Protein AF-A0A0T7JD98-F1 (afdb_monomer_lite)

Sequence (466 aa):
MLKIKDSAEILNNNMKLSSDLNILIRQLSYFIKDKEMLQQKIFGNFLDRFEEAYEQHFFDIFDSLTGGIKISDVDWILGEEKLIKFLGRKNKNGQYLYVLPTNDGYLLRGSETYYHYLSNVPYDYFKLIDKNIFIDGLKSTQNFLTEFIQYINSENSLTLKISLAFLDNLRNQILILLNAKFLVENDFKHGKYYVNFDSKLFKAIELFYSYYEKLFNFKHFILQPEDLVVILDILNSEIEALIPKLKNLDNNKVRKLTRVFRELDSIWEIFISLKYFFESENSLDVDNISEFCGIAYGGIEIPLVAHLFKEKNEISFLFQNSHYSTQEVEVKRFRDSRRNDSKSILLMDDNILTGRAMKNAAQKLSYRKYSVQFFHVRRLGLNRLSQVIQENSMNELQRYLTGIYKGGIFPAPYSKIKFGTNIAKQYLDELQIFTLSGDEILRLLYKNGLFSEESEVKVVRGNLYE

Organism: Streptococcus pneumoniae (NCBI:txid1313)

Radius of gyration: 23.22 Å; chains: 1; bounding box: 58×54×74 Å

Foldseek 3Di:
DPPVVVVVVVVCVVVVVVVVVVVLLVLVVVVVVVLQVVLCVLVVVLQVLLCVLQVDGPCCAAPPAQQFGWHFPVCLVVDDPVVNCLQCDADPVRFGAQWFDDPGGIGRHGCLFQQVLQFEPFPDPPDQGDLVSLLSRLVSLLVSLVVLLVVVVVDPADRPSSLRSSLLSVVSNLLLLVLLVVCLVVVVFFAKDWDDCPDLQLVLLLLSLVQVVCSSVSHDHGDDSVSSVSSSVSSVVSSVVRVVSSVPDDSVVVVSSSPRDALPSNPSLLVSLLVCQCPDPVVPVVVQAQEEEAERDRRPVNRSSNCVVPNHPIYMYGRDDPPDDDLVVSLVRYDDPDQDDAHEYEYEGAEPQQCPSVVSVVVSVVSSNYHYAYEYSAYYDPLRVLLNVVNPDPVVSVCSSVCSYGGNSHHRQAHHADHPPCDPNDQAHPLRGGGPSVLSVLVSNLVSVRHDCSGPSVVNVVSPPD

pLDDT: mean 83.07, std 14.15, range [31.19, 96.56]

Structure (mmCIF, N/CA/C/O backbone):
data_AF-A0A0T7JD98-F1
#
_entry.id   AF-A0A0T7JD98-F1
#
loop_
_atom_site.group_PDB
_atom_site.id
_atom_site.type_symbol
_atom_site.label_atom_id
_atom_site.label_alt_id
_atom_site.label_comp_id
_atom_site.label_asym_id
_atom_site.label_entity_id
_atom_site.label_seq_id
_atom_site.pdbx_PDB_ins_code
_atom_site.Cartn_x
_atom_site.Cartn_y
_atom_site.Cartn_z
_atom_site.occupancy
_atom_site.B_iso_or_equiv
_atom_site.auth_seq_id
_atom_site.auth_comp_id
_atom_site.auth_asym_id
_atom_site.auth_atom_id
_atom_site.pdbx_PDB_model_num
ATOM 1 N N . MET A 1 1 ? 27.114 26.074 -51.154 1.00 38.38 1 MET A N 1
ATOM 2 C CA . MET A 1 1 ? 26.431 24.775 -51.367 1.00 38.38 1 MET A CA 1
ATOM 3 C C . MET A 1 1 ? 26.623 23.755 -50.227 1.00 38.38 1 MET A C 1
ATOM 5 O O . MET A 1 1 ? 25.932 22.750 -50.227 1.00 38.38 1 MET A O 1
ATOM 9 N N . LEU A 1 2 ? 27.474 24.018 -49.220 1.00 31.19 2 LEU A N 1
ATOM 10 C CA . LEU A 1 2 ? 27.780 23.100 -48.102 1.00 31.19 2 LEU A CA 1
ATOM 11 C C . LEU A 1 2 ? 27.071 23.421 -46.762 1.00 31.19 2 LEU A C 1
ATOM 13 O O . LEU A 1 2 ? 27.442 22.874 -45.741 1.00 31.19 2 LEU A O 1
ATOM 17 N N . LYS A 1 3 ? 26.044 24.286 -46.748 1.00 32.19 3 LYS A N 1
ATOM 18 C CA . LYS A 1 3 ? 25.250 24.610 -45.535 1.00 32.19 3 LYS A CA 1
ATOM 19 C C . LYS A 1 3 ? 23.775 24.179 -45.597 1.00 32.19 3 LYS A C 1
ATOM 21 O O . LYS A 1 3 ? 23.024 24.472 -44.682 1.00 32.19 3 LYS A O 1
ATOM 26 N N . ILE A 1 4 ? 23.352 23.504 -46.671 1.00 36.78 4 ILE A N 1
ATOM 27 C CA . ILE A 1 4 ? 21.948 23.084 -46.875 1.00 36.78 4 ILE A CA 1
ATOM 28 C C . ILE A 1 4 ? 21.757 21.580 -46.588 1.00 36.78 4 ILE A C 1
ATOM 30 O O . ILE A 1 4 ? 20.663 21.168 -46.214 1.00 36.78 4 ILE A O 1
ATOM 34 N N . LYS A 1 5 ? 22.819 20.762 -46.686 1.00 33.06 5 LYS A N 1
ATOM 35 C CA . LYS A 1 5 ? 22.750 19.324 -46.369 1.00 33.06 5 LYS A CA 1
ATOM 36 C C . LYS A 1 5 ? 22.562 19.060 -44.869 1.00 33.06 5 LYS A C 1
ATOM 38 O O . LYS A 1 5 ? 21.658 18.309 -44.528 1.00 33.06 5 LYS A O 1
ATOM 43 N N . ASP A 1 6 ? 23.281 19.768 -43.997 1.00 36.66 6 ASP A N 1
ATOM 44 C CA . ASP A 1 6 ? 23.178 19.572 -42.540 1.00 36.66 6 ASP A CA 1
ATOM 45 C C . ASP A 1 6 ? 21.799 19.969 -41.983 1.00 36.66 6 ASP A C 1
ATOM 47 O O . ASP A 1 6 ? 21.262 19.317 -41.093 1.00 36.66 6 ASP A O 1
ATOM 51 N N . SER A 1 7 ? 21.162 21.004 -42.542 1.00 35.47 7 SER A N 1
ATOM 52 C CA . SER A 1 7 ? 19.818 21.424 -42.123 1.00 35.47 7 SER A CA 1
ATOM 53 C C . SER A 1 7 ? 18.733 20.449 -42.580 1.00 35.47 7 SER A C 1
ATOM 55 O O . SER A 1 7 ? 17.790 20.207 -41.833 1.00 35.47 7 SER A O 1
ATOM 57 N N . ALA A 1 8 ? 18.872 19.860 -43.773 1.00 33.94 8 ALA A N 1
ATOM 58 C CA . ALA A 1 8 ? 17.950 18.847 -44.283 1.00 33.94 8 ALA A CA 1
ATOM 59 C C . ALA A 1 8 ? 18.102 17.504 -43.552 1.00 33.94 8 ALA A C 1
ATOM 61 O O . ALA A 1 8 ? 17.112 16.810 -43.357 1.00 33.94 8 ALA A O 1
ATOM 62 N N . GLU A 1 9 ? 19.309 17.155 -43.101 1.00 34.25 9 GLU A N 1
ATOM 63 C CA . GLU A 1 9 ? 19.571 15.948 -42.307 1.00 34.25 9 GLU A CA 1
ATOM 64 C C . GLU A 1 9 ? 19.069 16.093 -40.862 1.00 34.25 9 GLU A C 1
ATOM 66 O O . GLU A 1 9 ? 18.476 15.164 -40.321 1.00 34.25 9 GLU A O 1
ATOM 71 N N . ILE A 1 10 ? 19.187 17.285 -40.263 1.00 36.03 10 ILE A N 1
ATOM 72 C CA . ILE A 1 10 ? 18.591 17.610 -38.955 1.00 36.03 10 ILE A CA 1
ATOM 73 C C . ILE A 1 10 ? 17.057 17.677 -39.044 1.00 36.03 10 ILE A C 1
ATOM 75 O O . ILE A 1 10 ? 16.374 17.148 -38.170 1.00 36.03 10 ILE A O 1
ATOM 79 N N . LEU A 1 11 ? 16.492 18.273 -40.102 1.00 34.25 11 LEU A N 1
ATOM 80 C CA . LEU A 1 11 ? 15.043 18.278 -40.342 1.00 34.25 11 LEU A CA 1
ATOM 81 C C . LEU A 1 11 ? 14.507 16.875 -40.638 1.00 34.25 11 LEU A C 1
ATOM 83 O O . LEU A 1 11 ? 13.479 16.517 -40.078 1.00 34.25 11 LEU A O 1
ATOM 87 N N . ASN A 1 12 ? 15.206 16.058 -41.431 1.00 32.53 12 ASN A N 1
ATOM 88 C CA . ASN A 1 12 ? 14.826 14.664 -41.668 1.00 32.53 12 ASN A CA 1
ATOM 89 C C . ASN A 1 12 ? 14.961 13.815 -40.406 1.00 32.53 12 ASN A C 1
ATOM 91 O O . ASN A 1 12 ? 14.080 13.007 -40.151 1.00 32.53 12 ASN A O 1
ATOM 95 N N . ASN A 1 13 ? 15.994 14.008 -39.582 1.00 38.59 13 ASN A N 1
ATOM 96 C CA . ASN A 1 13 ? 16.111 13.307 -38.303 1.00 38.59 13 ASN A CA 1
ATOM 97 C C . ASN A 1 13 ? 15.019 13.743 -37.319 1.00 38.59 13 ASN A C 1
ATOM 99 O O . ASN A 1 13 ? 14.423 12.884 -36.685 1.00 38.59 13 ASN A O 1
ATOM 103 N N . ASN A 1 14 ? 14.669 15.030 -37.250 1.00 43.09 14 ASN A N 1
ATOM 104 C CA . ASN A 1 14 ? 13.572 15.519 -36.407 1.00 43.09 14 ASN A CA 1
ATOM 105 C C . ASN A 1 14 ? 12.182 15.111 -36.931 1.00 43.09 14 ASN A C 1
ATOM 107 O O . ASN A 1 14 ? 11.301 14.798 -36.133 1.00 43.09 14 ASN A O 1
ATOM 111 N N . MET A 1 15 ? 11.975 15.069 -38.253 1.00 37.81 15 MET A N 1
ATOM 112 C CA . MET A 1 15 ? 10.741 14.562 -38.872 1.00 37.81 15 MET A CA 1
ATOM 113 C C . MET A 1 15 ? 10.621 13.039 -38.759 1.00 37.81 15 MET A C 1
ATOM 115 O O . MET A 1 15 ? 9.519 12.529 -38.595 1.00 37.81 15 MET A O 1
ATOM 119 N N . LYS A 1 16 ? 11.735 12.305 -38.806 1.00 48.69 16 LYS A N 1
ATOM 120 C CA . LYS A 1 16 ? 11.759 10.850 -38.631 1.00 48.69 16 LYS A CA 1
ATOM 121 C C . LYS A 1 16 ? 11.580 10.458 -37.164 1.00 48.69 16 LYS A C 1
ATOM 123 O O . LYS A 1 16 ? 10.780 9.583 -36.864 1.00 48.69 16 LYS A O 1
ATOM 128 N N . LEU A 1 17 ? 12.200 11.189 -36.232 1.00 55.81 17 LEU A N 1
ATOM 129 C CA . LEU A 1 17 ? 11.901 11.075 -34.800 1.00 55.81 17 LEU A CA 1
ATOM 130 C C . LEU A 1 17 ? 10.433 11.397 -34.500 1.00 55.81 17 LEU A C 1
ATOM 132 O O . LEU A 1 17 ? 9.829 10.720 -33.673 1.00 55.81 17 LEU A O 1
ATOM 136 N N . SER A 1 18 ? 9.836 12.392 -35.166 1.00 62.91 18 SER A N 1
ATOM 137 C CA . SER A 1 18 ? 8.419 12.710 -34.970 1.00 62.91 18 SER A CA 1
ATOM 138 C C . SER A 1 18 ? 7.489 11.669 -35.607 1.00 62.91 18 SER A C 1
ATOM 140 O O . SER A 1 18 ? 6.466 11.337 -35.007 1.00 62.91 18 SER A O 1
ATOM 142 N N . SER A 1 19 ? 7.839 11.082 -36.760 1.00 69.38 19 SER A N 1
ATOM 143 C CA . SER A 1 19 ? 7.067 9.985 -37.361 1.00 69.38 19 SER A CA 1
ATOM 144 C C . SER A 1 19 ? 7.149 8.697 -36.544 1.00 69.38 19 SER A C 1
ATOM 146 O O . SER A 1 19 ? 6.117 8.078 -36.284 1.00 69.38 19 SER A O 1
ATOM 148 N N . ASP A 1 20 ? 8.343 8.326 -36.085 1.00 72.94 20 ASP A N 1
ATOM 149 C CA . ASP A 1 20 ? 8.582 7.107 -35.309 1.00 72.94 20 ASP A CA 1
ATOM 150 C C . ASP A 1 20 ? 7.939 7.207 -33.919 1.00 72.94 20 ASP A C 1
ATOM 152 O O . ASP A 1 20 ? 7.318 6.256 -33.438 1.00 72.94 20 ASP A O 1
ATOM 156 N N . LEU A 1 21 ? 7.986 8.394 -33.306 1.00 74.75 21 LEU A N 1
ATOM 157 C CA . LEU A 1 21 ? 7.266 8.674 -32.070 1.00 74.75 21 LEU A CA 1
ATOM 158 C C . LEU A 1 21 ? 5.749 8.567 -32.262 1.00 74.75 21 LEU A C 1
ATOM 160 O O . LEU A 1 21 ? 5.078 7.933 -31.454 1.00 74.75 21 LEU A O 1
ATOM 164 N N . ASN A 1 22 ? 5.193 9.132 -33.336 1.00 80.25 22 ASN A N 1
ATOM 165 C CA . ASN A 1 22 ? 3.758 9.038 -33.616 1.00 80.25 22 ASN A CA 1
ATOM 166 C C . ASN A 1 22 ? 3.293 7.589 -33.832 1.00 80.25 22 ASN A C 1
ATOM 168 O O . ASN A 1 22 ? 2.207 7.219 -33.378 1.00 80.25 22 ASN A O 1
ATOM 172 N N . ILE A 1 23 ? 4.106 6.757 -34.490 1.00 82.50 23 ILE A N 1
ATOM 173 C CA . ILE A 1 23 ? 3.838 5.319 -34.639 1.00 82.50 23 ILE A CA 1
ATOM 174 C C . ILE A 1 23 ? 3.816 4.641 -33.267 1.00 82.50 23 ILE A C 1
ATOM 176 O O . ILE A 1 23 ? 2.868 3.920 -32.958 1.00 82.50 23 ILE A O 1
ATOM 180 N N . LEU A 1 24 ? 4.811 4.916 -32.424 1.00 77.81 24 LEU A N 1
ATOM 181 C CA . LEU A 1 24 ? 4.928 4.329 -31.091 1.00 77.81 24 LEU A CA 1
ATOM 182 C C . LEU A 1 24 ? 3.773 4.741 -30.168 1.00 77.81 24 LEU A C 1
ATOM 184 O O . LEU A 1 24 ? 3.227 3.910 -29.445 1.00 77.81 24 LEU A O 1
ATOM 188 N N . ILE A 1 25 ? 3.350 6.006 -30.234 1.00 80.88 25 ILE A N 1
ATOM 189 C CA . ILE A 1 25 ? 2.180 6.508 -29.503 1.00 80.88 25 ILE A CA 1
ATOM 190 C C . ILE A 1 25 ? 0.922 5.766 -29.952 1.00 80.88 25 ILE A C 1
ATOM 192 O O . ILE A 1 25 ? 0.166 5.299 -29.105 1.00 80.88 25 ILE A O 1
ATOM 196 N N . ARG A 1 26 ? 0.713 5.596 -31.265 1.00 86.88 26 ARG A N 1
ATOM 197 C CA . ARG A 1 26 ? -0.429 4.828 -31.790 1.00 86.88 26 ARG A CA 1
ATOM 198 C C . ARG A 1 26 ? -0.399 3.374 -31.323 1.00 86.88 26 ARG A C 1
ATOM 200 O O . ARG A 1 26 ? -1.430 2.865 -30.897 1.00 86.88 26 ARG A O 1
ATOM 207 N N . GLN A 1 27 ? 0.760 2.720 -31.368 1.00 85.88 27 GLN A N 1
ATOM 208 C CA . GLN A 1 27 ? 0.929 1.351 -30.866 1.00 85.88 27 GLN A CA 1
ATOM 209 C C . GLN A 1 27 ? 0.601 1.253 -29.373 1.00 85.88 27 GLN A C 1
ATOM 211 O O . GLN A 1 27 ? -0.129 0.352 -28.969 1.00 85.88 27 GLN A O 1
ATOM 216 N N . LEU A 1 28 ? 1.068 2.210 -28.567 1.00 83.31 28 LEU A N 1
ATOM 217 C CA . LEU A 1 28 ? 0.734 2.285 -27.146 1.00 83.31 28 LEU A CA 1
ATOM 218 C C . LEU A 1 28 ? -0.758 2.514 -26.911 1.00 83.31 28 LEU A C 1
ATOM 220 O O . LEU A 1 28 ? -1.326 1.893 -26.019 1.00 83.31 28 LEU A O 1
ATOM 224 N N . SER A 1 29 ? -1.410 3.358 -27.711 1.00 87.31 29 SER A N 1
ATOM 225 C CA . SER A 1 29 ? -2.858 3.558 -27.622 1.00 87.31 29 SER A CA 1
ATOM 226 C C . SER A 1 29 ? -3.636 2.273 -27.914 1.00 87.31 29 SER A C 1
ATOM 228 O O . SER A 1 29 ? -4.561 1.961 -27.169 1.00 87.31 29 SER A O 1
ATOM 230 N N . TYR A 1 30 ? -3.252 1.506 -28.940 1.00 89.50 30 TYR A N 1
ATOM 231 C CA . TYR A 1 30 ? -3.871 0.203 -29.213 1.00 89.50 30 TYR A CA 1
ATOM 232 C C . TYR A 1 30 ? -3.632 -0.788 -28.072 1.00 89.50 30 TYR A C 1
ATOM 234 O O . TYR A 1 30 ? -4.587 -1.365 -27.565 1.00 89.50 30 TYR A O 1
ATOM 242 N N . PHE A 1 31 ? -2.392 -0.901 -27.590 1.00 86.31 31 PHE A N 1
ATOM 243 C CA . PHE A 1 31 ? -2.059 -1.764 -26.456 1.00 86.31 31 PHE A CA 1
ATOM 244 C C . PHE A 1 31 ? -2.871 -1.421 -25.196 1.00 86.31 31 PHE A C 1
ATOM 246 O O . PHE A 1 31 ? -3.381 -2.310 -24.516 1.00 86.31 31 PHE A O 1
ATOM 253 N N . ILE A 1 32 ? -3.009 -0.131 -24.874 1.00 87.38 32 ILE A N 1
ATOM 254 C CA . ILE A 1 32 ? -3.785 0.320 -23.712 1.00 87.38 32 ILE A CA 1
ATOM 255 C C . ILE A 1 32 ? -5.269 0.011 -23.896 1.00 87.38 32 ILE A C 1
ATOM 257 O O . ILE A 1 32 ? -5.888 -0.471 -22.951 1.00 87.38 32 ILE A O 1
ATOM 261 N N . LYS A 1 33 ? -5.819 0.213 -25.097 1.00 91.19 33 LYS A N 1
ATOM 262 C CA . LYS A 1 33 ? -7.207 -0.143 -25.407 1.00 91.19 33 LYS A CA 1
ATOM 263 C C . LYS A 1 33 ? -7.462 -1.642 -25.221 1.00 91.19 33 LYS A C 1
ATOM 265 O O . LYS A 1 33 ? -8.457 -2.019 -24.607 1.00 91.19 33 LYS A O 1
ATOM 270 N N . ASP A 1 34 ? -6.548 -2.493 -25.679 1.00 89.44 34 ASP A N 1
ATOM 271 C CA . ASP A 1 34 ? -6.656 -3.944 -25.489 1.00 89.44 34 ASP A CA 1
ATOM 272 C C . ASP A 1 34 ? -6.616 -4.314 -23.997 1.00 89.44 34 ASP A C 1
ATOM 274 O O . ASP A 1 34 ? -7.397 -5.145 -23.527 1.00 89.44 34 ASP A O 1
ATOM 278 N N . LYS A 1 35 ? -5.749 -3.654 -23.217 1.00 88.31 35 LYS A N 1
ATOM 279 C CA . LYS A 1 35 ? -5.687 -3.823 -21.758 1.00 88.31 35 LYS A CA 1
ATOM 280 C C . LYS A 1 35 ? -6.945 -3.331 -21.046 1.00 88.31 35 LYS A C 1
ATOM 282 O O . LYS A 1 35 ? -7.352 -3.965 -20.080 1.00 88.31 35 LYS A O 1
ATOM 287 N N . GLU A 1 36 ? -7.567 -2.251 -21.506 1.00 92.31 36 GLU A N 1
ATOM 288 C CA . GLU A 1 36 ? -8.841 -1.752 -20.973 1.00 92.31 36 GLU A CA 1
ATOM 289 C C . GLU A 1 36 ? -9.976 -2.745 -21.207 1.00 92.31 36 GLU A C 1
ATOM 291 O O . GLU A 1 36 ? -10.708 -3.067 -20.272 1.00 92.31 36 GLU A O 1
ATOM 296 N N . MET A 1 37 ? -10.081 -3.296 -22.417 1.00 93.19 37 MET A N 1
ATOM 297 C CA . MET A 1 37 ? -11.063 -4.341 -22.721 1.00 93.19 37 MET A CA 1
ATOM 298 C C . MET A 1 37 ? -10.829 -5.595 -21.870 1.00 93.19 37 MET A C 1
ATOM 300 O O . MET A 1 37 ? -11.772 -6.179 -21.333 1.00 93.19 37 MET A O 1
ATOM 304 N N . LEU A 1 38 ? -9.566 -5.996 -21.703 1.00 91.19 38 LEU A N 1
ATOM 305 C CA . LEU A 1 38 ? -9.199 -7.121 -20.848 1.00 91.19 38 LEU A CA 1
ATOM 306 C C . LEU A 1 38 ? -9.557 -6.858 -19.378 1.00 91.19 38 LEU A C 1
ATOM 308 O O . LEU A 1 38 ? -10.123 -7.731 -18.724 1.00 91.19 38 LEU A O 1
ATOM 312 N N . GLN A 1 39 ? -9.262 -5.660 -18.870 1.00 93.38 39 GLN A N 1
ATOM 313 C CA . GLN A 1 39 ? -9.613 -5.238 -17.516 1.00 93.38 39 GLN A CA 1
ATOM 314 C C . GLN A 1 39 ? -11.123 -5.307 -17.297 1.00 93.38 39 GLN A C 1
ATOM 316 O O . GLN A 1 39 ? -11.550 -5.892 -16.309 1.00 93.38 39 GLN A O 1
ATOM 321 N N . GLN A 1 40 ? -11.922 -4.749 -18.211 1.00 95.06 40 GLN A N 1
ATOM 322 C CA . GLN A 1 40 ? -13.385 -4.778 -18.122 1.00 95.06 40 GLN A CA 1
ATOM 323 C C . GLN A 1 40 ? -13.909 -6.212 -18.033 1.00 95.06 40 GLN A C 1
ATOM 325 O O . GLN A 1 40 ? -14.740 -6.504 -17.181 1.00 95.06 40 GLN A O 1
ATOM 330 N N . LYS A 1 41 ? -13.372 -7.121 -18.854 1.00 94.44 41 LYS A N 1
ATOM 331 C CA . LYS A 1 41 ? -13.748 -8.539 -18.826 1.00 94.44 41 LYS A CA 1
ATOM 332 C C . LYS A 1 41 ? -13.374 -9.219 -17.505 1.00 94.44 41 LYS A C 1
ATOM 334 O O . LYS A 1 41 ? -14.209 -9.887 -16.907 1.00 94.44 41 LYS A O 1
ATOM 339 N N . ILE A 1 42 ? -12.121 -9.086 -17.063 1.00 93.19 42 ILE A N 1
ATOM 340 C CA . ILE A 1 42 ? -11.635 -9.743 -15.837 1.00 93.19 42 ILE A CA 1
ATOM 341 C C . ILE A 1 42 ? -12.374 -9.200 -14.616 1.00 93.19 42 ILE A C 1
ATOM 343 O O . ILE A 1 42 ? -12.838 -9.972 -13.782 1.00 93.19 42 ILE A O 1
ATOM 347 N N . PHE A 1 43 ? -12.462 -7.876 -14.509 1.00 94.31 43 PHE A N 1
ATOM 348 C CA . PHE A 1 43 ? -13.049 -7.222 -13.353 1.00 94.31 43 PHE A CA 1
ATOM 349 C C . PHE A 1 43 ? -14.568 -7.394 -13.322 1.00 94.31 43 PHE A C 1
ATOM 351 O O . PHE A 1 43 ? -15.089 -7.695 -12.261 1.00 94.31 43 PHE A O 1
ATOM 358 N N . GLY A 1 44 ? -15.259 -7.326 -14.466 1.00 95.12 44 GLY A N 1
ATOM 359 C CA . GLY A 1 44 ? -16.691 -7.636 -14.554 1.00 95.12 44 GLY A CA 1
ATOM 360 C C . GLY A 1 44 ? -17.005 -9.046 -14.052 1.00 95.12 44 GLY A C 1
ATOM 361 O O . GLY A 1 44 ? -17.769 -9.202 -13.109 1.00 95.12 44 GLY A O 1
ATOM 362 N N . ASN A 1 45 ? -16.296 -10.060 -14.562 1.00 94.62 45 ASN A N 1
ATOM 363 C CA . ASN A 1 45 ? -16.456 -11.438 -14.082 1.00 94.62 45 ASN A CA 1
ATOM 364 C C . ASN A 1 45 ? -16.139 -11.595 -12.584 1.00 94.62 45 ASN A C 1
ATOM 366 O O . ASN A 1 45 ? -16.698 -12.461 -11.915 1.00 94.62 45 ASN A O 1
ATOM 370 N N . PHE A 1 46 ? -15.180 -10.826 -12.064 1.00 95.69 46 PHE A N 1
ATOM 371 C CA . PHE A 1 46 ? -14.864 -10.828 -10.640 1.00 95.69 46 PHE A CA 1
ATOM 372 C C . PHE A 1 46 ? -16.002 -10.218 -9.813 1.00 95.69 46 PHE A C 1
ATOM 374 O O . PHE A 1 46 ? -16.355 -10.794 -8.788 1.00 95.69 46 PHE A O 1
ATOM 381 N N . LEU A 1 47 ? -16.572 -9.094 -10.261 1.00 95.75 47 LEU A N 1
ATOM 382 C CA . LEU A 1 47 ? -17.691 -8.424 -9.599 1.00 95.75 47 LEU A CA 1
ATOM 383 C C . LEU A 1 47 ? -18.911 -9.341 -9.526 1.00 95.75 47 LEU A C 1
ATOM 385 O O . LEU A 1 47 ? -19.414 -9.557 -8.429 1.00 95.75 47 LEU A O 1
ATOM 389 N N . ASP A 1 48 ? -19.301 -9.963 -10.641 1.00 95.62 48 ASP A N 1
ATOM 390 C CA . ASP A 1 48 ? -20.456 -10.872 -10.686 1.00 95.62 48 ASP A CA 1
ATOM 391 C C . ASP A 1 48 ? -20.323 -11.999 -9.649 1.00 95.62 48 ASP A C 1
ATOM 393 O O . ASP A 1 48 ? -21.240 -12.283 -8.882 1.00 95.62 48 ASP A O 1
ATOM 397 N N . ARG A 1 49 ? -19.132 -12.607 -9.567 1.00 95.69 49 ARG A N 1
ATOM 398 C CA . ARG A 1 49 ? -18.844 -13.678 -8.601 1.00 95.69 49 ARG A CA 1
ATOM 399 C C . ARG A 1 49 ? -18.768 -13.184 -7.161 1.00 95.69 49 ARG A C 1
ATOM 401 O O . ARG A 1 49 ? -19.085 -13.937 -6.245 1.00 95.69 49 ARG A O 1
ATOM 408 N N . PHE A 1 50 ? -18.294 -11.959 -6.948 1.00 95.25 50 PHE A N 1
ATOM 409 C CA . PHE A 1 50 ? -18.248 -11.356 -5.621 1.00 95.25 50 PHE A CA 1
ATOM 410 C C . PHE A 1 50 ? -19.663 -11.132 -5.092 1.00 95.25 50 PHE A C 1
ATOM 412 O O . PHE A 1 50 ? -19.963 -11.508 -3.961 1.00 95.25 50 PHE A O 1
ATOM 419 N N . GLU A 1 51 ? -20.529 -10.563 -5.926 1.00 94.81 51 GLU A N 1
ATOM 420 C CA . GLU A 1 51 ? -21.923 -10.283 -5.587 1.00 94.81 51 GLU A CA 1
ATOM 421 C C . GLU A 1 51 ? -22.714 -11.571 -5.357 1.00 94.81 51 GLU A C 1
ATOM 423 O O . GLU A 1 51 ? -23.453 -11.659 -4.379 1.00 94.81 51 GLU A O 1
ATOM 428 N N . GLU A 1 52 ? -22.491 -12.602 -6.178 1.00 95.06 52 GLU A N 1
ATOM 429 C CA . GLU A 1 52 ? -23.071 -13.935 -5.973 1.00 95.06 52 GLU A CA 1
ATOM 430 C C . GLU A 1 52 ? -22.638 -14.558 -4.635 1.00 95.06 52 GLU A C 1
ATOM 432 O O . GLU A 1 52 ? -23.450 -15.157 -3.934 1.00 95.06 52 GLU A O 1
ATOM 437 N N . ALA A 1 53 ? -21.363 -14.425 -4.264 1.00 94.31 53 ALA A N 1
ATOM 438 C CA . ALA A 1 53 ? -20.819 -15.081 -3.077 1.00 94.31 53 ALA A CA 1
ATOM 439 C C . ALA A 1 53 ? -21.156 -14.373 -1.757 1.00 94.31 53 ALA A C 1
ATOM 441 O O . ALA A 1 53 ? -21.212 -15.031 -0.715 1.00 94.31 53 ALA A O 1
ATOM 442 N N . TYR A 1 54 ? -21.319 -13.049 -1.780 1.00 92.12 54 TYR A N 1
ATOM 443 C CA . TYR A 1 54 ? -21.443 -12.230 -0.569 1.00 92.12 54 TYR A CA 1
ATOM 444 C C . TYR A 1 54 ? -22.752 -11.447 -0.466 1.00 92.12 54 TYR A C 1
ATOM 446 O O . TYR A 1 54 ? -22.959 -10.789 0.553 1.00 92.12 54 TYR A O 1
ATOM 454 N N . GLU A 1 55 ? -23.615 -11.505 -1.485 1.00 91.94 55 GLU A N 1
ATOM 455 C CA . GLU A 1 55 ? -24.900 -10.790 -1.539 1.00 91.94 55 GLU A CA 1
ATOM 456 C C . GLU A 1 55 ? -24.752 -9.274 -1.284 1.00 91.94 55 GLU A C 1
ATOM 458 O O . GLU A 1 55 ? -25.627 -8.623 -0.715 1.00 91.94 55 GLU A O 1
ATOM 463 N N . GLN A 1 56 ? -23.610 -8.699 -1.675 1.00 89.62 56 GLN A N 1
ATOM 464 C CA . GLN A 1 56 ? -23.275 -7.284 -1.501 1.00 89.62 56 GLN A CA 1
ATOM 465 C C . GLN A 1 56 ? -22.560 -6.757 -2.740 1.00 89.62 56 GLN A C 1
ATOM 467 O O . GLN A 1 56 ? -21.633 -7.401 -3.238 1.00 89.62 56 GLN A O 1
ATOM 472 N N . HIS A 1 57 ? -22.926 -5.553 -3.187 1.00 92.69 57 HIS A N 1
ATOM 473 C CA . HIS A 1 57 ? -22.196 -4.884 -4.257 1.00 92.69 57 HIS A CA 1
ATOM 474 C C . HIS A 1 57 ? -20.785 -4.524 -3.795 1.00 92.69 57 HIS A C 1
ATOM 476 O O . HIS A 1 57 ? -20.571 -3.952 -2.723 1.00 92.69 57 HIS A O 1
ATOM 482 N N . PHE A 1 58 ? -19.792 -4.817 -4.634 1.00 94.06 58 PHE A N 1
ATOM 483 C CA . PHE A 1 58 ? -18.381 -4.606 -4.301 1.00 94.06 58 PHE A CA 1
ATOM 484 C C . PHE A 1 58 ? -18.079 -3.154 -3.887 1.00 94.06 58 PHE A C 1
ATOM 486 O O . PHE A 1 58 ? -17.357 -2.903 -2.920 1.00 94.06 58 PHE A O 1
ATOM 493 N N . PHE A 1 59 ? -18.678 -2.192 -4.593 1.00 92.94 59 PHE A N 1
ATOM 494 C CA . PHE A 1 59 ? -18.496 -0.760 -4.347 1.00 92.94 59 PHE A CA 1
ATOM 495 C C . PHE A 1 59 ? -19.364 -0.192 -3.216 1.00 92.94 59 PHE A C 1
ATOM 497 O O . PHE A 1 59 ? -19.269 1.004 -2.946 1.00 92.94 59 PHE A O 1
ATOM 504 N N . ASP A 1 60 ? -20.141 -1.018 -2.512 1.00 92.19 60 ASP A N 1
ATOM 505 C CA . ASP A 1 60 ? -20.742 -0.654 -1.218 1.00 92.19 60 ASP A CA 1
ATOM 506 C C . ASP A 1 60 ? -19.773 -0.905 -0.052 1.00 92.19 60 ASP A C 1
ATOM 508 O O . ASP A 1 60 ? -19.964 -0.395 1.058 1.00 92.19 60 ASP A O 1
ATOM 512 N N . ILE A 1 61 ? -18.715 -1.682 -0.306 1.00 93.44 61 ILE A N 1
ATOM 513 C CA . ILE A 1 61 ? -17.670 -2.038 0.656 1.00 93.44 61 ILE A CA 1
ATOM 514 C C . ILE A 1 61 ? -16.387 -1.266 0.357 1.00 93.44 61 ILE A C 1
ATOM 516 O O . ILE A 1 61 ? -15.833 -0.635 1.255 1.00 93.44 61 ILE A O 1
ATOM 520 N N . PHE A 1 62 ? -15.904 -1.321 -0.886 1.00 94.19 62 PHE A N 1
ATOM 521 C CA . PHE A 1 62 ? -14.631 -0.726 -1.284 1.00 94.19 62 PHE A CA 1
ATOM 522 C C . PHE A 1 62 ? -14.836 0.633 -1.952 1.00 94.19 62 PHE A C 1
ATOM 524 O O . PHE A 1 62 ? -15.647 0.787 -2.866 1.00 94.19 62 PHE A O 1
ATOM 531 N N . ASP A 1 63 ? -14.049 1.618 -1.536 1.00 92.44 63 ASP A N 1
ATOM 532 C CA . ASP A 1 63 ? -13.926 2.884 -2.240 1.00 92.44 63 ASP A CA 1
ATOM 533 C C . ASP A 1 63 ? -13.165 2.695 -3.562 1.00 92.44 63 ASP A C 1
ATOM 535 O O . ASP A 1 63 ? -12.076 2.115 -3.604 1.00 92.44 63 ASP A O 1
ATOM 539 N N . SER A 1 64 ? -13.730 3.199 -4.658 1.00 86.88 64 SER A N 1
ATOM 540 C CA . SER A 1 64 ? -13.207 2.956 -6.006 1.00 86.88 64 SER A CA 1
ATOM 541 C C . SER A 1 64 ? -11.887 3.672 -6.303 1.00 86.88 64 SER A C 1
ATOM 543 O O . SER A 1 64 ? -11.171 3.256 -7.212 1.00 86.88 64 SER A O 1
ATOM 545 N N . LEU A 1 65 ? -11.574 4.760 -5.587 1.00 85.25 65 LEU A N 1
ATOM 546 C CA . LEU A 1 65 ? -10.376 5.573 -5.835 1.00 85.25 65 LEU A CA 1
ATOM 547 C C . LEU A 1 65 ? -9.210 5.177 -4.928 1.00 85.25 65 LEU A C 1
ATOM 549 O O . LEU A 1 65 ? -8.071 5.072 -5.384 1.00 85.25 65 LEU A O 1
ATOM 553 N N . THR A 1 66 ? -9.485 4.976 -3.644 1.00 87.00 66 THR A N 1
ATOM 554 C CA . THR A 1 66 ? -8.484 4.715 -2.600 1.00 87.00 66 THR A CA 1
ATOM 555 C C . THR A 1 66 ? -8.318 3.229 -2.290 1.00 87.00 66 THR A C 1
ATOM 557 O O . THR A 1 66 ? -7.329 2.843 -1.660 1.00 87.00 66 THR A O 1
ATOM 560 N N . GLY A 1 67 ? -9.284 2.395 -2.689 1.00 89.38 67 GLY A N 1
ATOM 561 C CA . GLY A 1 67 ? -9.321 0.967 -2.377 1.00 89.38 67 GLY A CA 1
ATOM 562 C C . GLY A 1 67 ? -9.590 0.646 -0.906 1.00 89.38 67 GLY A C 1
ATOM 563 O O . GLY A 1 67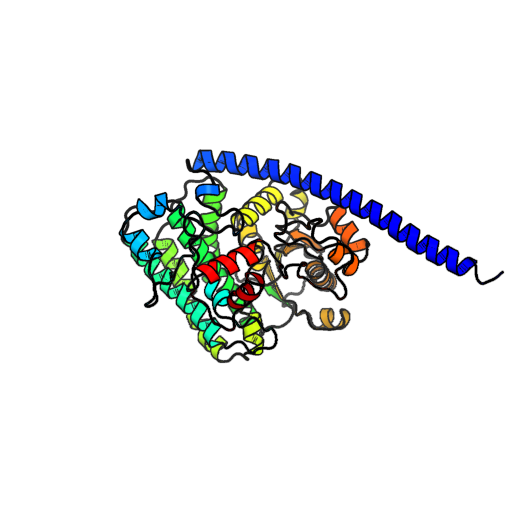 ? -9.524 -0.527 -0.540 1.00 89.38 67 GLY A O 1
ATOM 564 N N . GLY A 1 68 ? -9.853 1.657 -0.070 1.00 92.44 68 GLY A N 1
ATOM 565 C CA . GLY A 1 68 ? -10.160 1.481 1.347 1.00 92.44 68 GLY A CA 1
ATOM 566 C C . GLY A 1 68 ? -11.596 1.041 1.589 1.00 92.44 68 GLY A C 1
ATOM 567 O O . GLY A 1 68 ? -12.441 1.099 0.698 1.00 92.44 68 GLY A O 1
ATOM 568 N N . ILE A 1 69 ? -11.874 0.597 2.811 1.00 95.06 69 ILE A N 1
ATOM 569 C CA . ILE A 1 69 ? -13.222 0.178 3.201 1.00 95.06 69 ILE A CA 1
ATOM 570 C C . ILE A 1 69 ? -14.049 1.405 3.567 1.00 95.06 69 ILE A C 1
ATOM 572 O O . ILE A 1 69 ? -13.583 2.244 4.339 1.00 95.06 69 ILE A O 1
ATOM 576 N N . LYS A 1 70 ? -15.273 1.503 3.049 1.00 94.44 70 LYS A N 1
ATOM 577 C CA . LYS A 1 70 ? -16.202 2.592 3.358 1.00 94.44 70 LYS A CA 1
ATOM 578 C C . LYS A 1 70 ? -17.484 2.099 4.019 1.00 94.44 70 LYS A C 1
ATOM 580 O O . LYS A 1 70 ? -17.910 0.956 3.851 1.00 94.44 70 LYS A O 1
ATOM 585 N N . ILE A 1 71 ? -18.116 3.000 4.753 1.00 93.62 71 ILE A N 1
ATOM 586 C CA . ILE A 1 71 ? -19.451 2.846 5.322 1.00 93.62 71 ILE A CA 1
ATOM 587 C C . ILE A 1 71 ? -20.281 4.061 4.911 1.00 93.62 71 ILE A C 1
ATOM 589 O O . ILE A 1 71 ? -19.778 5.180 4.966 1.00 93.62 71 ILE A O 1
ATOM 593 N N . SER A 1 72 ? -21.510 3.843 4.443 1.00 93.44 72 SER A N 1
ATOM 594 C CA . SER A 1 72 ? -22.398 4.938 4.039 1.00 93.44 72 SER A CA 1
ATOM 595 C C . SER A 1 72 ? -22.930 5.686 5.262 1.00 93.44 72 SER A C 1
ATOM 597 O O . SER A 1 72 ? -22.923 5.148 6.369 1.00 93.44 72 SER A O 1
ATOM 599 N N . ASP A 1 73 ? -23.452 6.898 5.079 1.00 94.12 73 ASP A N 1
ATOM 600 C CA . ASP A 1 73 ? -24.148 7.610 6.162 1.00 94.12 73 ASP A CA 1
ATOM 601 C C . ASP A 1 73 ? -25.349 6.819 6.703 1.00 94.12 73 ASP A C 1
ATOM 603 O O . ASP A 1 73 ? -25.609 6.821 7.906 1.00 94.12 73 ASP A O 1
ATOM 607 N N . VAL A 1 74 ? -26.064 6.103 5.829 1.00 92.44 74 VAL A N 1
ATOM 608 C CA . VAL A 1 74 ? -27.198 5.254 6.223 1.00 92.44 74 VAL A CA 1
ATOM 609 C C . VAL A 1 74 ? -26.720 4.123 7.129 1.00 92.44 74 VAL A C 1
ATOM 611 O O . VAL A 1 74 ? -27.239 3.967 8.234 1.00 92.44 74 VAL A O 1
ATOM 614 N N . ASP A 1 75 ? -25.692 3.385 6.707 1.00 89.62 75 ASP A N 1
ATOM 615 C CA . ASP A 1 75 ? -25.098 2.304 7.501 1.00 89.62 75 ASP A CA 1
ATOM 616 C C . ASP A 1 75 ? -24.470 2.832 8.796 1.00 89.62 75 ASP A C 1
ATOM 618 O O . ASP A 1 75 ? -24.454 2.137 9.806 1.00 89.62 75 ASP A O 1
ATOM 622 N N . TRP A 1 76 ? -23.942 4.056 8.784 1.00 92.00 76 TRP A N 1
ATOM 623 C CA . TRP A 1 76 ? -23.363 4.690 9.963 1.00 92.00 76 TRP A CA 1
ATOM 624 C C . TRP A 1 76 ? -24.427 5.043 11.007 1.00 92.00 76 TRP A C 1
ATOM 626 O O . TRP A 1 76 ? -24.213 4.846 12.200 1.00 92.00 76 TRP A O 1
ATOM 636 N N . ILE A 1 77 ? -25.580 5.554 10.571 1.00 89.81 77 ILE A N 1
ATOM 637 C CA . ILE A 1 77 ? -26.694 5.929 11.454 1.00 89.81 77 ILE A CA 1
ATOM 638 C C . ILE A 1 77 ? -27.428 4.691 11.977 1.00 89.81 77 ILE A C 1
ATOM 640 O O . ILE A 1 77 ? -27.819 4.659 13.143 1.00 89.81 77 ILE A O 1
ATOM 644 N N . LEU A 1 78 ? -27.634 3.691 11.118 1.00 87.88 78 LEU A N 1
ATOM 645 C CA . LEU A 1 78 ? -28.337 2.449 11.456 1.00 87.88 78 LEU A CA 1
ATOM 646 C C . LEU A 1 78 ? -27.418 1.383 12.067 1.00 87.88 78 LEU A C 1
ATOM 648 O O . LEU A 1 78 ? -27.900 0.341 12.512 1.00 87.88 78 LEU A O 1
ATOM 652 N N . GLY A 1 79 ? -26.109 1.621 12.044 1.00 82.56 79 GLY A N 1
ATOM 653 C CA . GLY A 1 79 ? -25.092 0.682 12.482 1.00 82.56 79 GLY A CA 1
ATOM 654 C C . GLY A 1 79 ? -25.155 0.381 13.974 1.00 82.56 79 GLY A C 1
ATOM 655 O O . GLY A 1 79 ? -25.776 1.083 14.771 1.00 82.56 79 GLY A O 1
ATOM 656 N N . GLU A 1 80 ? -24.469 -0.690 14.360 1.00 81.56 80 GLU A N 1
ATOM 657 C CA . GLU A 1 80 ? -24.419 -1.128 15.748 1.00 81.56 80 GLU A CA 1
ATOM 658 C C . GLU A 1 80 ? -23.823 -0.039 16.659 1.00 81.56 80 GLU A C 1
ATOM 660 O O . GLU A 1 80 ? -22.718 0.455 16.421 1.00 81.56 80 GLU A O 1
ATOM 665 N N . GLU A 1 81 ? -24.533 0.316 17.736 1.00 82.31 81 GLU A N 1
ATOM 666 C CA . GLU A 1 81 ? -24.180 1.455 18.594 1.00 82.31 81 GLU A CA 1
ATOM 667 C C . GLU A 1 81 ? -22.734 1.382 19.108 1.00 82.31 81 GLU A C 1
ATOM 669 O O . GLU A 1 81 ? -22.007 2.377 19.075 1.00 82.31 81 GLU A O 1
ATOM 674 N N . LYS A 1 82 ? -22.280 0.203 19.555 1.00 82.25 82 LYS A N 1
ATOM 675 C CA . LYS A 1 82 ? -20.916 0.029 20.076 1.00 82.25 82 LYS A CA 1
ATOM 676 C C . LYS A 1 82 ? -19.855 0.237 19.001 1.00 82.25 82 LYS A C 1
ATOM 678 O O . LYS A 1 82 ? -18.855 0.908 19.261 1.00 82.25 82 LYS A O 1
ATOM 683 N N . LEU A 1 83 ? -20.074 -0.321 17.814 1.00 82.50 83 LEU A N 1
ATOM 684 C CA . LEU A 1 83 ? -19.168 -0.207 16.679 1.00 82.50 83 LEU A CA 1
ATOM 685 C C . LEU A 1 83 ? -19.026 1.243 16.235 1.00 82.50 83 LEU A C 1
ATOM 687 O O . LEU A 1 83 ? -17.914 1.753 16.111 1.00 82.50 83 LEU A O 1
ATOM 691 N N . ILE A 1 84 ? -20.157 1.918 16.035 1.00 87.56 84 ILE A N 1
ATOM 692 C CA . ILE A 1 84 ? -20.199 3.320 15.622 1.00 87.56 84 ILE A CA 1
ATOM 693 C C . ILE A 1 84 ? -19.580 4.204 16.702 1.00 87.56 84 ILE A C 1
ATOM 695 O O . ILE A 1 84 ? -18.827 5.125 16.394 1.00 87.56 84 ILE A O 1
ATOM 699 N N . LYS A 1 85 ? -19.786 3.883 17.983 1.00 87.19 85 LYS A N 1
ATOM 700 C CA . LYS A 1 85 ? -19.105 4.558 19.093 1.00 87.19 85 LYS A CA 1
ATOM 701 C C . LYS A 1 85 ? -17.592 4.329 19.085 1.00 87.19 85 LYS A C 1
ATOM 703 O O . LYS A 1 85 ? -16.856 5.238 19.465 1.00 87.19 85 LYS A O 1
ATOM 708 N N . PHE A 1 86 ? -17.118 3.148 18.689 1.00 88.56 86 PHE A N 1
ATOM 709 C CA . PHE A 1 86 ? -15.690 2.842 18.580 1.00 88.56 86 PHE A CA 1
ATOM 710 C C . PHE A 1 86 ? -15.040 3.540 17.378 1.00 88.56 86 PHE A C 1
ATOM 712 O O . PHE A 1 86 ? -14.099 4.314 17.553 1.00 88.56 86 PHE A O 1
ATOM 719 N N . LEU A 1 87 ? -15.562 3.320 16.171 1.00 88.94 87 LEU A N 1
ATOM 720 C CA . LEU A 1 87 ? -15.048 3.922 14.938 1.00 88.94 87 LEU A CA 1
ATOM 721 C C . LEU A 1 87 ? -15.217 5.448 14.941 1.00 88.94 87 LEU A C 1
ATOM 723 O O . LEU A 1 87 ? -14.348 6.182 14.475 1.00 88.94 87 LEU A O 1
ATOM 727 N N . GLY A 1 88 ? -16.315 5.932 15.520 1.00 91.06 88 GLY A N 1
ATOM 728 C CA . GLY A 1 88 ? -16.679 7.342 15.609 1.00 91.06 88 GLY A CA 1
ATOM 729 C C . GLY A 1 88 ? -16.018 8.099 16.754 1.00 91.06 88 GLY A C 1
ATOM 730 O O . GLY A 1 88 ? -16.450 9.213 17.065 1.00 91.06 88 GLY A O 1
ATOM 731 N N . ARG A 1 89 ? -14.994 7.530 17.405 1.00 93.19 89 ARG A N 1
ATOM 732 C CA . ARG A 1 89 ? -14.247 8.238 18.448 1.00 93.19 89 ARG A CA 1
ATOM 733 C C . ARG A 1 89 ? -13.622 9.512 17.898 1.00 93.19 89 ARG A C 1
ATOM 735 O O . ARG A 1 89 ? -13.035 9.540 16.813 1.00 93.19 89 ARG A O 1
ATOM 742 N N . LYS A 1 90 ? -13.730 10.562 18.707 1.00 95.50 90 LYS A N 1
ATOM 743 C CA . LYS A 1 90 ? -13.240 11.902 18.401 1.00 95.50 90 LYS A CA 1
ATOM 744 C C . LYS A 1 90 ? -12.232 12.357 19.440 1.00 95.50 90 LYS A C 1
ATOM 746 O O . LYS A 1 90 ? -12.317 11.976 20.609 1.00 95.50 90 LYS A O 1
ATOM 751 N N . ASN A 1 91 ? -11.303 13.209 19.025 1.00 94.25 91 ASN A N 1
ATOM 752 C CA . ASN A 1 91 ? -10.480 13.954 19.970 1.00 94.25 91 ASN A CA 1
ATOM 753 C C . ASN A 1 91 ? -11.292 15.082 20.645 1.00 94.25 91 ASN A C 1
ATOM 755 O O . ASN A 1 91 ? -12.465 15.316 20.345 1.00 94.25 91 ASN A O 1
ATOM 759 N N . LYS A 1 92 ? -10.641 15.828 21.546 1.00 93.69 92 LYS A N 1
ATOM 760 C CA . LYS A 1 92 ? -11.256 16.940 22.296 1.00 93.69 92 LYS A CA 1
ATOM 761 C C . LYS A 1 92 ? -11.786 18.080 21.417 1.00 93.69 92 LYS A C 1
ATOM 763 O O . LYS A 1 92 ? -12.648 18.826 21.863 1.00 93.69 92 LYS A O 1
ATOM 768 N N . ASN A 1 93 ? -11.282 18.208 20.195 1.00 92.44 93 ASN A N 1
ATOM 769 C CA . ASN A 1 93 ? -11.671 19.245 19.244 1.00 92.44 93 ASN A CA 1
ATOM 770 C C . ASN A 1 93 ? -12.727 18.740 18.240 1.00 92.44 93 ASN A C 1
ATOM 772 O O . ASN A 1 93 ? -13.070 19.452 17.301 1.00 92.44 93 ASN A O 1
ATOM 776 N N . GLY A 1 94 ? -13.243 17.519 18.422 1.00 93.81 94 GLY A N 1
ATOM 777 C CA . GLY A 1 94 ? -14.312 16.954 17.602 1.00 93.81 94 GLY A CA 1
ATOM 778 C C . GLY A 1 94 ? -13.862 16.302 16.292 1.00 93.81 94 GLY A C 1
ATOM 779 O O . GLY A 1 94 ? -14.732 15.886 15.526 1.00 93.81 94 GLY A O 1
ATOM 780 N N . GLN A 1 95 ? -12.556 16.172 16.031 1.00 95.88 95 GLN A N 1
ATOM 781 C CA . GLN A 1 95 ? -12.052 15.469 14.843 1.00 95.88 95 GLN A CA 1
ATOM 782 C C . GLN A 1 95 ? -12.057 13.954 15.045 1.00 95.88 95 GLN A C 1
ATOM 784 O O . GLN A 1 95 ? -11.759 13.485 16.148 1.00 95.88 95 GLN A O 1
ATOM 789 N N . TYR A 1 96 ? -12.360 13.191 13.992 1.00 96.56 96 TYR A N 1
ATOM 790 C CA . TYR A 1 96 ? -12.348 11.730 14.048 1.00 96.56 96 TYR A CA 1
ATOM 791 C C . TYR A 1 96 ? -10.918 11.192 14.115 1.00 96.56 96 TYR A C 1
ATOM 793 O O . TYR A 1 96 ? -10.015 11.698 13.447 1.00 96.56 96 TYR A O 1
ATOM 801 N N . LEU A 1 97 ? -10.724 10.150 14.925 1.00 94.56 97 LEU A N 1
ATOM 802 C CA . LEU A 1 97 ? -9.418 9.508 15.101 1.00 94.56 97 LEU A CA 1
ATOM 803 C C . LEU A 1 97 ? -9.163 8.439 14.026 1.00 94.56 97 LEU A C 1
ATOM 805 O O . LEU A 1 97 ? -8.094 8.401 13.415 1.00 94.56 97 LEU A O 1
ATOM 809 N N . TYR A 1 98 ? -10.152 7.567 13.800 1.00 93.75 98 TYR A N 1
ATOM 810 C CA . TYR A 1 98 ? -9.976 6.293 13.082 1.00 93.75 98 TYR A CA 1
ATOM 811 C C . TYR A 1 98 ? -10.673 6.228 11.723 1.00 93.75 98 TYR A C 1
ATOM 813 O O . TYR A 1 98 ? -10.464 5.277 10.973 1.00 93.75 98 TYR A O 1
ATOM 821 N N . VAL A 1 99 ? -11.475 7.239 11.399 1.00 95.38 99 VAL A N 1
ATOM 822 C CA . VAL A 1 99 ? -12.218 7.335 10.142 1.00 95.38 99 VAL A CA 1
ATOM 823 C C . VAL A 1 99 ? -12.009 8.702 9.503 1.00 95.38 99 VAL A C 1
ATOM 825 O O . VAL A 1 99 ? -11.686 9.671 10.196 1.00 95.38 99 VAL A O 1
ATOM 828 N N . LEU A 1 100 ? -12.228 8.791 8.193 1.00 96.06 100 LEU A N 1
ATOM 829 C CA . LEU A 1 100 ? -12.270 10.052 7.458 1.00 96.06 100 LEU A CA 1
ATOM 830 C C . LEU A 1 100 ? -13.663 10.273 6.862 1.00 96.06 100 LEU A C 1
ATOM 832 O O . LEU A 1 100 ? -14.138 9.405 6.131 1.00 96.06 100 LEU A O 1
ATOM 836 N N . PRO A 1 101 ? -14.315 11.419 7.127 1.00 95.19 101 PRO A N 1
ATOM 837 C CA . PRO A 1 101 ? -15.589 11.750 6.494 1.00 95.19 101 PRO A CA 1
ATOM 838 C C . PRO A 1 101 ? -15.441 11.906 4.974 1.00 95.19 101 PRO A C 1
ATOM 840 O O . PRO A 1 101 ? -14.601 12.690 4.522 1.00 95.19 101 PRO A O 1
ATOM 843 N N . THR A 1 102 ? -16.268 11.201 4.200 1.00 94.12 102 THR A N 1
ATOM 844 C CA . THR A 1 102 ? -16.434 11.376 2.746 1.00 94.12 102 THR A CA 1
ATOM 845 C C . THR A 1 102 ? -17.640 12.282 2.463 1.00 94.12 102 THR A C 1
ATOM 847 O O . THR A 1 102 ? -18.107 12.999 3.347 1.00 94.12 102 THR A O 1
ATOM 850 N N . ASN A 1 103 ? -18.117 12.337 1.215 1.00 90.94 103 ASN A N 1
ATOM 851 C CA . ASN A 1 103 ? -19.328 13.099 0.878 1.00 90.94 103 ASN A CA 1
ATOM 852 C C . ASN A 1 103 ? -20.628 12.346 1.216 1.00 90.94 103 ASN A C 1
ATOM 854 O O . ASN A 1 103 ? -21.683 12.970 1.260 1.00 90.94 103 ASN A O 1
ATOM 858 N N . ASP A 1 104 ? -20.551 11.029 1.382 1.00 91.69 104 ASP A N 1
ATOM 859 C CA . ASP A 1 104 ? -21.677 10.091 1.469 1.00 91.69 104 ASP A CA 1
ATOM 860 C C . ASP A 1 104 ? -21.508 9.053 2.598 1.00 91.69 104 ASP A C 1
ATOM 862 O O . ASP A 1 104 ? -22.199 8.029 2.633 1.00 91.69 104 ASP A O 1
ATOM 866 N N . GLY A 1 105 ? -20.562 9.293 3.507 1.00 94.88 105 GLY A N 1
ATOM 867 C CA . GLY A 1 105 ? -20.248 8.393 4.603 1.00 94.88 105 GLY A CA 1
ATOM 868 C C . GLY A 1 105 ? -18.842 8.587 5.157 1.00 94.88 105 GLY A C 1
ATOM 869 O O . GLY A 1 105 ? -18.370 9.709 5.362 1.00 94.88 105 GLY A O 1
ATOM 870 N N . TYR A 1 106 ? -18.170 7.471 5.433 1.00 95.56 106 TYR A N 1
ATOM 871 C CA . TYR A 1 106 ? -16.867 7.444 6.084 1.00 95.56 106 TYR A CA 1
ATOM 872 C C . TYR A 1 106 ? -15.952 6.397 5.458 1.00 95.56 106 TYR A C 1
ATOM 874 O O . TYR A 1 106 ? -16.337 5.245 5.255 1.00 95.56 106 TYR A O 1
ATOM 882 N N . LEU A 1 107 ? -14.699 6.779 5.232 1.00 95.69 107 LEU A N 1
ATOM 883 C CA . LEU A 1 107 ? -13.610 5.853 4.962 1.00 95.69 107 LEU A CA 1
ATOM 884 C C . LEU A 1 107 ? -13.093 5.312 6.299 1.00 95.69 107 LEU A C 1
ATOM 886 O O . LEU A 1 107 ? -12.758 6.084 7.198 1.00 95.69 107 LEU A O 1
ATOM 890 N N . LEU A 1 108 ? -12.978 3.992 6.433 1.00 94.38 108 LEU A N 1
ATOM 891 C CA . LEU A 1 108 ? -12.533 3.297 7.650 1.00 94.38 108 LEU A CA 1
ATOM 892 C C . LEU A 1 108 ? -11.000 3.268 7.791 1.00 94.38 108 LEU A C 1
ATOM 894 O O . LEU A 1 108 ? -10.386 2.280 8.201 1.00 94.38 108 LEU A O 1
ATOM 898 N N . ARG A 1 109 ? -10.391 4.393 7.425 1.00 93.06 109 ARG A N 1
ATOM 899 C CA . ARG A 1 109 ? -8.975 4.729 7.528 1.00 93.06 109 ARG A CA 1
ATOM 900 C C . ARG A 1 109 ? -8.913 6.097 8.194 1.00 93.06 109 ARG A C 1
ATOM 902 O O . ARG A 1 109 ? -9.624 6.989 7.752 1.00 93.06 109 ARG A O 1
ATOM 909 N N . GLY A 1 110 ? -8.090 6.275 9.224 1.00 93.19 110 GLY A N 1
ATOM 910 C CA . GLY A 1 110 ? -8.019 7.521 9.993 1.00 93.19 110 GLY A CA 1
ATOM 911 C C . GLY A 1 110 ? -6.630 8.145 10.016 1.00 93.19 110 GLY A C 1
ATOM 912 O O . GLY A 1 110 ? -5.636 7.511 9.653 1.00 93.19 110 GLY A O 1
ATOM 913 N N . SER A 1 111 ? -6.558 9.389 10.489 1.00 93.12 111 SER A N 1
ATOM 914 C CA . SER A 1 111 ? -5.295 10.107 10.698 1.00 93.12 111 SER A CA 1
ATOM 915 C C . SER A 1 111 ? -4.478 9.556 11.866 1.00 93.12 111 SER A C 1
ATOM 917 O O . SER A 1 111 ? -3.276 9.754 11.882 1.00 93.12 111 SER A O 1
ATOM 919 N N . GLU A 1 112 ? -5.089 8.858 12.826 1.00 92.25 112 GLU A N 1
ATOM 920 C CA . GLU A 1 112 ? -4.363 8.192 13.923 1.00 92.25 112 GLU A CA 1
ATOM 921 C C . GLU A 1 112 ? -4.042 6.722 13.616 1.00 92.25 112 GLU A C 1
ATOM 923 O O . GLU A 1 112 ? -3.414 6.034 14.412 1.00 92.25 112 GLU A O 1
ATOM 928 N N . THR A 1 113 ? -4.474 6.206 12.464 1.00 91.12 113 THR A N 1
ATOM 929 C CA . THR A 1 113 ? -4.228 4.816 12.063 1.00 91.12 113 THR A CA 1
ATOM 930 C C . THR A 1 113 ? -3.528 4.777 10.714 1.00 91.12 113 THR A C 1
ATOM 932 O O . THR A 1 113 ? -2.310 4.929 10.619 1.00 91.12 113 THR A O 1
ATOM 935 N N . TYR A 1 114 ? -4.297 4.606 9.645 1.00 92.06 114 TYR A N 1
ATOM 936 C CA . TYR A 1 114 ? -3.800 4.340 8.307 1.00 92.06 114 TYR A CA 1
ATOM 937 C C . TYR A 1 114 ? -2.955 5.495 7.751 1.00 92.06 114 TYR A C 1
ATOM 939 O O . TYR A 1 114 ? -1.889 5.272 7.175 1.00 92.06 114 TYR A O 1
ATOM 947 N N . TYR A 1 115 ? -3.408 6.733 7.959 1.00 92.94 115 TYR A N 1
ATOM 948 C CA . TYR A 1 115 ? -2.829 7.939 7.366 1.00 92.94 115 TYR A CA 1
ATOM 949 C C . TYR A 1 115 ? -1.980 8.762 8.341 1.00 92.94 115 TYR A C 1
ATOM 951 O O . TYR A 1 115 ? -1.680 9.921 8.061 1.00 92.94 115 TYR A O 1
ATOM 959 N N . HIS A 1 116 ? -1.514 8.162 9.444 1.00 92.62 116 HIS A N 1
ATOM 960 C CA . HIS A 1 116 ? -0.689 8.848 10.449 1.00 92.62 116 HIS A CA 1
ATOM 961 C C . HIS A 1 116 ? 0.507 9.582 9.860 1.00 92.62 116 HIS A C 1
ATOM 963 O O . HIS A 1 116 ? 0.742 10.749 10.176 1.00 92.62 116 HIS A O 1
ATOM 969 N N . TYR A 1 117 ? 1.269 8.928 8.985 1.00 90.06 117 TYR A N 1
ATOM 970 C CA . TYR A 1 117 ? 2.442 9.567 8.395 1.00 90.06 117 TYR A CA 1
ATOM 971 C C . TYR A 1 117 ? 2.054 10.704 7.446 1.00 90.06 117 TYR A C 1
ATOM 973 O O . TYR A 1 117 ? 2.713 11.737 7.475 1.00 90.06 117 TYR A O 1
ATOM 981 N N . LEU A 1 118 ? 0.958 10.571 6.692 1.00 89.69 118 LEU A N 1
ATOM 982 C CA . LEU A 1 118 ? 0.428 11.629 5.819 1.00 89.69 118 LEU A CA 1
ATOM 983 C C . LEU A 1 118 ? -0.064 12.849 6.576 1.00 89.69 118 LEU A C 1
ATOM 985 O O . LEU A 1 118 ? 0.200 13.972 6.153 1.00 89.69 118 LEU A O 1
ATOM 989 N N . SER A 1 119 ? -0.660 12.639 7.742 1.00 91.94 119 SER A N 1
ATOM 990 C CA . SER A 1 119 ? -1.070 13.723 8.627 1.00 91.94 119 SER A CA 1
ATOM 991 C C . SER A 1 119 ? 0.089 14.427 9.327 1.00 91.94 119 SER A C 1
ATOM 993 O O . SER A 1 119 ? -0.058 15.591 9.681 1.00 91.94 119 SER A O 1
ATOM 995 N N . ASN A 1 120 ? 1.218 13.761 9.584 1.00 90.56 120 ASN A N 1
ATOM 996 C CA . ASN A 1 120 ? 2.195 14.261 10.563 1.00 90.56 120 ASN A CA 1
ATOM 997 C C . ASN A 1 120 ? 3.604 14.515 10.015 1.00 90.56 120 ASN A C 1
ATOM 999 O O . ASN A 1 120 ? 4.352 15.291 10.611 1.00 90.56 120 ASN A O 1
ATOM 1003 N N . VAL A 1 121 ? 3.993 13.885 8.906 1.00 87.88 121 VAL A N 1
ATOM 1004 C CA . VAL A 1 121 ? 5.323 14.074 8.316 1.00 87.88 121 VAL A CA 1
ATOM 1005 C C . VAL A 1 121 ? 5.382 15.421 7.586 1.00 87.88 121 VAL A C 1
ATOM 1007 O O . VAL A 1 121 ? 4.486 15.710 6.791 1.00 87.88 121 VAL A O 1
ATOM 1010 N N . PRO A 1 122 ? 6.430 16.241 7.805 1.00 85.25 122 PRO A N 1
ATOM 1011 C CA . PRO A 1 122 ? 6.601 17.488 7.071 1.00 85.25 122 PRO A CA 1
ATOM 1012 C C . PRO A 1 122 ? 6.676 17.267 5.554 1.00 85.25 122 PRO A C 1
ATOM 1014 O O . PRO A 1 122 ? 7.414 16.394 5.096 1.00 85.25 122 PRO A O 1
ATOM 1017 N N . TYR A 1 123 ? 5.959 18.084 4.778 1.00 77.75 123 TYR A N 1
ATOM 1018 C CA . TYR A 1 123 ? 5.956 17.999 3.308 1.00 77.75 123 TYR A CA 1
ATOM 1019 C C . TYR A 1 123 ? 7.324 18.319 2.691 1.00 77.75 123 TYR A C 1
ATOM 1021 O O . TYR A 1 123 ? 7.729 17.720 1.695 1.00 77.75 123 TYR A O 1
ATOM 1029 N N . ASP A 1 124 ? 8.051 19.271 3.284 1.00 74.06 124 ASP A N 1
ATOM 1030 C CA . ASP A 1 124 ? 9.337 19.712 2.755 1.00 74.06 124 ASP A CA 1
ATOM 1031 C C . ASP A 1 124 ? 10.377 18.587 2.831 1.00 74.06 124 ASP A C 1
ATOM 1033 O O . ASP A 1 124 ? 10.872 18.213 3.897 1.00 74.06 124 ASP A O 1
ATOM 1037 N N . TYR A 1 125 ? 10.755 18.092 1.653 1.00 57.19 125 TYR A N 1
ATOM 1038 C CA . TYR A 1 125 ? 11.756 17.056 1.456 1.00 57.19 125 TYR A CA 1
ATOM 1039 C C . TYR A 1 125 ? 13.136 17.379 2.045 1.00 57.19 125 TYR A C 1
ATOM 1041 O O . TYR A 1 125 ? 13.952 16.464 2.168 1.00 57.19 125 TYR A O 1
ATOM 1049 N N . PHE A 1 126 ? 13.446 18.626 2.389 1.00 58.97 126 PHE A N 1
ATOM 1050 C CA . PHE A 1 126 ? 14.702 18.983 3.049 1.00 58.97 126 PHE A CA 1
ATOM 1051 C C . PHE A 1 126 ? 14.607 18.985 4.578 1.00 58.97 126 PHE A C 1
ATOM 1053 O O . PHE A 1 126 ? 15.646 19.011 5.242 1.00 58.97 126 PHE A O 1
ATOM 1060 N N . LYS A 1 127 ? 13.403 18.899 5.155 1.00 69.31 127 LYS A N 1
ATOM 1061 C CA . LYS A 1 127 ? 13.231 18.832 6.608 1.00 69.31 127 LYS A CA 1
ATOM 1062 C C . LYS A 1 127 ? 13.604 17.451 7.151 1.00 69.31 127 LYS A C 1
ATOM 1064 O O . LYS A 1 127 ? 13.280 16.405 6.585 1.00 69.31 127 LYS A O 1
ATOM 1069 N N . LEU A 1 128 ? 14.302 17.458 8.287 1.00 74.56 128 LEU A N 1
ATOM 1070 C CA . LEU A 1 128 ? 14.567 16.252 9.066 1.00 74.56 128 LEU A CA 1
ATOM 1071 C C . LEU A 1 128 ? 13.254 15.747 9.663 1.00 74.56 128 LEU A C 1
ATOM 1073 O O . LEU A 1 128 ? 12.517 16.511 10.280 1.00 74.56 128 LEU A O 1
ATOM 1077 N N . ILE A 1 129 ? 12.994 14.451 9.514 1.00 82.62 129 ILE A N 1
ATOM 1078 C CA . ILE A 1 129 ? 11.831 13.810 10.123 1.00 82.62 129 ILE A CA 1
ATOM 1079 C C . ILE A 1 129 ? 12.241 13.301 11.498 1.00 82.62 129 ILE A C 1
ATOM 1081 O O . ILE A 1 129 ? 13.197 12.529 11.618 1.00 82.62 129 ILE A O 1
ATOM 1085 N N . ASP A 1 130 ? 11.523 13.735 12.533 1.00 84.69 130 ASP A N 1
ATOM 1086 C CA . ASP A 1 130 ? 11.720 13.206 13.876 1.00 84.69 130 ASP A CA 1
ATOM 1087 C C . ASP A 1 130 ? 11.338 11.718 13.900 1.00 84.69 130 ASP A C 1
ATOM 1089 O O . ASP A 1 130 ? 10.228 11.325 13.536 1.00 84.69 130 ASP A O 1
ATOM 1093 N N . LYS A 1 131 ? 12.265 10.872 14.358 1.00 88.38 131 LYS A N 1
ATOM 1094 C CA . LYS A 1 131 ? 12.022 9.448 14.630 1.00 88.38 131 LYS A CA 1
ATOM 1095 C C . LYS A 1 131 ? 10.835 9.203 15.554 1.00 88.38 131 LYS A C 1
ATOM 1097 O O . LYS A 1 131 ? 10.212 8.149 15.429 1.00 88.38 131 LYS A O 1
ATOM 1102 N N . ASN A 1 132 ? 10.506 10.145 16.437 1.00 89.75 132 ASN A N 1
ATOM 1103 C CA . ASN A 1 132 ? 9.326 10.038 17.287 1.00 89.75 132 ASN A CA 1
ATOM 1104 C C . ASN A 1 132 ? 8.044 9.970 16.453 1.00 89.75 132 ASN A C 1
ATOM 1106 O O . ASN A 1 132 ? 7.236 9.097 16.721 1.00 89.75 132 ASN A O 1
ATOM 1110 N N . ILE A 1 133 ? 7.920 10.731 15.357 1.00 89.69 133 ILE A N 1
ATOM 1111 C CA . ILE A 1 133 ? 6.751 10.656 14.457 1.00 89.69 133 ILE A CA 1
ATOM 1112 C C . ILE A 1 133 ? 6.573 9.232 13.916 1.00 89.69 133 ILE A C 1
ATOM 1114 O O . ILE A 1 133 ? 5.456 8.716 13.859 1.00 89.69 133 ILE A O 1
ATOM 1118 N N . PHE A 1 134 ? 7.679 8.580 13.535 1.00 90.19 134 PHE A N 1
ATOM 1119 C CA . PHE A 1 134 ? 7.639 7.206 13.037 1.00 90.19 134 PHE A CA 1
ATOM 1120 C C . PHE A 1 134 ? 7.199 6.213 14.122 1.00 90.19 134 PHE A C 1
ATOM 1122 O O . PHE A 1 134 ? 6.315 5.386 13.882 1.00 90.19 134 PHE A O 1
ATOM 1129 N N . ILE A 1 135 ? 7.800 6.319 15.313 1.00 91.88 135 ILE A N 1
ATOM 1130 C CA . ILE A 1 135 ? 7.499 5.474 16.477 1.00 91.88 135 ILE A CA 1
ATOM 1131 C C . ILE A 1 135 ? 6.052 5.676 16.945 1.00 91.88 135 ILE A C 1
ATOM 1133 O O . ILE A 1 135 ? 5.375 4.701 17.263 1.00 91.88 135 ILE A O 1
ATOM 1137 N N . ASP A 1 136 ? 5.573 6.914 16.966 1.00 92.00 136 ASP A N 1
ATOM 1138 C CA . ASP A 1 136 ? 4.219 7.259 17.386 1.00 92.00 136 ASP A CA 1
ATOM 1139 C C . ASP A 1 136 ? 3.189 6.685 16.413 1.00 92.00 136 ASP A C 1
ATOM 1141 O O . ASP A 1 136 ? 2.204 6.109 16.861 1.00 92.00 136 ASP A O 1
ATOM 1145 N N . GLY A 1 137 ? 3.460 6.702 15.102 1.00 90.81 137 GLY A N 1
ATOM 1146 C CA . GLY A 1 137 ? 2.579 6.060 14.118 1.00 90.81 137 GLY A CA 1
ATOM 1147 C C . GLY A 1 137 ? 2.465 4.543 14.290 1.00 90.81 137 GLY A C 1
ATOM 1148 O O . GLY A 1 137 ? 1.367 3.988 14.192 1.00 90.81 137 GLY A O 1
ATOM 1149 N N . LEU A 1 138 ? 3.576 3.870 14.623 1.00 90.31 138 LEU A N 1
ATOM 1150 C CA . LEU A 1 138 ? 3.562 2.436 14.944 1.00 90.31 138 LEU A CA 1
ATOM 1151 C C . LEU A 1 138 ? 2.697 2.152 16.177 1.00 90.31 138 LEU A C 1
ATOM 1153 O O . LEU A 1 138 ? 1.872 1.238 16.154 1.00 90.31 138 LEU A O 1
ATOM 1157 N N . LYS A 1 139 ? 2.867 2.953 17.235 1.00 91.50 139 LYS A N 1
ATOM 1158 C CA . LYS A 1 139 ? 2.117 2.810 18.489 1.00 91.50 139 LYS A CA 1
ATOM 1159 C C . LYS A 1 139 ? 0.639 3.145 18.334 1.00 91.50 139 LYS A C 1
ATOM 1161 O O . LYS A 1 139 ? -0.189 2.456 18.916 1.00 91.50 139 LYS A O 1
ATOM 1166 N N . SER A 1 140 ? 0.301 4.178 17.564 1.00 90.81 140 SER A N 1
ATOM 1167 C CA . SER A 1 140 ? -1.091 4.594 17.373 1.00 90.81 140 SER A CA 1
ATOM 1168 C C . SER A 1 140 ? -1.889 3.497 16.662 1.00 90.81 140 SER A C 1
ATOM 1170 O O . SER A 1 140 ? -2.931 3.059 17.154 1.00 90.81 140 SER A O 1
ATOM 1172 N N . THR A 1 141 ? -1.313 2.915 15.602 1.00 86.31 141 THR A N 1
ATOM 1173 C CA . THR A 1 141 ? -1.915 1.766 14.903 1.00 86.31 141 THR A CA 1
ATOM 1174 C C . THR A 1 141 ? -2.011 0.526 15.802 1.00 86.31 141 THR A C 1
ATOM 1176 O O . THR A 1 141 ? -3.037 -0.152 15.802 1.00 86.31 141 THR A O 1
ATOM 1179 N N . GLN A 1 142 ? -0.981 0.242 16.610 1.00 89.81 142 GLN A N 1
ATOM 1180 C CA . GLN A 1 142 ? -0.997 -0.860 17.581 1.00 89.81 142 GLN A CA 1
ATOM 1181 C C . GLN A 1 142 ? -2.118 -0.704 18.620 1.00 89.81 142 GLN A C 1
ATOM 1183 O O . GLN A 1 142 ? -2.835 -1.667 18.901 1.00 89.81 142 GLN A O 1
ATOM 1188 N N . ASN A 1 143 ? -2.285 0.497 19.176 1.00 90.88 143 ASN A N 1
ATOM 1189 C CA . ASN A 1 143 ? -3.332 0.785 20.155 1.00 90.88 143 ASN A CA 1
ATOM 1190 C C . ASN A 1 143 ? -4.720 0.592 19.540 1.00 90.88 143 ASN A C 1
ATOM 1192 O O . ASN A 1 143 ? -5.541 -0.119 20.113 1.00 90.88 143 ASN A O 1
ATOM 1196 N N . PHE A 1 144 ? -4.952 1.140 18.342 1.00 91.88 144 PHE A N 1
ATOM 1197 C CA . PHE A 1 144 ? -6.205 0.946 17.614 1.00 91.88 144 PHE A CA 1
ATOM 1198 C C . PHE A 1 144 ? -6.530 -0.538 17.403 1.00 91.88 144 PHE A C 1
ATOM 1200 O O . PHE A 1 144 ? -7.630 -0.970 17.734 1.00 91.88 144 PHE A O 1
ATOM 1207 N N . LEU A 1 145 ? -5.580 -1.335 16.903 1.00 90.75 145 LEU A N 1
ATOM 1208 C CA . LEU A 1 145 ? -5.808 -2.761 16.644 1.00 90.75 145 LEU A CA 1
ATOM 1209 C C . LEU A 1 145 ? -6.050 -3.551 17.934 1.00 90.75 145 LEU A C 1
ATOM 1211 O O . LEU A 1 145 ? -6.917 -4.420 17.957 1.00 90.75 145 LEU A O 1
ATOM 1215 N N . THR A 1 146 ? -5.340 -3.220 19.015 1.00 90.31 146 THR A N 1
ATOM 1216 C CA . THR A 1 146 ? -5.538 -3.850 20.332 1.00 90.31 146 THR A CA 1
ATOM 1217 C C . THR A 1 146 ? -6.951 -3.592 20.853 1.00 90.31 146 THR A C 1
ATOM 1219 O O . THR A 1 146 ? -7.639 -4.519 21.280 1.00 90.31 146 THR A O 1
ATOM 1222 N N . GLU A 1 147 ? -7.416 -2.346 20.786 1.00 88.81 147 GLU A N 1
ATOM 1223 C CA . GLU A 1 147 ? -8.773 -1.988 21.201 1.00 88.81 147 GLU A CA 1
ATOM 1224 C C . GLU A 1 147 ? -9.838 -2.600 20.283 1.00 88.81 147 GLU A C 1
ATOM 1226 O O . GLU A 1 147 ? -10.890 -3.034 20.753 1.00 88.81 147 GLU A O 1
ATOM 1231 N N . PHE A 1 148 ? -9.566 -2.684 18.979 1.00 87.31 148 PHE A N 1
ATOM 1232 C CA . PHE A 1 148 ? -10.496 -3.278 18.026 1.00 87.31 148 PHE A CA 1
ATOM 1233 C C . PHE A 1 148 ? -10.628 -4.795 18.251 1.00 87.31 148 PHE A C 1
ATOM 1235 O O . PHE A 1 148 ? -11.740 -5.313 18.242 1.00 87.31 148 PHE A O 1
ATOM 1242 N N . ILE A 1 149 ? -9.544 -5.512 18.567 1.00 86.50 149 ILE A N 1
ATOM 1243 C CA . ILE A 1 149 ? -9.624 -6.930 18.964 1.00 86.50 149 ILE A CA 1
ATOM 1244 C C . ILE A 1 149 ? -10.489 -7.111 20.216 1.00 86.50 149 ILE A C 1
ATOM 1246 O O . ILE A 1 149 ? -11.300 -8.033 20.269 1.00 86.50 149 ILE A O 1
ATOM 1250 N N . GLN A 1 150 ? -10.361 -6.232 21.216 1.00 85.62 150 GLN A N 1
ATOM 1251 C CA . GLN A 1 150 ? -11.212 -6.291 22.412 1.00 85.62 150 GLN A CA 1
ATOM 1252 C C . GLN A 1 150 ? -12.695 -6.126 22.066 1.00 85.62 150 GLN A C 1
ATOM 1254 O O . GLN A 1 150 ? -13.529 -6.837 22.623 1.00 85.62 150 GLN A O 1
ATOM 1259 N N . TYR A 1 151 ? -13.015 -5.221 21.136 1.00 84.25 151 TYR A N 1
ATOM 1260 C CA . TYR A 1 151 ? -14.371 -5.077 20.614 1.00 84.25 151 TYR A CA 1
ATOM 1261 C C . TYR A 1 151 ? -14.829 -6.357 19.897 1.00 84.25 151 TYR A C 1
ATOM 1263 O O . TYR A 1 151 ? -15.861 -6.909 20.266 1.00 84.25 151 TYR A O 1
ATOM 1271 N N . ILE A 1 152 ? -14.035 -6.880 18.956 1.00 82.38 152 ILE A N 1
ATOM 1272 C CA . ILE A 1 152 ? -14.357 -8.093 18.187 1.00 82.38 152 ILE A CA 1
ATOM 1273 C C . ILE A 1 152 ? -14.621 -9.293 19.110 1.00 82.38 152 ILE A C 1
ATOM 1275 O O . ILE A 1 152 ? -15.605 -9.997 18.922 1.00 82.38 152 ILE A O 1
ATOM 1279 N N . ASN A 1 153 ? -13.790 -9.496 20.136 1.00 81.50 153 ASN A N 1
ATOM 1280 C CA . ASN A 1 153 ? -13.950 -10.587 21.107 1.00 81.50 153 ASN A CA 1
ATOM 1281 C C . ASN A 1 153 ? -15.243 -10.495 21.929 1.00 81.50 153 ASN A C 1
ATOM 1283 O O . ASN A 1 153 ? -15.653 -11.479 22.542 1.00 81.50 153 ASN A O 1
ATOM 1287 N N . SER A 1 154 ? -15.853 -9.312 22.002 1.00 79.81 154 SER A N 1
ATOM 1288 C CA . SER A 1 154 ? -17.108 -9.100 22.724 1.00 79.81 154 SER A CA 1
ATOM 1289 C C . SER A 1 154 ? -18.355 -9.305 21.861 1.00 79.81 154 SER A C 1
ATOM 1291 O O . SER A 1 154 ? -19.464 -9.267 22.397 1.00 79.81 154 SER A O 1
ATOM 1293 N N . GLU A 1 155 ? -18.182 -9.534 20.557 1.00 75.50 155 GLU A N 1
ATOM 1294 C CA . GLU A 1 155 ? -19.265 -9.665 19.586 1.00 75.50 155 GLU A CA 1
ATOM 1295 C C . GLU A 1 155 ? -19.416 -11.107 19.084 1.00 75.50 155 GLU A C 1
ATOM 1297 O O . GLU A 1 155 ? -18.443 -11.819 18.848 1.00 75.50 155 GLU A O 1
ATOM 1302 N N . ASN A 1 156 ? -20.663 -11.546 18.891 1.00 64.00 156 ASN A N 1
ATOM 1303 C CA . ASN A 1 156 ? -20.967 -12.925 18.479 1.00 64.00 156 ASN A CA 1
ATOM 1304 C C . ASN A 1 156 ? -20.782 -13.168 16.969 1.00 64.00 156 ASN A C 1
ATOM 1306 O O . ASN A 1 156 ? -20.712 -14.317 16.535 1.00 64.00 156 ASN A O 1
ATOM 1310 N N . SER A 1 157 ? -20.743 -12.109 16.155 1.00 68.56 157 SER A N 1
ATOM 1311 C CA . SER A 1 157 ? -20.544 -12.194 14.704 1.00 68.56 157 SER A CA 1
ATOM 1312 C C . SER A 1 157 ? -20.113 -10.847 14.130 1.00 68.56 157 SER A C 1
ATOM 1314 O O . SER A 1 157 ? -20.742 -9.832 14.423 1.00 68.56 157 SER A O 1
ATOM 1316 N N . LEU A 1 158 ? -19.100 -10.838 13.260 1.00 76.75 158 LEU A N 1
ATOM 1317 C CA . LEU A 1 158 ? -18.696 -9.645 12.513 1.00 76.75 158 LEU A CA 1
ATOM 1318 C C . LEU A 1 158 ? -19.333 -9.624 11.126 1.00 76.75 158 LEU A C 1
ATOM 1320 O O . LEU A 1 158 ? -19.403 -10.648 10.447 1.00 76.75 158 LEU A O 1
ATOM 1324 N N . THR A 1 159 ? -19.726 -8.437 10.666 1.00 84.69 159 THR A N 1
ATOM 1325 C CA . THR A 1 159 ? -20.074 -8.253 9.255 1.00 84.69 159 THR A CA 1
ATOM 1326 C C . THR A 1 159 ? -18.810 -8.263 8.396 1.00 84.69 159 THR A C 1
ATOM 1328 O O . THR A 1 159 ? -17.732 -7.856 8.842 1.00 84.69 159 THR A O 1
ATOM 1331 N N . LEU A 1 160 ? -18.953 -8.663 7.129 1.00 88.19 160 LEU A N 1
ATOM 1332 C CA . LEU A 1 160 ? -17.865 -8.663 6.148 1.00 88.19 160 LEU A CA 1
ATOM 1333 C C . LEU A 1 160 ? -17.120 -7.318 6.119 1.00 88.19 160 LEU A C 1
ATOM 1335 O O . LEU A 1 160 ? -15.897 -7.278 6.220 1.00 88.19 160 LEU A O 1
ATOM 1339 N N . LYS A 1 161 ? -17.864 -6.208 6.058 1.00 89.75 161 LYS A N 1
ATOM 1340 C CA . LYS A 1 161 ? -17.326 -4.841 6.024 1.00 89.75 161 LYS A CA 1
ATOM 1341 C C . LYS A 1 161 ? -16.408 -4.543 7.219 1.00 89.75 161 LYS A C 1
ATOM 1343 O O . LYS A 1 161 ? -15.337 -3.970 7.040 1.00 89.75 161 LYS A O 1
ATOM 1348 N N . ILE A 1 162 ? -16.772 -4.982 8.423 1.00 87.00 162 ILE A N 1
ATOM 1349 C CA . ILE A 1 162 ? -15.992 -4.734 9.648 1.00 87.00 162 ILE A CA 1
ATOM 1350 C C . ILE A 1 162 ? -14.765 -5.630 9.740 1.00 87.00 162 ILE A C 1
ATOM 1352 O O . ILE A 1 162 ? -13.682 -5.147 10.080 1.00 87.00 162 ILE A O 1
ATOM 1356 N N . SER A 1 163 ? -14.889 -6.895 9.343 1.00 89.62 163 SER A N 1
ATOM 1357 C CA . SER A 1 163 ? -13.732 -7.776 9.188 1.00 89.62 163 SER A CA 1
ATOM 1358 C C . SER A 1 163 ? -12.706 -7.199 8.208 1.00 89.62 163 SER A C 1
ATOM 1360 O O . SER A 1 163 ? -11.509 -7.185 8.498 1.00 89.62 163 SER A O 1
ATOM 1362 N N . LEU A 1 164 ? -13.160 -6.664 7.072 1.00 92.81 164 LEU A N 1
ATOM 1363 C CA . LEU A 1 164 ? -12.277 -6.049 6.082 1.00 92.81 164 LEU A CA 1
ATOM 1364 C C . LEU A 1 164 ? -11.650 -4.747 6.585 1.00 92.81 164 LEU A C 1
ATOM 1366 O O . LEU A 1 164 ? -10.473 -4.513 6.326 1.00 92.81 164 LEU A O 1
ATOM 1370 N N . ALA A 1 165 ? -12.382 -3.929 7.345 1.00 90.81 165 ALA A N 1
ATOM 1371 C CA . ALA A 1 165 ? -11.840 -2.706 7.938 1.00 90.81 165 ALA A CA 1
ATOM 1372 C C . ALA A 1 165 ? -10.671 -2.998 8.894 1.00 90.81 165 ALA A C 1
ATOM 1374 O O . ALA A 1 165 ? -9.658 -2.290 8.886 1.00 90.81 165 ALA A O 1
ATOM 1375 N N . PHE A 1 166 ? -10.787 -4.066 9.689 1.00 91.12 166 PHE A N 1
ATOM 1376 C CA . PHE A 1 166 ? -9.696 -4.536 10.539 1.00 91.12 166 PHE A CA 1
ATOM 1377 C C . PHE A 1 166 ? -8.502 -5.004 9.699 1.00 91.12 166 PHE A C 1
ATOM 1379 O O . PHE A 1 166 ? -7.380 -4.536 9.903 1.00 91.12 166 PHE A O 1
ATOM 1386 N N . LEU A 1 167 ? -8.742 -5.893 8.727 1.00 9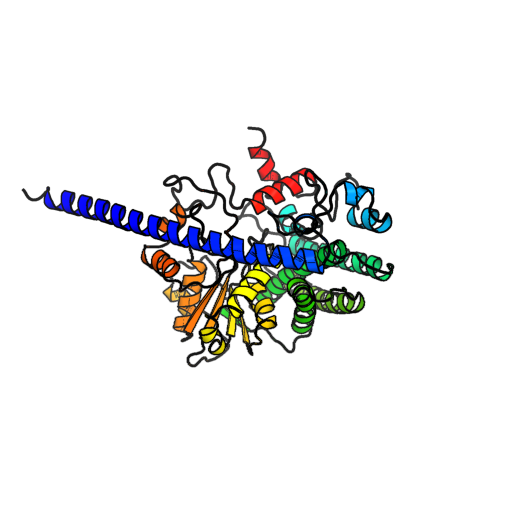3.88 167 LEU A N 1
ATOM 1387 C CA . LEU A 1 167 ? -7.689 -6.435 7.867 1.00 93.88 167 LEU A CA 1
ATOM 1388 C C . LEU A 1 167 ? -6.963 -5.344 7.068 1.00 93.88 167 LEU A C 1
ATOM 1390 O O . LEU A 1 167 ? -5.765 -5.472 6.831 1.00 93.88 167 LEU A O 1
ATOM 1394 N N . ASP A 1 168 ? -7.646 -4.278 6.656 1.00 93.56 168 ASP A N 1
ATOM 1395 C CA . ASP A 1 168 ? -7.048 -3.160 5.919 1.00 93.56 168 ASP A CA 1
ATOM 1396 C C . ASP A 1 168 ? -6.119 -2.321 6.818 1.00 93.56 168 ASP A C 1
ATOM 1398 O O . ASP A 1 168 ? -4.976 -2.041 6.455 1.00 93.56 168 ASP A O 1
ATOM 1402 N N . ASN A 1 169 ? -6.533 -2.009 8.051 1.00 92.12 169 ASN A N 1
ATOM 1403 C CA . ASN A 1 169 ? -5.657 -1.327 9.014 1.00 92.12 169 ASN A CA 1
ATOM 1404 C C . ASN A 1 169 ? -4.467 -2.209 9.443 1.00 92.12 169 ASN A C 1
ATOM 1406 O O . ASN A 1 169 ? -3.339 -1.721 9.555 1.00 92.12 169 ASN A O 1
ATOM 1410 N N . LEU A 1 170 ? -4.688 -3.516 9.614 1.00 93.38 170 LEU A N 1
ATOM 1411 C CA . LEU A 1 170 ? -3.628 -4.481 9.909 1.00 93.38 170 LEU A CA 1
ATOM 1412 C C . LEU A 1 170 ? -2.630 -4.606 8.745 1.00 93.38 170 LEU A C 1
ATOM 1414 O O . LEU A 1 170 ? -1.418 -4.606 8.976 1.00 93.38 170 LEU A O 1
ATOM 1418 N N . ARG A 1 171 ? -3.115 -4.622 7.492 1.00 93.12 171 ARG A N 1
ATOM 1419 C CA . ARG A 1 171 ? -2.285 -4.580 6.273 1.00 93.12 171 ARG A CA 1
ATOM 1420 C C . ARG A 1 171 ? -1.297 -3.426 6.334 1.00 93.12 171 ARG A C 1
ATOM 1422 O O . ARG A 1 171 ? -0.103 -3.611 6.097 1.00 93.12 171 ARG A O 1
ATOM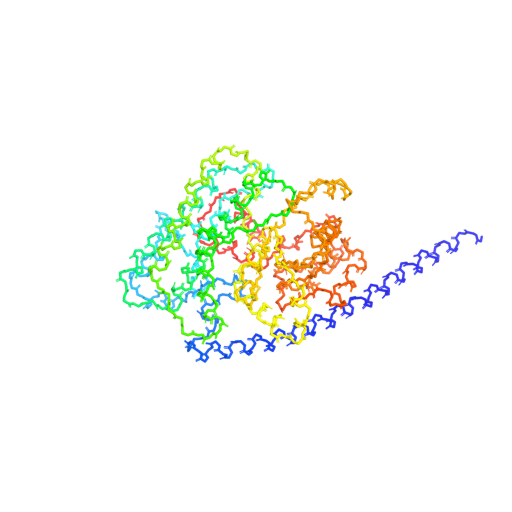 1429 N N . ASN A 1 172 ? -1.787 -2.234 6.679 1.00 90.69 172 ASN A N 1
ATOM 1430 C CA . ASN A 1 172 ? -0.946 -1.052 6.767 1.00 90.69 172 ASN A CA 1
ATOM 1431 C C . ASN A 1 172 ? 0.199 -1.247 7.765 1.00 90.69 172 ASN A C 1
ATOM 1433 O O . ASN A 1 172 ? 1.359 -1.015 7.412 1.00 90.69 172 ASN A O 1
ATOM 1437 N N . GLN A 1 173 ? -0.116 -1.729 8.970 1.00 90.44 173 GLN A N 1
ATOM 1438 C CA . GLN A 1 173 ? 0.873 -1.976 10.018 1.00 90.44 173 GLN A CA 1
ATOM 1439 C C . GLN A 1 173 ? 1.913 -3.020 9.594 1.00 90.44 173 GLN A C 1
ATOM 1441 O O . GLN A 1 173 ? 3.111 -2.781 9.756 1.00 90.44 173 GLN A O 1
ATOM 1446 N N . ILE A 1 174 ? 1.471 -4.138 9.002 1.00 92.25 174 ILE A N 1
ATOM 1447 C CA . ILE A 1 174 ? 2.346 -5.199 8.482 1.00 92.25 174 ILE A CA 1
ATOM 1448 C C . ILE A 1 174 ? 3.346 -4.619 7.483 1.00 92.25 174 ILE A C 1
ATOM 1450 O O . ILE A 1 174 ? 4.549 -4.845 7.607 1.00 92.25 174 ILE A O 1
ATOM 1454 N N . LEU A 1 175 ? 2.876 -3.840 6.511 1.00 90.62 175 LEU A N 1
ATOM 1455 C CA . LEU A 1 175 ? 3.727 -3.290 5.456 1.00 90.62 175 LEU A CA 1
ATOM 1456 C C . LEU A 1 175 ? 4.713 -2.238 5.982 1.00 90.62 175 LEU A C 1
ATOM 1458 O O . LEU A 1 175 ? 5.877 -2.234 5.571 1.00 90.62 175 LEU A O 1
ATOM 1462 N N . ILE A 1 176 ? 4.286 -1.376 6.912 1.00 89.44 176 ILE A N 1
ATOM 1463 C CA . ILE A 1 176 ? 5.173 -0.408 7.577 1.00 89.44 176 ILE A CA 1
ATOM 1464 C C . ILE A 1 176 ? 6.258 -1.148 8.365 1.00 89.44 176 ILE A C 1
ATOM 1466 O O . ILE A 1 176 ? 7.446 -0.836 8.223 1.00 89.44 176 ILE A O 1
ATOM 1470 N N . LEU A 1 177 ? 5.867 -2.144 9.166 1.00 90.25 177 LEU A N 1
ATOM 1471 C CA . LEU A 1 177 ? 6.782 -2.943 9.976 1.00 90.25 177 LEU A CA 1
ATOM 1472 C C . LEU A 1 177 ? 7.778 -3.705 9.103 1.00 90.25 177 LEU A C 1
ATOM 1474 O O . LEU A 1 177 ? 8.979 -3.645 9.363 1.00 90.25 177 LEU A O 1
ATOM 1478 N N . LEU A 1 178 ? 7.304 -4.379 8.053 1.00 89.94 178 LEU A N 1
ATOM 1479 C CA . LEU A 1 178 ? 8.146 -5.114 7.111 1.00 89.94 178 LEU A CA 1
ATOM 1480 C C . LEU A 1 178 ? 9.186 -4.205 6.471 1.00 89.94 178 LEU A C 1
ATOM 1482 O O . LEU A 1 178 ? 10.375 -4.522 6.501 1.00 89.94 178 LEU A O 1
ATOM 1486 N N . ASN A 1 179 ? 8.758 -3.057 5.939 1.00 89.00 179 ASN A N 1
ATOM 1487 C CA . ASN A 1 179 ? 9.667 -2.095 5.331 1.00 89.00 179 ASN A CA 1
ATOM 1488 C C . ASN A 1 179 ? 10.703 -1.588 6.349 1.00 89.00 179 ASN A C 1
ATOM 1490 O O . ASN A 1 179 ? 11.897 -1.537 6.052 1.00 89.00 179 ASN A O 1
ATOM 1494 N N . ALA A 1 180 ? 10.275 -1.259 7.568 1.00 89.75 180 ALA A N 1
ATOM 1495 C CA . ALA A 1 180 ? 11.170 -0.750 8.598 1.00 89.75 180 ALA A CA 1
ATOM 1496 C C . ALA A 1 180 ? 12.170 -1.796 9.094 1.00 89.75 180 ALA A C 1
ATOM 1498 O O . ALA A 1 180 ? 13.372 -1.521 9.125 1.00 89.75 180 ALA A O 1
ATOM 1499 N N . LYS A 1 181 ? 11.705 -3.005 9.413 1.00 89.00 181 LYS A N 1
ATOM 1500 C CA . LYS A 1 181 ? 12.549 -4.137 9.809 1.00 89.00 181 LYS A CA 1
ATOM 1501 C C . LYS A 1 181 ? 13.580 -4.437 8.725 1.00 89.00 181 LYS A C 1
ATOM 1503 O O . LYS A 1 181 ? 14.777 -4.449 9.008 1.00 89.00 181 LYS A O 1
ATOM 1508 N N . PHE A 1 182 ? 13.128 -4.562 7.478 1.00 86.94 182 PHE A N 1
ATOM 1509 C CA . PHE A 1 182 ? 13.988 -4.818 6.329 1.00 86.94 182 PHE A CA 1
ATOM 1510 C C . PHE A 1 182 ? 15.073 -3.748 6.154 1.00 86.94 182 PHE A C 1
ATOM 1512 O O . PHE A 1 182 ? 16.249 -4.081 5.999 1.00 86.94 182 PHE A O 1
ATOM 1519 N N . LEU A 1 183 ? 14.721 -2.461 6.195 1.00 88.00 183 LEU A N 1
ATOM 1520 C CA . LEU A 1 183 ? 15.695 -1.383 6.007 1.00 88.00 183 LEU A CA 1
ATOM 1521 C C . LEU A 1 183 ? 16.698 -1.293 7.162 1.00 88.00 183 LEU A C 1
ATOM 1523 O O . LEU A 1 183 ? 17.888 -1.065 6.924 1.00 88.00 183 LEU A O 1
ATOM 1527 N N . VAL A 1 184 ? 16.235 -1.498 8.397 1.00 89.94 184 VAL A N 1
ATOM 1528 C CA . VAL A 1 184 ? 17.069 -1.434 9.604 1.00 89.94 184 VAL A CA 1
ATOM 1529 C C . VAL A 1 184 ? 18.044 -2.605 9.678 1.00 89.94 184 VAL A C 1
ATOM 1531 O O . VAL A 1 184 ? 19.234 -2.380 9.891 1.00 89.94 184 VAL A O 1
ATOM 1534 N N . GLU A 1 185 ? 17.580 -3.838 9.467 1.00 86.94 185 GLU A N 1
ATOM 1535 C CA . GLU A 1 185 ? 18.427 -5.043 9.512 1.00 86.94 185 GLU A CA 1
ATOM 1536 C C . GLU A 1 185 ? 19.519 -5.025 8.437 1.00 86.94 185 GLU A C 1
ATOM 1538 O O . GLU A 1 185 ? 20.610 -5.555 8.638 1.00 86.94 185 GLU A O 1
ATOM 1543 N N . ASN A 1 186 ? 19.259 -4.331 7.330 1.00 85.19 186 ASN A N 1
ATOM 1544 C CA . ASN A 1 186 ? 20.187 -4.211 6.214 1.00 85.19 186 ASN A CA 1
ATOM 1545 C C . ASN A 1 186 ? 20.967 -2.890 6.195 1.00 85.19 186 ASN A C 1
ATOM 1547 O O . ASN A 1 186 ? 21.641 -2.588 5.206 1.00 85.19 186 ASN A O 1
ATOM 1551 N N . ASP A 1 187 ? 20.903 -2.100 7.274 1.00 86.50 187 ASP A N 1
ATOM 1552 C CA . ASP A 1 187 ? 21.612 -0.822 7.429 1.00 86.50 187 ASP A CA 1
ATOM 1553 C C . ASP A 1 187 ? 21.414 0.120 6.223 1.00 86.50 187 ASP A C 1
ATOM 1555 O O . ASP A 1 187 ? 22.312 0.861 5.815 1.00 86.50 187 ASP A O 1
ATOM 1559 N N . PHE A 1 188 ? 20.222 0.078 5.617 1.00 85.31 188 PHE A N 1
ATOM 1560 C CA . PHE A 1 188 ? 19.855 0.873 4.442 1.00 85.31 188 PHE A CA 1
ATOM 1561 C C . PHE A 1 188 ? 20.827 0.697 3.257 1.00 85.31 188 PHE A C 1
ATOM 1563 O O . PHE A 1 188 ? 21.048 1.630 2.474 1.00 85.31 188 PHE A O 1
ATOM 1570 N N . LYS A 1 189 ? 21.448 -0.482 3.128 1.00 83.69 189 LYS A N 1
ATOM 1571 C CA . LYS A 1 189 ? 22.431 -0.782 2.078 1.00 83.69 189 LYS A CA 1
ATOM 1572 C C . LYS A 1 189 ? 21.773 -1.338 0.826 1.00 83.69 189 LYS A C 1
ATOM 1574 O O . LYS A 1 189 ? 20.870 -2.167 0.904 1.00 83.69 189 LYS A O 1
ATOM 1579 N N . HIS A 1 190 ? 22.286 -0.934 -0.337 1.00 84.44 190 HIS A N 1
ATOM 1580 C CA . HIS A 1 190 ? 21.862 -1.473 -1.633 1.00 84.44 190 HIS A CA 1
ATOM 1581 C C . HIS A 1 190 ? 22.091 -2.960 -1.731 1.00 84.44 190 HIS A C 1
ATOM 1583 O O . HIS A 1 190 ? 23.224 -3.426 -1.603 1.00 84.44 190 HIS A O 1
ATOM 1589 N N . GLY A 1 191 ? 21.024 -3.683 -2.032 1.00 87.31 191 GLY A N 1
ATOM 1590 C CA . GLY A 1 191 ? 21.108 -5.117 -2.167 1.00 87.31 191 GLY A CA 1
ATOM 1591 C C . GLY A 1 191 ? 19.760 -5.783 -2.317 1.00 87.31 191 GLY A C 1
ATOM 1592 O O . GLY A 1 191 ? 18.712 -5.135 -2.270 1.00 87.31 191 GLY A O 1
ATOM 1593 N N . LYS A 1 192 ? 19.836 -7.092 -2.506 1.00 89.50 192 LYS A N 1
ATOM 1594 C CA . LYS A 1 192 ? 18.710 -8.012 -2.449 1.00 89.50 192 LYS A CA 1
ATOM 1595 C C . LYS A 1 192 ? 18.809 -8.808 -1.159 1.00 89.50 192 LYS A C 1
ATOM 1597 O O . LYS A 1 192 ? 19.885 -9.322 -0.847 1.00 89.50 192 LYS A O 1
ATOM 1602 N N . TYR A 1 193 ? 17.704 -8.924 -0.437 1.00 88.81 193 TYR A N 1
ATOM 1603 C CA . TYR A 1 193 ? 17.666 -9.681 0.810 1.00 88.81 193 TYR A CA 1
ATOM 1604 C C . TYR A 1 193 ? 16.461 -10.606 0.837 1.00 88.81 193 TYR A C 1
ATOM 1606 O O . TYR A 1 193 ? 15.382 -10.242 0.378 1.00 88.81 193 TYR A O 1
ATOM 1614 N N . TYR A 1 194 ? 16.678 -11.811 1.349 1.00 89.75 194 TYR A N 1
ATOM 1615 C CA . TYR A 1 194 ? 15.708 -12.897 1.324 1.00 89.75 194 TYR A CA 1
ATOM 1616 C C . TYR A 1 194 ? 14.850 -12.880 2.585 1.00 89.75 194 TYR A C 1
ATOM 1618 O O . TYR A 1 194 ? 15.347 -12.598 3.678 1.00 89.75 194 TYR A O 1
ATOM 1626 N N . VAL A 1 195 ? 13.577 -13.215 2.424 1.00 88.62 195 VAL A N 1
ATOM 1627 C CA . VAL A 1 195 ? 12.646 -13.424 3.531 1.00 88.62 195 VAL A CA 1
ATOM 1628 C C . VAL A 1 195 ? 12.979 -14.746 4.222 1.00 88.62 195 VAL A C 1
ATOM 1630 O O . VAL A 1 195 ? 13.324 -15.731 3.572 1.00 88.62 195 VAL A O 1
ATOM 1633 N N . ASN A 1 196 ? 12.891 -14.762 5.552 1.00 88.25 196 ASN A N 1
ATOM 1634 C CA . ASN A 1 196 ? 13.044 -15.976 6.344 1.00 88.25 196 ASN A CA 1
ATOM 1635 C C . ASN A 1 196 ? 11.672 -16.619 6.596 1.00 88.25 196 ASN A C 1
ATOM 1637 O O . ASN A 1 196 ? 10.918 -16.134 7.445 1.00 88.25 196 ASN A O 1
ATOM 1641 N N . PHE A 1 197 ? 11.374 -17.712 5.893 1.00 87.81 197 PHE A N 1
ATOM 1642 C CA . PHE A 1 197 ? 10.100 -18.431 6.022 1.00 87.81 197 PHE A CA 1
ATOM 1643 C C . PHE A 1 197 ? 9.907 -19.092 7.388 1.00 87.81 197 PHE A C 1
ATOM 1645 O O . PHE A 1 197 ? 8.781 -19.227 7.859 1.00 87.81 197 PHE A O 1
ATOM 1652 N N . ASP A 1 198 ? 10.996 -19.421 8.084 1.00 87.69 198 ASP A N 1
ATOM 1653 C CA . ASP A 1 198 ? 10.918 -20.019 9.418 1.00 87.69 198 ASP A CA 1
ATOM 1654 C C . ASP A 1 198 ? 10.570 -18.993 10.506 1.00 87.69 198 ASP A C 1
ATOM 1656 O O . ASP A 1 198 ? 10.273 -19.358 11.648 1.00 87.69 198 ASP A O 1
ATOM 1660 N N . SER A 1 199 ? 10.600 -17.697 10.178 1.00 92.31 199 SER A N 1
ATOM 1661 C CA . SER A 1 199 ? 10.289 -16.646 11.142 1.00 92.31 199 SER A CA 1
ATOM 1662 C C . SER A 1 199 ? 8.808 -16.651 11.530 1.00 92.31 199 SER A C 1
ATOM 1664 O O . SER A 1 199 ? 7.919 -16.819 10.695 1.00 92.31 199 SER A O 1
ATOM 1666 N N . LYS A 1 200 ? 8.529 -16.396 12.816 1.00 94.25 200 LYS A N 1
ATOM 1667 C CA . LYS A 1 200 ? 7.154 -16.226 13.317 1.00 94.25 200 LYS A CA 1
ATOM 1668 C C . LYS A 1 200 ? 6.414 -15.113 12.572 1.00 94.25 200 LYS A C 1
ATOM 1670 O O . LYS A 1 200 ? 5.241 -15.267 12.261 1.00 94.25 200 LYS A O 1
ATOM 1675 N N . LEU A 1 201 ? 7.125 -14.031 12.247 1.00 93.19 201 LEU A N 1
ATOM 1676 C CA . LEU A 1 201 ? 6.590 -12.911 11.480 1.00 93.19 201 LEU A CA 1
ATOM 1677 C C . LEU A 1 201 ? 6.077 -13.351 10.104 1.00 93.19 201 LEU A C 1
ATOM 1679 O O . LEU A 1 201 ? 4.971 -12.978 9.732 1.00 93.19 201 LEU A O 1
ATOM 1683 N N . PHE A 1 202 ? 6.839 -14.163 9.364 1.00 93.06 202 PHE A N 1
ATOM 1684 C CA . PHE A 1 202 ? 6.395 -14.640 8.052 1.00 93.06 202 PHE A CA 1
ATOM 1685 C C . PHE A 1 202 ? 5.128 -15.496 8.153 1.00 93.06 202 PHE A C 1
ATOM 1687 O O . PHE A 1 202 ? 4.181 -15.253 7.416 1.00 93.06 202 PHE A O 1
ATOM 1694 N N . LYS A 1 203 ? 5.063 -16.415 9.122 1.00 93.69 203 LYS A N 1
ATOM 1695 C CA . LYS A 1 203 ? 3.870 -17.248 9.357 1.00 93.69 203 LYS A CA 1
ATOM 1696 C C . LYS A 1 203 ? 2.632 -16.419 9.715 1.00 93.69 203 LYS A C 1
ATOM 1698 O O . LYS A 1 203 ? 1.539 -16.718 9.252 1.00 93.69 203 LYS A O 1
ATOM 1703 N N . ALA A 1 204 ? 2.800 -15.354 10.502 1.00 95.44 204 ALA A N 1
ATOM 1704 C CA . ALA A 1 204 ? 1.713 -14.422 10.807 1.00 95.44 204 ALA A CA 1
ATOM 1705 C C . ALA A 1 204 ? 1.221 -13.680 9.552 1.00 95.44 204 ALA A C 1
ATOM 1707 O O . ALA A 1 204 ? 0.021 -13.507 9.360 1.00 95.44 204 ALA A O 1
ATOM 1708 N N . ILE A 1 205 ? 2.144 -13.270 8.681 1.00 95.06 205 ILE A N 1
ATOM 1709 C CA . ILE A 1 205 ? 1.829 -12.604 7.410 1.00 95.06 205 ILE A CA 1
ATOM 1710 C C . ILE A 1 205 ? 1.124 -13.557 6.438 1.00 95.06 205 ILE A C 1
ATOM 1712 O O . ILE A 1 205 ? 0.183 -13.157 5.756 1.00 95.06 205 ILE A O 1
ATOM 1716 N N . GLU A 1 206 ? 1.560 -14.810 6.374 1.00 93.81 206 GLU A N 1
ATOM 1717 C CA . GLU A 1 206 ? 0.929 -15.849 5.563 1.00 93.81 206 GLU A CA 1
ATOM 1718 C C . GLU A 1 206 ? -0.505 -16.123 6.035 1.00 93.81 206 GLU A C 1
ATOM 1720 O O . GLU A 1 206 ? -1.440 -16.057 5.235 1.00 93.81 206 GLU A O 1
ATOM 1725 N N . LEU A 1 207 ? -0.702 -16.309 7.347 1.00 94.94 207 LEU A N 1
ATOM 1726 C CA . LEU A 1 207 ? -2.032 -16.441 7.946 1.00 94.94 207 LEU A CA 1
ATOM 1727 C C . LEU A 1 207 ? -2.911 -15.224 7.631 1.00 94.94 207 LEU A C 1
ATOM 1729 O O . LEU A 1 207 ? -4.056 -15.384 7.210 1.00 94.94 207 LEU A O 1
ATOM 1733 N N . PHE A 1 208 ? -2.365 -14.014 7.763 1.00 96.12 208 PHE A N 1
ATOM 1734 C CA . PHE A 1 208 ? -3.051 -12.773 7.419 1.00 96.12 208 PHE A CA 1
ATOM 1735 C C . PHE A 1 208 ? -3.525 -12.745 5.957 1.00 96.12 208 PHE A C 1
ATOM 1737 O O . PHE A 1 208 ? -4.708 -12.512 5.701 1.00 96.12 208 PHE A O 1
ATOM 1744 N N . TYR A 1 209 ? -2.648 -13.013 4.985 1.00 95.69 209 TYR A N 1
ATOM 1745 C CA . TYR A 1 209 ? -3.048 -12.980 3.576 1.00 95.69 209 TYR A CA 1
ATOM 1746 C C . TYR A 1 209 ? -3.963 -14.149 3.185 1.00 95.69 209 TYR A C 1
ATOM 1748 O O . TYR A 1 209 ? -4.747 -13.993 2.247 1.00 95.69 209 TYR A O 1
ATOM 1756 N N . SER A 1 210 ? -3.960 -15.266 3.924 1.00 93.44 210 SER A N 1
ATOM 1757 C CA . SER A 1 210 ? -4.910 -16.370 3.704 1.00 93.44 210 SER A CA 1
ATOM 1758 C C . SER A 1 210 ? -6.377 -15.937 3.868 1.00 93.44 210 SER A C 1
ATOM 1760 O O . SER A 1 210 ? -7.270 -16.483 3.219 1.00 93.44 210 SER A O 1
ATOM 1762 N N . TYR A 1 211 ? -6.652 -14.912 4.686 1.00 94.69 211 TYR A N 1
ATOM 1763 C CA . TYR A 1 211 ? -7.992 -14.335 4.818 1.00 94.69 211 TYR A CA 1
ATOM 1764 C C . TYR A 1 211 ? -8.438 -13.620 3.542 1.00 94.69 211 TYR A C 1
ATOM 1766 O O . TYR A 1 211 ? -9.548 -13.855 3.059 1.00 94.69 211 TYR A O 1
ATOM 1774 N N . TYR A 1 212 ? -7.562 -12.801 2.957 1.00 95.00 212 TYR A N 1
ATOM 1775 C CA . TYR A 1 212 ? -7.825 -12.181 1.657 1.00 95.00 212 TYR A CA 1
ATOM 1776 C C . TYR A 1 212 ? -7.908 -13.216 0.537 1.00 95.00 212 TYR A C 1
ATOM 1778 O O . TYR A 1 212 ? -8.735 -13.086 -0.361 1.00 95.00 212 TYR A O 1
ATOM 1786 N N . GLU A 1 213 ? -7.103 -14.273 0.600 1.00 94.06 213 GLU A N 1
ATOM 1787 C CA . GLU A 1 213 ? -7.170 -15.366 -0.363 1.00 94.06 213 GLU A CA 1
ATOM 1788 C C . GLU A 1 213 ? -8.530 -16.074 -0.326 1.00 94.06 213 GLU A C 1
ATOM 1790 O O . GLU A 1 213 ? -9.132 -16.292 -1.378 1.00 94.06 213 GLU A O 1
ATOM 1795 N N . LYS A 1 214 ? -9.058 -16.385 0.867 1.00 92.94 214 LYS A N 1
ATOM 1796 C CA . LYS A 1 214 ? -10.416 -16.934 1.025 1.00 92.94 214 LYS A CA 1
ATOM 1797 C C . LYS A 1 214 ? -11.463 -15.993 0.425 1.00 92.94 214 LYS A C 1
ATOM 1799 O O . LYS A 1 214 ? -12.291 -16.456 -0.357 1.00 92.94 214 LYS A O 1
ATOM 1804 N N . LEU A 1 215 ? -11.377 -14.696 0.734 1.00 93.88 215 LEU A N 1
ATOM 1805 C CA . LEU A 1 215 ? -12.282 -13.665 0.219 1.00 93.88 215 LEU A CA 1
ATOM 1806 C C . LEU A 1 215 ? -12.281 -13.603 -1.319 1.00 93.88 215 LEU A C 1
ATOM 1808 O O . LEU A 1 215 ? -13.310 -13.753 -1.969 1.00 93.88 215 LEU A O 1
ATOM 1812 N N . PHE A 1 216 ? -11.112 -13.413 -1.929 1.00 93.38 216 PHE A N 1
ATOM 1813 C CA . PHE A 1 216 ? -10.991 -13.200 -3.377 1.00 93.38 216 PHE A CA 1
ATOM 1814 C C . PHE A 1 216 ? -11.055 -14.494 -4.206 1.00 93.38 216 PHE A C 1
ATOM 1816 O O . PHE A 1 216 ? -11.109 -14.457 -5.440 1.00 93.38 216 PHE A O 1
ATOM 1823 N N . ASN A 1 217 ? -11.092 -15.649 -3.538 1.00 91.62 217 ASN A N 1
ATOM 1824 C CA . ASN A 1 217 ? -11.482 -16.924 -4.131 1.00 91.62 217 ASN A CA 1
ATOM 1825 C C . ASN A 1 217 ? -12.946 -17.291 -3.878 1.00 91.62 217 ASN A C 1
ATOM 1827 O O . ASN A 1 217 ? -13.336 -18.402 -4.237 1.00 91.62 217 ASN A O 1
ATOM 1831 N N . PHE A 1 218 ? -13.747 -16.372 -3.326 1.00 91.81 218 PHE A N 1
ATOM 1832 C CA . PHE A 1 218 ? -15.181 -16.563 -3.089 1.00 91.81 218 PHE A CA 1
ATOM 1833 C C . PHE A 1 218 ? -15.465 -17.786 -2.207 1.00 91.81 218 PHE A C 1
ATOM 1835 O O . PHE A 1 218 ? -16.440 -18.511 -2.393 1.00 91.81 218 PHE A O 1
ATOM 1842 N N . LYS A 1 219 ? -14.553 -18.066 -1.272 1.00 88.62 219 LYS A N 1
ATOM 1843 C CA . LYS A 1 219 ? -14.718 -19.114 -0.265 1.00 88.62 219 LYS A CA 1
ATOM 1844 C C . LYS A 1 219 ? -15.427 -18.522 0.949 1.00 88.62 219 LYS A C 1
ATOM 1846 O O . LYS A 1 219 ? -15.460 -17.305 1.144 1.00 88.62 219 LYS A O 1
ATOM 1851 N N . HIS A 1 220 ? -15.947 -19.405 1.798 1.00 84.62 220 HIS A N 1
ATOM 1852 C CA . HIS A 1 220 ? -16.529 -19.005 3.071 1.00 84.62 220 HIS A CA 1
ATOM 1853 C C . HIS A 1 220 ? -15.504 -18.213 3.899 1.00 84.62 220 HIS A C 1
ATOM 1855 O O . HIS A 1 220 ? -14.452 -18.733 4.283 1.00 84.62 220 HIS A O 1
ATOM 1861 N N . PHE A 1 221 ? -15.805 -16.934 4.115 1.00 88.94 221 PHE A N 1
ATOM 1862 C CA . PHE A 1 221 ? -14.946 -15.985 4.806 1.00 88.94 221 PHE A CA 1
ATOM 1863 C C . PHE A 1 221 ? -15.521 -15.720 6.197 1.00 88.94 221 PHE A C 1
ATOM 1865 O O . PHE A 1 221 ? -16.580 -15.115 6.332 1.00 88.94 221 PHE A O 1
ATOM 1872 N N . ILE A 1 222 ? -14.803 -16.168 7.226 1.00 87.12 222 ILE A N 1
ATOM 1873 C CA . ILE A 1 222 ? -15.047 -15.795 8.620 1.00 87.12 222 ILE A CA 1
ATOM 1874 C C . ILE A 1 222 ? -13.703 -15.440 9.226 1.00 87.12 222 ILE A C 1
ATOM 1876 O O . ILE A 1 222 ? -12.806 -16.282 9.242 1.00 87.12 222 ILE A O 1
ATOM 1880 N N . LEU A 1 223 ? -13.590 -14.217 9.736 1.00 87.31 223 LEU A N 1
ATOM 1881 C CA . LEU A 1 223 ? -12.418 -13.748 10.461 1.00 87.31 223 LEU A CA 1
ATOM 1882 C C . LEU A 1 223 ? -12.432 -14.301 11.892 1.00 87.31 223 LEU A C 1
ATOM 1884 O O . LEU A 1 223 ? -13.347 -13.979 12.646 1.00 87.31 223 LEU A O 1
ATOM 1888 N N . GLN A 1 224 ? -11.446 -15.127 12.254 1.00 88.38 224 GLN A N 1
ATOM 1889 C CA . GLN A 1 224 ? -11.345 -15.696 13.602 1.00 88.38 224 GLN A CA 1
ATOM 1890 C C . GLN A 1 224 ? -10.600 -14.723 14.529 1.00 88.38 224 GLN A C 1
ATOM 1892 O O . GLN A 1 224 ? -9.458 -14.362 14.221 1.00 88.38 224 GLN A O 1
ATOM 1897 N N . PRO A 1 225 ? -11.194 -14.284 15.652 1.00 86.94 225 PRO A N 1
ATOM 1898 C CA . PRO A 1 225 ? -10.532 -13.364 16.575 1.00 86.94 225 PRO A CA 1
ATOM 1899 C C . PRO A 1 225 ? -9.225 -13.917 17.159 1.00 86.94 225 PRO A C 1
ATOM 1901 O O . PRO A 1 225 ? -8.269 -13.166 17.354 1.00 86.94 225 PRO A O 1
ATOM 1904 N N . GLU A 1 226 ? -9.138 -15.227 17.386 1.00 89.38 226 GLU A N 1
ATOM 1905 C CA . GLU A 1 226 ? -7.954 -15.890 17.940 1.00 89.38 226 GLU A CA 1
ATOM 1906 C C . GLU A 1 226 ? -6.755 -15.787 16.991 1.00 89.38 226 GLU A C 1
ATOM 1908 O O . GLU A 1 226 ? -5.641 -15.487 17.425 1.00 89.38 226 GLU A O 1
ATOM 1913 N N . ASP A 1 227 ? -6.988 -15.961 15.688 1.00 92.38 227 ASP A N 1
ATOM 1914 C CA . ASP A 1 227 ? -5.953 -15.782 14.669 1.00 92.38 227 ASP A CA 1
ATOM 1915 C C . ASP A 1 227 ? -5.451 -14.333 14.651 1.00 92.38 227 ASP A C 1
ATOM 1917 O O . ASP A 1 227 ? -4.249 -14.089 14.524 1.00 92.38 227 ASP A O 1
ATOM 1921 N N . LEU A 1 228 ? -6.353 -13.358 14.820 1.00 89.81 228 LEU A N 1
ATOM 1922 C CA . LEU A 1 228 ? -5.988 -11.942 14.877 1.00 89.81 228 LEU A CA 1
ATOM 1923 C C . LEU A 1 228 ? -5.135 -11.607 16.098 1.00 89.81 228 LEU A C 1
ATOM 1925 O O . LEU A 1 228 ? -4.175 -10.847 15.967 1.00 89.81 228 LEU A O 1
ATOM 1929 N N . VAL A 1 229 ? -5.465 -12.174 17.262 1.00 90.94 229 VAL A N 1
ATOM 1930 C CA . VAL A 1 229 ? -4.662 -12.032 18.485 1.00 90.94 229 VAL A CA 1
ATOM 1931 C C . VAL A 1 229 ? -3.251 -12.554 18.235 1.00 90.94 229 VAL A C 1
ATOM 1933 O O . VAL A 1 229 ? -2.283 -11.840 18.489 1.00 90.94 229 VAL A O 1
ATOM 1936 N N . VAL A 1 230 ? -3.121 -13.748 17.647 1.00 93.56 230 VAL A N 1
ATOM 1937 C CA . VAL A 1 230 ? -1.814 -14.343 17.326 1.00 93.56 230 VAL A CA 1
ATOM 1938 C C . VAL A 1 230 ? -1.012 -13.457 16.373 1.00 93.56 230 VAL A C 1
ATOM 1940 O O . VAL A 1 230 ? 0.181 -13.230 16.600 1.00 93.56 230 VAL A O 1
ATOM 1943 N N . ILE A 1 231 ? -1.643 -12.944 15.312 1.00 95.06 231 ILE A N 1
ATOM 1944 C CA . ILE A 1 231 ? -0.977 -12.045 14.363 1.00 95.06 231 ILE A CA 1
ATOM 1945 C C . ILE A 1 231 ? -0.515 -10.774 15.083 1.00 95.06 231 ILE A C 1
ATOM 1947 O O . ILE A 1 231 ? 0.655 -10.402 14.966 1.00 95.06 231 ILE A O 1
ATOM 1951 N N . LEU A 1 232 ? -1.396 -10.126 15.850 1.00 93.25 232 LEU A N 1
ATOM 1952 C CA . LEU A 1 232 ? -1.088 -8.868 16.524 1.00 93.25 232 LEU A CA 1
ATOM 1953 C C . LEU A 1 232 ? 0.013 -9.032 17.579 1.00 93.25 232 LEU A C 1
ATOM 1955 O O . LEU A 1 232 ? 0.909 -8.194 17.639 1.00 93.25 232 LEU A O 1
ATOM 1959 N N . ASP A 1 233 ? 0.011 -10.115 18.355 1.00 93.75 233 ASP A N 1
ATOM 1960 C CA . ASP A 1 233 ? 1.048 -10.394 19.355 1.00 93.75 233 ASP A CA 1
ATOM 1961 C C . ASP A 1 233 ? 2.438 -10.521 18.716 1.00 93.75 233 ASP A C 1
ATOM 1963 O O . ASP A 1 233 ? 3.425 -9.970 19.218 1.00 93.75 233 ASP A O 1
ATOM 1967 N N . ILE A 1 234 ? 2.525 -11.202 17.569 1.00 95.69 234 ILE A N 1
ATOM 1968 C CA . ILE A 1 234 ? 3.777 -11.333 16.815 1.00 95.69 234 ILE A CA 1
ATOM 1969 C C . ILE A 1 234 ? 4.230 -9.967 16.289 1.00 95.69 234 ILE A C 1
ATOM 1971 O O . ILE A 1 234 ? 5.404 -9.618 16.436 1.00 95.69 234 ILE A O 1
ATOM 1975 N N . LEU A 1 235 ? 3.322 -9.177 15.710 1.00 94.31 235 LEU A N 1
ATOM 1976 C CA . LEU A 1 235 ? 3.648 -7.837 15.212 1.00 94.31 235 LEU A CA 1
ATOM 1977 C C . LEU A 1 235 ? 4.095 -6.906 16.342 1.00 94.31 235 LEU A C 1
ATOM 1979 O O . LEU A 1 235 ? 5.087 -6.195 16.186 1.00 94.31 235 LEU A O 1
ATOM 1983 N N . ASN A 1 236 ? 3.420 -6.946 17.489 1.00 92.88 236 ASN A N 1
ATOM 1984 C CA . ASN A 1 236 ? 3.755 -6.145 18.663 1.00 92.88 236 ASN A CA 1
ATOM 1985 C C . ASN A 1 236 ? 5.149 -6.485 19.187 1.00 92.88 236 ASN A C 1
ATOM 1987 O O . ASN A 1 236 ? 5.954 -5.582 19.413 1.00 92.88 236 ASN A O 1
ATOM 1991 N N . SER A 1 237 ? 5.478 -7.774 19.293 1.00 94.12 237 SER A N 1
ATOM 1992 C CA . SER A 1 237 ? 6.816 -8.212 19.703 1.00 94.12 237 SER A CA 1
ATOM 1993 C C . SER A 1 237 ? 7.908 -7.713 18.744 1.00 94.12 237 SER A C 1
ATOM 1995 O O . SER A 1 237 ? 8.960 -7.233 19.176 1.00 94.12 237 SER A O 1
ATOM 1997 N N . GLU A 1 238 ? 7.654 -7.760 17.435 1.00 94.25 238 GLU A N 1
ATOM 1998 C CA . GLU A 1 238 ? 8.581 -7.246 16.420 1.00 94.25 238 GLU A CA 1
ATOM 1999 C C . GLU A 1 238 ? 8.721 -5.715 16.481 1.00 94.25 238 GLU A C 1
ATOM 2001 O O . GLU A 1 238 ? 9.833 -5.192 16.351 1.00 94.25 238 GLU A O 1
ATOM 2006 N N . ILE A 1 239 ? 7.629 -4.983 16.729 1.00 92.81 239 ILE A N 1
ATOM 2007 C CA . ILE A 1 239 ? 7.643 -3.526 16.938 1.00 92.81 239 ILE A CA 1
ATOM 2008 C C . ILE A 1 239 ? 8.468 -3.173 18.179 1.00 92.81 239 ILE A C 1
ATOM 2010 O O . ILE A 1 239 ? 9.353 -2.316 18.103 1.00 92.81 239 ILE A O 1
ATOM 2014 N N . GLU A 1 240 ? 8.238 -3.847 19.305 1.00 93.19 240 GLU A N 1
ATOM 2015 C CA . GLU A 1 240 ? 8.987 -3.641 20.548 1.00 93.19 240 GLU A CA 1
ATOM 2016 C C . GLU A 1 240 ? 10.487 -3.883 20.355 1.00 93.19 240 GLU A C 1
ATOM 2018 O O . GLU A 1 240 ? 11.308 -3.071 20.792 1.00 93.19 240 GLU A O 1
ATOM 2023 N N . ALA A 1 241 ? 10.862 -4.941 19.630 1.00 93.44 241 ALA A N 1
ATOM 2024 C CA . ALA A 1 241 ? 12.254 -5.232 19.292 1.00 93.44 241 ALA A CA 1
ATOM 2025 C C . ALA A 1 241 ? 12.871 -4.201 18.325 1.00 93.44 241 ALA A C 1
ATOM 2027 O O . ALA A 1 241 ? 14.089 -3.972 18.330 1.00 93.44 241 ALA A O 1
ATOM 2028 N N . LEU A 1 242 ? 12.051 -3.571 17.480 1.00 92.31 242 LEU A N 1
ATOM 2029 C CA . LEU A 1 242 ? 12.480 -2.578 16.499 1.00 92.31 242 LEU A CA 1
ATOM 2030 C C . LEU A 1 242 ? 12.657 -1.179 17.115 1.00 92.31 242 LEU A C 1
ATOM 2032 O O . LEU A 1 242 ? 13.593 -0.470 16.736 1.00 92.31 242 LEU A O 1
ATOM 2036 N N . ILE A 1 243 ? 11.826 -0.784 18.086 1.00 91.81 243 ILE A N 1
ATOM 2037 C CA . ILE A 1 243 ? 11.838 0.557 18.707 1.00 91.81 243 ILE A CA 1
ATOM 2038 C C . ILE A 1 243 ? 13.234 0.993 19.195 1.00 91.81 243 ILE A C 1
ATOM 2040 O O . ILE A 1 243 ? 13.646 2.107 18.853 1.00 91.81 243 ILE A O 1
ATOM 2044 N N . PRO A 1 244 ? 14.011 0.184 19.944 1.00 92.62 244 PRO A N 1
ATOM 2045 C CA . PRO A 1 244 ? 15.356 0.574 20.372 1.00 92.62 244 PRO A CA 1
ATOM 2046 C C . PRO A 1 244 ? 16.294 0.866 19.196 1.00 92.62 244 PRO A C 1
ATOM 2048 O O . PRO A 1 244 ? 17.081 1.811 19.251 1.00 92.62 244 PRO A O 1
ATOM 2051 N N . LYS A 1 245 ? 16.182 0.098 18.103 1.00 92.62 245 LYS A N 1
ATOM 2052 C CA . LYS A 1 245 ? 16.973 0.320 16.886 1.00 92.62 245 LYS A CA 1
ATOM 2053 C C . LYS A 1 245 ? 16.576 1.639 16.227 1.00 92.62 245 LYS A C 1
ATOM 2055 O O . LYS A 1 245 ? 17.457 2.418 15.883 1.00 92.62 245 LYS A O 1
ATOM 2060 N N . LEU A 1 246 ? 15.273 1.922 16.126 1.00 90.75 246 LEU A N 1
ATOM 2061 C CA . LEU A 1 246 ? 14.739 3.174 15.571 1.00 90.75 246 LEU A CA 1
ATOM 2062 C C . LEU A 1 246 ? 15.193 4.401 16.367 1.00 90.75 246 LEU A C 1
ATOM 2064 O O . LEU A 1 246 ? 15.597 5.401 15.778 1.00 90.75 246 LEU A O 1
ATOM 2068 N N . LYS A 1 247 ? 15.198 4.314 17.704 1.00 90.06 247 LYS A N 1
ATOM 2069 C CA . LYS A 1 247 ? 15.675 5.395 18.583 1.00 90.06 247 LYS A CA 1
ATOM 2070 C C . LYS A 1 247 ? 17.140 5.760 18.335 1.00 90.06 247 LYS A C 1
ATOM 2072 O O . LYS A 1 247 ? 17.507 6.920 18.517 1.00 90.06 247 LYS A O 1
ATOM 2077 N N . ASN A 1 248 ? 17.948 4.808 17.876 1.00 89.19 248 ASN A N 1
ATOM 2078 C CA . ASN A 1 248 ? 19.366 5.002 17.577 1.00 89.19 248 ASN A CA 1
ATOM 2079 C C . ASN A 1 248 ? 19.643 5.363 16.106 1.00 89.19 248 ASN A C 1
ATOM 2081 O O . ASN A 1 248 ? 20.802 5.561 15.740 1.00 89.19 248 ASN A O 1
ATOM 2085 N N . LEU A 1 249 ? 18.617 5.452 15.250 1.00 89.25 249 LEU A N 1
ATOM 2086 C CA . LEU A 1 249 ? 18.792 5.858 13.856 1.00 89.25 249 LEU A CA 1
ATOM 2087 C C . LEU A 1 249 ? 19.048 7.363 13.719 1.00 89.25 249 LEU A C 1
ATOM 2089 O O . LEU A 1 249 ? 18.522 8.187 14.468 1.00 89.25 249 LEU A O 1
ATOM 2093 N N . ASP A 1 250 ? 19.810 7.698 12.679 1.00 85.81 250 ASP A N 1
ATOM 2094 C CA . ASP A 1 250 ? 19.892 9.045 12.118 1.00 85.81 250 ASP A CA 1
ATOM 2095 C C . ASP A 1 250 ? 18.530 9.442 11.514 1.00 85.81 250 ASP A C 1
ATOM 2097 O O . ASP A 1 250 ? 17.936 8.672 10.751 1.00 85.81 250 ASP A O 1
ATOM 2101 N N . ASN A 1 251 ? 18.056 10.655 11.808 1.00 83.56 251 ASN A N 1
ATOM 2102 C CA . ASN A 1 251 ? 16.815 11.217 11.266 1.00 83.56 251 ASN A CA 1
ATOM 2103 C C . ASN A 1 251 ? 16.782 11.214 9.719 1.00 83.56 251 ASN A C 1
ATOM 2105 O O . ASN A 1 251 ? 15.722 11.036 9.119 1.00 83.56 251 ASN A O 1
ATOM 2109 N N . ASN A 1 252 ? 17.931 11.290 9.037 1.00 80.75 252 ASN A N 1
ATOM 2110 C CA . ASN A 1 252 ? 18.004 11.135 7.577 1.00 80.75 252 ASN A CA 1
ATOM 2111 C C . ASN A 1 252 ? 17.584 9.737 7.096 1.00 80.75 252 ASN A C 1
ATOM 2113 O O . ASN A 1 252 ? 17.024 9.584 6.007 1.00 80.75 252 ASN A O 1
ATOM 2117 N N . LYS A 1 253 ? 17.854 8.695 7.891 1.00 84.31 253 LYS A N 1
ATOM 2118 C CA . LYS A 1 253 ? 17.419 7.321 7.599 1.00 84.31 253 LYS A CA 1
ATOM 2119 C C . LYS A 1 253 ? 15.927 7.141 7.886 1.00 84.31 253 LYS A C 1
ATOM 2121 O O . LYS A 1 253 ? 15.264 6.426 7.141 1.00 84.31 253 LYS A O 1
ATOM 2126 N N . VAL A 1 254 ? 15.379 7.837 8.885 1.00 83.00 254 VAL A N 1
ATOM 2127 C CA . VAL A 1 254 ? 13.940 7.815 9.226 1.00 83.00 254 VAL A CA 1
ATOM 2128 C C . VAL A 1 254 ? 13.077 8.281 8.058 1.00 83.00 254 VAL A C 1
ATOM 2130 O O . VAL A 1 254 ? 12.023 7.700 7.799 1.00 83.00 254 VAL A O 1
ATOM 2133 N N . ARG A 1 255 ? 13.545 9.257 7.275 1.00 79.06 255 ARG A N 1
ATOM 2134 C CA . ARG A 1 255 ? 12.855 9.679 6.047 1.00 79.06 255 ARG A CA 1
ATOM 2135 C C . ARG A 1 255 ? 12.640 8.546 5.046 1.00 79.06 255 ARG A C 1
ATOM 2137 O O . ARG A 1 255 ? 11.645 8.510 4.332 1.00 79.06 255 ARG A O 1
ATOM 2144 N N . LYS A 1 256 ? 13.560 7.586 5.003 1.00 80.38 256 LYS A N 1
ATOM 2145 C CA . LYS A 1 256 ? 13.429 6.399 4.154 1.00 80.38 256 LYS A CA 1
ATOM 2146 C C . LYS A 1 256 ? 12.444 5.377 4.719 1.00 80.38 256 LYS A C 1
ATOM 2148 O O . LYS A 1 256 ? 12.143 4.432 4.008 1.00 80.38 256 LYS A O 1
ATOM 2153 N N . LEU A 1 257 ? 11.975 5.525 5.956 1.00 81.44 257 LEU A N 1
ATOM 2154 C CA . LEU A 1 257 ? 10.958 4.669 6.579 1.00 81.44 257 LEU A CA 1
ATOM 2155 C C . LEU A 1 257 ? 9.544 5.239 6.406 1.00 81.44 257 LEU A C 1
ATOM 2157 O O . LEU A 1 257 ? 8.583 4.488 6.295 1.00 81.44 257 LEU A O 1
ATOM 2161 N N . THR A 1 258 ? 9.437 6.564 6.348 1.00 72.00 258 THR A N 1
ATOM 2162 C CA . THR A 1 258 ? 8.199 7.355 6.414 1.00 72.00 258 THR A CA 1
ATOM 2163 C C . THR A 1 258 ? 7.652 7.706 5.033 1.00 72.00 258 THR A C 1
ATOM 2165 O O . THR A 1 258 ? 7.240 8.836 4.793 1.00 72.00 258 THR A O 1
ATOM 2168 N N . ARG A 1 259 ? 7.643 6.758 4.083 1.00 67.12 259 ARG A N 1
ATOM 2169 C CA . ARG A 1 259 ? 6.930 7.013 2.821 1.00 67.12 259 ARG A CA 1
ATOM 2170 C C . ARG A 1 259 ? 5.448 7.206 3.126 1.00 67.12 259 ARG A C 1
ATOM 2172 O O . ARG A 1 259 ? 4.796 6.327 3.673 1.00 67.12 259 ARG A O 1
ATOM 2179 N N . VAL A 1 260 ? 4.991 8.402 2.791 1.00 68.62 260 VAL A N 1
ATOM 2180 C CA . VAL A 1 260 ? 3.808 9.043 3.353 1.00 68.62 260 VAL A CA 1
ATOM 2181 C C . VAL A 1 260 ? 2.510 8.517 2.718 1.00 68.62 260 VAL A C 1
ATOM 2183 O O . VAL A 1 260 ? 1.465 8.480 3.358 1.00 68.62 260 VAL A O 1
ATOM 2186 N N . PHE A 1 261 ? 2.601 8.036 1.477 1.00 69.50 261 PHE A N 1
ATOM 2187 C CA . PHE A 1 261 ? 1.496 7.494 0.696 1.00 69.50 261 PHE A CA 1
ATOM 2188 C C . PHE A 1 261 ? 1.974 6.292 -0.134 1.00 69.50 261 PHE A C 1
ATOM 2190 O O . PHE A 1 261 ? 3.092 6.305 -0.664 1.00 69.50 261 PHE A O 1
ATOM 2197 N N . ARG A 1 262 ? 1.144 5.248 -0.239 1.00 74.56 262 ARG A N 1
ATOM 2198 C CA . ARG A 1 262 ? 1.359 4.116 -1.152 1.00 74.56 262 ARG A CA 1
ATOM 2199 C C . ARG A 1 262 ? 0.492 4.312 -2.379 1.00 74.56 262 ARG A C 1
ATOM 2201 O O . ARG A 1 262 ? -0.714 4.472 -2.255 1.00 74.56 262 ARG A O 1
ATOM 2208 N N . GLU A 1 263 ? 1.099 4.254 -3.558 1.00 72.25 263 GLU A N 1
ATOM 2209 C CA . GLU A 1 263 ? 0.353 4.437 -4.799 1.00 72.25 263 GLU A CA 1
ATOM 2210 C C . GLU A 1 263 ? -0.657 3.301 -4.981 1.00 72.25 263 GLU A C 1
ATOM 2212 O O . GLU A 1 263 ? -1.828 3.572 -5.237 1.00 72.25 263 GLU A O 1
ATOM 2217 N N . LEU A 1 264 ? -0.245 2.046 -4.778 1.00 78.00 264 LEU A N 1
ATOM 2218 C CA . LEU A 1 264 ? -1.134 0.883 -4.765 1.00 78.00 264 LEU A CA 1
ATOM 2219 C C . LEU A 1 264 ? -1.640 0.564 -3.353 1.00 78.00 264 LEU A C 1
ATOM 2221 O O . LEU A 1 264 ? -1.078 -0.259 -2.633 1.00 78.00 264 LEU A O 1
ATOM 2225 N N . ASP A 1 265 ? -2.740 1.206 -2.978 1.00 80.25 265 ASP A N 1
ATOM 2226 C CA . ASP A 1 265 ? -3.382 1.013 -1.673 1.00 80.25 265 ASP A CA 1
ATOM 2227 C C . ASP A 1 265 ? -4.589 0.049 -1.724 1.00 80.25 265 ASP A C 1
ATOM 2229 O O . ASP A 1 265 ? -5.203 -0.238 -0.697 1.00 80.25 265 ASP A O 1
ATOM 2233 N N . SER A 1 266 ? -4.875 -0.526 -2.899 1.00 87.81 266 SER A N 1
ATOM 2234 C CA . SER A 1 266 ? -5.957 -1.487 -3.164 1.00 87.81 266 SER A CA 1
ATOM 2235 C C . SER A 1 266 ? -5.455 -2.938 -3.142 1.00 87.81 266 SER A C 1
ATOM 2237 O O . SER A 1 266 ? -4.805 -3.387 -4.087 1.00 87.81 266 SER A O 1
ATOM 2239 N N . ILE A 1 267 ? -5.786 -3.713 -2.105 1.00 92.25 267 ILE A N 1
ATOM 2240 C CA . ILE A 1 267 ? -5.378 -5.132 -2.018 1.00 92.25 267 ILE A CA 1
ATOM 2241 C C . ILE A 1 267 ? -6.039 -6.005 -3.097 1.00 92.25 267 ILE A C 1
ATOM 2243 O O . ILE A 1 267 ? -5.414 -6.908 -3.650 1.00 92.25 267 ILE A O 1
ATOM 2247 N N . TRP A 1 268 ? -7.287 -5.702 -3.456 1.00 93.31 268 TRP A N 1
ATOM 2248 C CA . TRP A 1 268 ? -8.043 -6.444 -4.465 1.00 93.31 268 TRP A CA 1
ATOM 2249 C C . TRP A 1 268 ? -7.397 -6.359 -5.857 1.00 93.31 268 TRP A C 1
ATOM 2251 O O . TRP A 1 268 ? -7.391 -7.347 -6.587 1.00 93.31 268 TRP A O 1
ATOM 2261 N N . GLU A 1 269 ? -6.764 -5.234 -6.210 1.00 94.38 269 GLU A N 1
ATOM 2262 C CA . GLU A 1 269 ? -6.040 -5.101 -7.482 1.00 94.38 269 GLU A CA 1
ATOM 2263 C C . GLU A 1 269 ? -4.861 -6.076 -7.573 1.00 94.38 269 GLU A C 1
ATOM 2265 O O . GLU A 1 269 ? -4.621 -6.658 -8.636 1.00 94.38 269 GLU A O 1
ATOM 2270 N N . ILE A 1 270 ? -4.146 -6.278 -6.458 1.00 94.56 270 ILE A N 1
ATOM 2271 C CA . ILE A 1 270 ? -3.024 -7.221 -6.358 1.00 94.56 270 ILE A CA 1
ATOM 2272 C C . ILE A 1 270 ? -3.539 -8.644 -6.580 1.00 94.56 270 ILE A C 1
ATOM 2274 O O . ILE A 1 270 ? -3.033 -9.345 -7.458 1.00 94.56 270 ILE A O 1
ATOM 2278 N N . PHE A 1 271 ? -4.575 -9.048 -5.838 1.00 94.31 271 PHE A N 1
ATOM 2279 C CA . PHE A 1 271 ? -5.147 -10.394 -5.927 1.00 94.31 271 PHE A CA 1
ATOM 2280 C C . PHE A 1 271 ? -5.699 -10.699 -7.319 1.00 94.31 271 PHE A C 1
ATOM 2282 O O . PHE A 1 271 ? -5.353 -11.730 -7.893 1.00 94.31 271 PHE A O 1
ATOM 2289 N N . ILE A 1 272 ? -6.496 -9.799 -7.899 1.00 93.44 272 ILE A N 1
ATOM 2290 C CA . ILE A 1 272 ? -7.070 -9.993 -9.239 1.00 93.44 272 ILE A CA 1
ATOM 2291 C C . ILE A 1 272 ? -5.961 -10.077 -10.295 1.00 93.44 272 ILE A C 1
ATOM 2293 O O . ILE A 1 272 ? -6.003 -10.946 -11.169 1.00 93.44 272 ILE A O 1
ATOM 2297 N N . SER A 1 273 ? -4.942 -9.216 -10.204 1.00 93.06 273 SER A N 1
ATOM 2298 C CA . SER A 1 273 ? -3.832 -9.206 -11.165 1.00 93.06 273 SER A CA 1
ATOM 2299 C C . SER A 1 273 ? -2.980 -10.472 -11.086 1.00 93.06 273 SER A C 1
ATOM 2301 O O . SER A 1 273 ? -2.608 -11.015 -12.127 1.00 93.06 273 SER A O 1
ATOM 2303 N N . LEU A 1 274 ? -2.672 -10.947 -9.876 1.00 92.62 274 LEU A N 1
ATOM 2304 C CA . LEU A 1 274 ? -1.891 -12.169 -9.664 1.00 92.62 274 LEU A CA 1
ATOM 2305 C C . LEU A 1 274 ? -2.673 -13.413 -10.068 1.00 92.62 274 LEU A C 1
ATOM 2307 O O . LEU A 1 274 ? -2.137 -14.245 -10.796 1.00 92.62 274 LEU A O 1
ATOM 2311 N N . LYS A 1 275 ? -3.944 -13.505 -9.666 1.00 90.69 275 LYS A N 1
ATOM 2312 C CA . LYS A 1 275 ? -4.836 -14.598 -10.054 1.00 90.69 275 LYS A CA 1
ATOM 2313 C C . LYS A 1 275 ? -4.898 -14.736 -11.569 1.00 90.69 275 LYS A C 1
ATOM 2315 O O . LYS A 1 275 ? -4.563 -15.786 -12.103 1.00 90.69 275 LYS A O 1
ATOM 2320 N N . TYR A 1 276 ? -5.196 -13.641 -12.271 1.00 89.62 276 TYR A N 1
ATOM 2321 C CA . TYR A 1 276 ? -5.201 -13.640 -13.731 1.00 89.62 276 TYR A CA 1
ATOM 2322 C C . TYR A 1 276 ? -3.838 -14.029 -14.325 1.00 89.62 276 TYR A C 1
ATOM 2324 O O . TYR A 1 276 ? -3.774 -14.816 -15.268 1.00 89.62 276 TYR A O 1
ATOM 2332 N N . PHE A 1 277 ? -2.739 -13.492 -13.788 1.00 89.12 277 PHE A N 1
ATOM 2333 C CA . PHE A 1 277 ? -1.397 -13.798 -14.280 1.00 89.12 277 PHE A CA 1
ATOM 2334 C C . PHE A 1 277 ? -1.068 -15.292 -14.178 1.00 89.12 277 PHE A C 1
ATOM 2336 O O . PHE A 1 277 ? -0.595 -15.866 -15.160 1.00 89.12 277 PHE A O 1
ATOM 2343 N N . PHE A 1 278 ? -1.355 -15.921 -13.036 1.00 87.75 278 PHE A N 1
ATOM 2344 C CA . PHE A 1 278 ? -1.060 -17.335 -12.804 1.00 87.75 278 PHE A CA 1
ATOM 2345 C C . PHE A 1 278 ? -2.056 -18.295 -13.471 1.00 87.75 278 PHE A C 1
ATOM 2347 O O . PHE A 1 278 ? -1.651 -19.394 -13.842 1.00 87.75 278 PHE A O 1
ATOM 2354 N N . GLU A 1 279 ? -3.316 -17.893 -13.665 1.00 84.88 279 GLU A N 1
ATOM 2355 C CA . GLU A 1 279 ? -4.348 -18.712 -14.325 1.00 84.88 279 GLU A CA 1
ATOM 2356 C C . GLU A 1 279 ? -4.319 -18.611 -15.864 1.00 84.88 279 GLU A C 1
ATOM 2358 O O . GLU A 1 279 ? -4.834 -19.493 -16.547 1.00 84.88 279 GLU A O 1
ATOM 2363 N N . SER A 1 280 ? -3.727 -17.558 -16.441 1.00 78.56 280 SER A N 1
ATOM 2364 C CA . SER A 1 280 ? -3.649 -17.399 -17.902 1.00 78.56 280 SER A CA 1
ATOM 2365 C C . SER A 1 280 ? -2.696 -18.411 -18.565 1.00 78.56 280 SER A C 1
ATOM 2367 O O . SER A 1 280 ? -1.676 -18.775 -17.986 1.00 78.56 280 SER A O 1
ATOM 2369 N N . GLU A 1 281 ? -2.952 -18.795 -19.826 1.00 52.69 281 GLU A N 1
ATOM 2370 C CA . GLU A 1 281 ? -2.108 -19.716 -20.629 1.00 52.69 281 GLU A CA 1
ATOM 2371 C C . GLU A 1 281 ? -0.637 -19.254 -20.810 1.00 52.69 281 GLU A C 1
ATOM 2373 O O . GLU A 1 281 ? 0.206 -20.016 -21.277 1.00 52.69 281 GLU A O 1
ATOM 2378 N N . ASN A 1 282 ? -0.282 -18.034 -20.377 1.00 54.53 282 ASN A N 1
ATOM 2379 C CA . ASN A 1 282 ? 1.106 -17.557 -20.258 1.00 54.53 282 ASN A CA 1
ATOM 2380 C C . ASN A 1 282 ? 1.852 -18.123 -19.024 1.00 54.53 282 ASN A C 1
ATOM 2382 O O . ASN A 1 282 ? 2.985 -17.719 -18.754 1.00 54.53 282 ASN A O 1
ATOM 2386 N N . SER A 1 283 ? 1.234 -19.026 -18.257 1.00 54.72 283 SER A N 1
ATOM 2387 C CA . SER A 1 283 ? 1.762 -19.601 -17.012 1.00 54.72 283 SER A CA 1
ATOM 2388 C C . SER A 1 283 ? 2.947 -20.561 -17.196 1.00 54.72 283 SER A C 1
ATOM 2390 O O . SER A 1 283 ? 3.677 -20.796 -16.229 1.00 54.72 283 SER A O 1
ATOM 2392 N N . LEU A 1 284 ? 3.192 -21.049 -18.421 1.00 49.94 284 LEU A N 1
ATOM 2393 C CA . LEU A 1 284 ? 4.276 -21.992 -18.750 1.00 49.94 284 LEU A CA 1
ATOM 2394 C C . LEU A 1 284 ? 5.685 -21.451 -18.428 1.00 49.94 284 LEU A C 1
ATOM 2396 O O . LEU A 1 284 ? 6.598 -22.230 -18.167 1.00 49.94 284 LEU A O 1
ATOM 2400 N N . ASP A 1 285 ? 5.865 -20.127 -18.363 1.00 66.06 285 ASP A N 1
ATOM 2401 C CA . ASP A 1 285 ? 7.139 -19.505 -17.966 1.00 66.06 285 ASP A CA 1
ATOM 2402 C C . ASP A 1 285 ? 7.320 -19.381 -16.444 1.00 66.06 285 ASP A C 1
ATOM 2404 O O . ASP A 1 285 ? 8.434 -19.151 -15.971 1.00 66.06 285 ASP A O 1
ATOM 2408 N N . VAL A 1 286 ? 6.251 -19.544 -15.658 1.00 68.12 286 VAL A N 1
ATOM 2409 C CA . VAL A 1 286 ? 6.257 -19.302 -14.206 1.00 68.12 286 VAL A CA 1
ATOM 2410 C C . VAL A 1 286 ? 6.768 -20.511 -13.417 1.00 68.12 286 VAL A C 1
ATOM 2412 O O . VAL A 1 286 ? 7.309 -20.356 -12.318 1.00 68.12 286 VAL A O 1
ATOM 2415 N N . ASP A 1 287 ? 6.627 -21.728 -13.943 1.00 74.31 287 ASP A N 1
ATOM 2416 C CA . ASP A 1 287 ? 7.223 -22.920 -13.315 1.00 74.31 287 ASP A CA 1
ATOM 2417 C C . ASP A 1 287 ? 8.752 -22.834 -13.271 1.00 74.31 287 ASP A C 1
ATOM 2419 O O . ASP A 1 287 ? 9.363 -23.222 -12.278 1.00 74.31 287 ASP A O 1
ATOM 2423 N N . ASN A 1 288 ? 9.356 -22.194 -14.274 1.00 79.56 288 ASN A N 1
ATOM 2424 C CA . ASN A 1 288 ? 10.800 -21.970 -14.350 1.00 79.56 288 ASN A CA 1
ATOM 2425 C C . ASN A 1 288 ? 11.296 -20.820 -13.455 1.00 79.56 288 ASN A C 1
ATOM 2427 O O . ASN A 1 288 ? 12.505 -20.639 -13.295 1.00 79.56 288 ASN A O 1
ATOM 2431 N N . ILE A 1 289 ? 10.390 -20.038 -12.859 1.00 87.25 289 ILE A N 1
ATOM 2432 C CA . ILE A 1 289 ? 10.742 -18.958 -11.933 1.00 87.25 289 ILE A CA 1
ATOM 2433 C C . ILE A 1 289 ? 11.100 -19.568 -10.580 1.00 87.25 289 ILE A C 1
ATOM 2435 O O . ILE A 1 289 ? 10.268 -20.197 -9.930 1.00 87.25 289 ILE A O 1
ATOM 2439 N N . SER A 1 290 ? 12.330 -19.346 -10.125 1.00 88.88 290 SER A N 1
ATOM 2440 C CA . SER A 1 290 ? 12.814 -1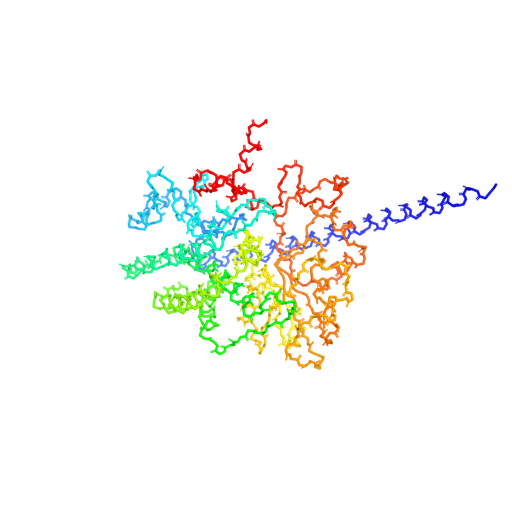9.854 -8.834 1.00 88.88 290 SER A CA 1
ATOM 2441 C C . SER A 1 290 ? 12.485 -18.946 -7.647 1.00 88.88 290 SER A C 1
ATOM 2443 O O . SER A 1 290 ? 12.450 -19.416 -6.513 1.00 88.88 290 SER A O 1
ATOM 2445 N N . GLU A 1 291 ? 12.243 -17.659 -7.900 1.00 92.00 291 GLU A N 1
ATOM 2446 C CA . GLU A 1 291 ? 12.155 -16.636 -6.857 1.00 92.00 291 GLU A CA 1
ATOM 2447 C C . GLU A 1 291 ? 11.191 -15.512 -7.248 1.00 92.00 291 GLU A C 1
ATOM 2449 O O . GLU A 1 291 ? 11.192 -15.040 -8.393 1.00 92.00 291 GLU A O 1
ATOM 2454 N N . PHE A 1 292 ? 10.419 -15.041 -6.269 1.00 94.19 292 PHE A N 1
ATOM 2455 C CA . PHE A 1 292 ? 9.652 -13.801 -6.372 1.00 94.19 292 PHE A CA 1
ATOM 2456 C C . PHE A 1 292 ? 10.394 -12.663 -5.670 1.00 94.19 292 PHE A C 1
ATOM 2458 O O . PHE A 1 292 ? 10.749 -12.766 -4.495 1.00 94.19 292 PHE A O 1
ATOM 2465 N N . CYS A 1 293 ? 10.642 -11.572 -6.395 1.00 94.12 293 CYS A N 1
ATOM 2466 C CA . CYS A 1 293 ? 11.421 -10.440 -5.903 1.00 94.12 293 CYS A CA 1
ATOM 2467 C C . CYS A 1 293 ? 10.617 -9.144 -6.004 1.00 94.12 293 CYS A C 1
ATOM 2469 O O . CYS A 1 293 ? 10.343 -8.670 -7.105 1.00 94.12 293 CYS A O 1
ATOM 2471 N N . GLY A 1 294 ? 10.273 -8.549 -4.864 1.00 93.88 294 GLY A N 1
ATOM 2472 C CA . GLY A 1 294 ? 9.614 -7.243 -4.808 1.00 93.88 294 GLY A CA 1
ATOM 2473 C C . GLY A 1 294 ? 10.623 -6.097 -4.778 1.00 93.88 294 GLY A C 1
ATOM 2474 O O . GLY A 1 294 ? 11.615 -6.155 -4.045 1.00 93.88 294 GLY A O 1
ATOM 2475 N N . ILE A 1 295 ? 10.386 -5.020 -5.527 1.00 89.12 295 ILE A N 1
ATOM 2476 C CA . ILE A 1 295 ? 11.136 -3.773 -5.316 1.00 89.12 295 ILE A CA 1
ATOM 2477 C C . ILE A 1 295 ? 10.671 -3.158 -3.991 1.00 89.12 295 ILE A C 1
ATOM 2479 O O . ILE A 1 295 ? 9.477 -2.983 -3.761 1.00 89.12 295 ILE A O 1
ATOM 2483 N N . ALA A 1 296 ? 11.618 -2.872 -3.090 1.00 80.88 296 ALA A N 1
ATOM 2484 C CA . ALA A 1 296 ? 11.307 -2.345 -1.764 1.00 80.88 296 ALA A CA 1
ATOM 2485 C C . ALA A 1 296 ? 10.450 -1.072 -1.860 1.00 80.88 296 ALA A C 1
ATOM 2487 O O . ALA A 1 296 ? 10.594 -0.294 -2.805 1.00 80.88 296 ALA A O 1
ATOM 2488 N N . TYR A 1 297 ? 9.615 -0.851 -0.840 1.00 77.31 297 TYR A N 1
ATOM 2489 C CA . TYR A 1 297 ? 8.497 0.100 -0.809 1.00 77.31 297 TYR A CA 1
ATOM 2490 C C . TYR A 1 297 ? 7.228 -0.413 -1.500 1.00 77.31 297 TYR A C 1
ATOM 2492 O O . TYR A 1 297 ? 6.506 -1.188 -0.881 1.00 77.31 297 TYR A O 1
ATOM 2500 N N . GLY A 1 298 ? 6.938 0.021 -2.732 1.00 78.81 298 GLY A N 1
ATOM 2501 C CA . GLY A 1 298 ? 5.658 -0.250 -3.405 1.00 78.81 298 GLY A CA 1
ATOM 2502 C C . GLY A 1 298 ? 5.444 -1.729 -3.729 1.00 78.81 298 GLY A C 1
ATOM 2503 O O . GLY A 1 298 ? 4.356 -2.260 -3.534 1.00 78.81 298 GLY A O 1
ATOM 2504 N N . GLY A 1 299 ? 6.507 -2.431 -4.126 1.00 88.50 299 GLY A N 1
ATOM 2505 C CA . GLY A 1 299 ? 6.447 -3.836 -4.522 1.00 88.50 299 GLY A CA 1
ATOM 2506 C C . GLY A 1 299 ? 6.638 -4.861 -3.399 1.00 88.50 299 GLY A C 1
ATOM 2507 O O . GLY A 1 299 ? 6.711 -6.047 -3.707 1.00 88.50 299 GLY A O 1
ATOM 2508 N N . ILE A 1 300 ? 6.756 -4.465 -2.121 1.00 89.06 300 ILE A N 1
ATOM 2509 C CA . ILE A 1 300 ? 7.096 -5.401 -1.022 1.00 89.06 300 ILE A CA 1
ATOM 2510 C C . ILE A 1 300 ? 5.972 -6.407 -0.717 1.00 89.06 300 ILE A C 1
ATOM 2512 O O . ILE A 1 300 ? 6.236 -7.539 -0.326 1.00 89.06 300 ILE A O 1
ATOM 2516 N N . GLU A 1 301 ? 4.719 -6.003 -0.918 1.00 93.06 301 GLU A N 1
ATOM 2517 C CA . GLU A 1 301 ? 3.537 -6.828 -0.652 1.00 93.06 301 GLU A CA 1
ATOM 2518 C C . GLU A 1 301 ? 3.340 -7.930 -1.696 1.00 93.06 301 GLU A C 1
ATOM 2520 O O . GLU A 1 301 ? 2.994 -9.066 -1.379 1.00 93.06 301 GLU A O 1
ATOM 2525 N N . ILE A 1 302 ? 3.591 -7.592 -2.957 1.00 94.75 302 ILE A N 1
ATOM 2526 C CA . ILE A 1 302 ? 3.238 -8.409 -4.116 1.00 94.75 302 ILE A CA 1
ATOM 2527 C C . ILE A 1 302 ? 3.852 -9.817 -4.071 1.00 94.75 302 ILE A C 1
ATOM 2529 O O . ILE A 1 302 ? 3.099 -10.769 -4.271 1.00 94.75 302 ILE A O 1
ATOM 2533 N N . PRO A 1 303 ? 5.160 -10.018 -3.805 1.00 95.00 303 PRO A N 1
ATOM 2534 C CA . PRO A 1 303 ? 5.729 -11.363 -3.790 1.00 95.00 303 PRO A CA 1
ATOM 2535 C C . PRO A 1 303 ? 5.236 -12.209 -2.603 1.00 95.00 303 PRO A C 1
ATOM 2537 O O . PRO A 1 303 ? 5.244 -13.432 -2.709 1.00 95.00 303 PRO A O 1
ATOM 2540 N N . LEU A 1 304 ? 4.782 -11.583 -1.506 1.00 94.56 304 LEU A N 1
ATOM 2541 C CA . LEU A 1 304 ? 4.167 -12.282 -0.371 1.00 94.56 304 LEU A CA 1
ATOM 2542 C C . LEU A 1 304 ? 2.790 -12.825 -0.761 1.00 94.56 304 LEU A C 1
ATOM 2544 O O . LEU A 1 304 ? 2.500 -13.990 -0.521 1.00 94.56 304 LEU A O 1
ATOM 2548 N N . VAL A 1 305 ? 1.974 -12.010 -1.434 1.00 95.38 305 VAL A N 1
ATOM 2549 C CA . VAL A 1 305 ? 0.667 -12.445 -1.947 1.00 95.38 305 VAL A CA 1
ATOM 2550 C C . VAL A 1 305 ? 0.832 -13.467 -3.078 1.00 95.38 305 VAL A C 1
ATOM 2552 O O . VAL A 1 305 ? 0.113 -14.458 -3.132 1.00 95.38 305 VAL A O 1
ATOM 2555 N N . ALA A 1 306 ? 1.807 -13.272 -3.970 1.00 93.62 306 ALA A N 1
ATOM 2556 C CA . ALA A 1 306 ? 2.084 -14.186 -5.078 1.00 93.62 306 ALA A CA 1
ATOM 2557 C C . ALA A 1 306 ? 2.443 -15.602 -4.607 1.00 93.62 306 ALA A C 1
ATOM 2559 O O . ALA A 1 306 ? 2.079 -16.572 -5.272 1.00 93.62 306 ALA A O 1
ATOM 2560 N N . HIS A 1 307 ? 3.113 -15.717 -3.458 1.00 92.50 307 HIS A N 1
ATOM 2561 C CA . HIS A 1 307 ? 3.457 -16.997 -2.845 1.00 92.50 307 HIS A CA 1
ATOM 2562 C C . HIS A 1 307 ? 2.228 -17.856 -2.521 1.00 92.50 307 HIS A C 1
ATOM 2564 O O . HIS A 1 307 ? 2.304 -19.070 -2.667 1.00 92.50 307 HIS A O 1
ATOM 2570 N N . LEU A 1 308 ? 1.087 -17.241 -2.185 1.00 89.56 308 LEU A N 1
ATOM 2571 C CA . LEU A 1 308 ? -0.164 -17.964 -1.921 1.00 89.56 308 LEU A CA 1
ATOM 2572 C C . LEU A 1 308 ? -0.763 -18.608 -3.174 1.00 89.56 308 LEU A C 1
ATOM 2574 O O . LEU A 1 308 ? -1.407 -19.646 -3.101 1.00 89.56 308 LEU A O 1
ATOM 2578 N N . PHE A 1 309 ? -0.563 -17.989 -4.339 1.00 87.56 309 PHE A N 1
ATOM 2579 C CA . PHE A 1 309 ? -1.036 -18.541 -5.609 1.00 87.56 309 PHE A CA 1
ATOM 2580 C C . PHE A 1 309 ? -0.088 -19.598 -6.164 1.00 87.56 309 PHE A C 1
ATOM 2582 O O . PHE A 1 309 ? -0.514 -20.530 -6.848 1.00 87.56 309 PHE A O 1
ATOM 2589 N N . LYS A 1 310 ? 1.213 -19.418 -5.930 1.00 87.81 310 LYS A N 1
ATOM 2590 C CA . LYS A 1 310 ? 2.244 -20.328 -6.409 1.00 87.81 310 LYS A CA 1
ATOM 2591 C C . LYS A 1 310 ? 3.418 -20.321 -5.450 1.00 87.81 310 LYS A C 1
ATOM 2593 O O . LYS A 1 310 ? 4.262 -19.427 -5.507 1.00 87.81 310 LYS A O 1
ATOM 2598 N N . GLU A 1 311 ? 3.478 -21.348 -4.611 1.00 87.50 311 GLU A N 1
ATOM 2599 C CA . GLU A 1 311 ? 4.547 -21.505 -3.634 1.00 87.50 311 GLU A CA 1
ATOM 2600 C C . GLU A 1 311 ? 5.920 -21.465 -4.320 1.00 87.50 311 GLU A C 1
ATOM 2602 O O . GLU A 1 311 ? 6.159 -22.066 -5.375 1.00 87.50 311 GLU A O 1
ATOM 2607 N N . LYS A 1 312 ? 6.840 -20.715 -3.714 1.00 84.88 312 LYS A N 1
ATOM 2608 C CA . LYS A 1 312 ? 8.234 -20.594 -4.149 1.00 84.88 312 LYS A CA 1
ATOM 2609 C C . LYS A 1 312 ? 9.146 -20.737 -2.953 1.00 84.88 312 LYS A C 1
ATOM 2611 O O . LYS A 1 312 ? 8.862 -20.187 -1.900 1.00 84.88 312 LYS A O 1
ATOM 2616 N N . ASN A 1 313 ? 10.288 -21.384 -3.165 1.00 80.56 313 ASN A N 1
ATOM 2617 C CA . ASN A 1 313 ? 11.296 -21.602 -2.126 1.00 80.56 313 ASN A CA 1
ATOM 2618 C C . ASN A 1 313 ? 12.003 -20.311 -1.684 1.00 80.56 313 ASN A C 1
ATOM 2620 O O . ASN A 1 313 ? 12.657 -20.293 -0.644 1.00 80.56 313 ASN A O 1
ATOM 2624 N N . GLU A 1 314 ? 11.932 -19.247 -2.488 1.00 90.06 314 GLU A N 1
ATOM 2625 C CA . GLU A 1 314 ? 12.598 -17.981 -2.199 1.00 90.06 314 GLU A CA 1
ATOM 2626 C C . GLU A 1 314 ? 11.680 -16.788 -2.505 1.00 90.06 314 GLU A C 1
ATOM 2628 O O . GLU A 1 314 ? 11.187 -16.619 -3.624 1.00 90.06 314 GLU A O 1
ATOM 2633 N N . ILE A 1 315 ? 11.511 -15.926 -1.500 1.00 93.25 315 ILE A N 1
ATOM 2634 C CA . ILE A 1 315 ? 11.013 -14.555 -1.655 1.00 93.25 315 ILE A CA 1
ATOM 2635 C C . ILE A 1 315 ? 12.135 -13.601 -1.264 1.00 93.25 315 ILE A C 1
ATOM 2637 O O . ILE A 1 315 ? 12.845 -13.828 -0.277 1.00 93.25 315 ILE A O 1
ATOM 2641 N N . SER A 1 316 ? 12.292 -12.516 -2.013 1.00 92.56 316 SER A N 1
ATOM 2642 C CA . SER A 1 316 ? 13.254 -11.473 -1.681 1.00 92.56 316 SER A CA 1
ATOM 2643 C C . SER A 1 316 ? 12.720 -10.070 -1.929 1.00 92.56 316 SER A C 1
ATOM 2645 O O . SER A 1 316 ? 11.753 -9.852 -2.662 1.00 92.56 316 SER A O 1
ATOM 2647 N N . PHE A 1 317 ? 13.397 -9.100 -1.323 1.00 92.06 317 PHE A N 1
ATOM 2648 C CA . PHE A 1 317 ? 13.158 -7.685 -1.553 1.00 92.06 317 PHE A CA 1
ATOM 2649 C C . PHE A 1 317 ? 14.431 -6.986 -2.013 1.00 92.06 317 PHE A C 1
ATOM 2651 O O . PHE A 1 317 ? 15.529 -7.207 -1.486 1.00 92.06 317 PHE A O 1
ATOM 2658 N N . LEU A 1 318 ? 14.269 -6.111 -2.998 1.00 90.25 318 LEU A N 1
ATOM 2659 C CA . LEU A 1 318 ? 15.345 -5.376 -3.641 1.00 90.25 318 LEU A CA 1
ATOM 2660 C C . LEU A 1 318 ? 15.353 -3.913 -3.192 1.00 90.25 318 LEU A C 1
ATOM 2662 O O . LEU A 1 318 ? 14.463 -3.141 -3.545 1.00 90.25 318 LEU A O 1
ATOM 2666 N N . PHE A 1 319 ? 16.405 -3.498 -2.485 1.00 86.56 319 PHE A N 1
ATOM 2667 C CA . PHE A 1 319 ? 16.596 -2.112 -2.057 1.00 86.56 319 PHE A CA 1
ATOM 2668 C C . PHE A 1 319 ? 17.556 -1.328 -2.960 1.00 86.56 319 PHE A C 1
ATOM 2670 O O . PHE A 1 319 ? 18.708 -1.721 -3.181 1.00 86.56 319 PHE A O 1
ATOM 2677 N N . GLN A 1 320 ? 17.123 -0.150 -3.415 1.00 77.75 320 GLN A N 1
ATOM 2678 C CA . GLN A 1 320 ? 17.869 0.725 -4.327 1.00 77.75 320 GLN A CA 1
ATOM 2679 C C . GLN A 1 320 ? 17.823 2.186 -3.830 1.00 77.75 320 GLN A C 1
ATOM 2681 O O . GLN A 1 320 ? 16.746 2.676 -3.511 1.00 77.75 320 GLN A O 1
ATOM 2686 N N . ASN A 1 321 ? 18.959 2.903 -3.764 1.00 68.50 321 ASN A N 1
ATOM 2687 C CA . ASN A 1 321 ? 18.973 4.355 -3.500 1.00 68.50 321 ASN A CA 1
ATOM 2688 C C . ASN A 1 321 ? 18.953 5.071 -4.844 1.00 68.50 321 ASN A C 1
ATOM 2690 O O . ASN A 1 321 ? 19.708 4.740 -5.751 1.00 68.50 321 ASN A O 1
ATOM 2694 N N . SER A 1 322 ? 18.162 6.130 -4.913 1.00 57.34 322 SER A N 1
ATOM 2695 C CA . SER A 1 322 ? 17.967 6.986 -6.082 1.00 57.34 322 SER A CA 1
ATOM 2696 C C . SER A 1 322 ? 19.131 7.944 -6.398 1.00 57.34 322 SER A C 1
ATOM 2698 O O . SER A 1 322 ? 19.108 8.576 -7.450 1.00 57.34 322 SER A O 1
ATOM 2700 N N . HIS A 1 323 ? 20.135 8.088 -5.520 1.00 48.09 323 HIS A N 1
ATOM 2701 C CA . HIS A 1 323 ? 21.049 9.246 -5.527 1.00 48.09 323 HIS A CA 1
ATOM 2702 C C . HIS A 1 323 ? 22.473 9.018 -6.067 1.00 48.09 323 HIS A C 1
ATOM 2704 O O . HIS A 1 323 ? 23.262 9.961 -6.066 1.00 48.09 323 HIS A O 1
ATOM 2710 N N . TYR A 1 324 ? 22.848 7.822 -6.533 1.00 43.31 324 TYR A N 1
ATOM 2711 C CA . TYR A 1 324 ? 24.208 7.609 -7.052 1.00 43.31 324 TYR A CA 1
ATOM 2712 C C . TYR A 1 324 ? 24.284 7.856 -8.563 1.00 43.31 324 TYR A C 1
ATOM 2714 O O . TYR A 1 324 ? 23.553 7.265 -9.352 1.00 43.31 324 TYR A O 1
ATOM 2722 N N . SER A 1 325 ? 25.180 8.762 -8.955 1.00 42.72 325 SER A N 1
ATOM 2723 C CA . SER A 1 325 ? 25.246 9.398 -10.276 1.00 42.72 325 SER A CA 1
ATOM 2724 C C . SER A 1 325 ? 25.876 8.556 -11.395 1.00 42.72 325 SER A C 1
ATOM 2726 O O . SER A 1 325 ? 25.945 9.029 -12.525 1.00 42.72 325 SER A O 1
ATOM 2728 N N . THR A 1 326 ? 26.304 7.314 -11.142 1.00 52.94 326 THR A N 1
ATOM 2729 C CA . THR A 1 326 ? 26.846 6.421 -12.187 1.00 52.94 326 THR A CA 1
ATOM 2730 C C . THR A 1 326 ? 26.401 4.966 -11.991 1.00 52.94 326 THR A C 1
ATOM 2732 O O . THR A 1 326 ? 26.632 4.366 -10.940 1.00 52.94 326 THR A O 1
ATOM 2735 N N . GLN A 1 327 ? 25.780 4.382 -13.027 1.00 57.78 327 GLN A N 1
ATOM 2736 C CA . GLN A 1 327 ? 25.241 3.009 -13.011 1.00 57.78 327 GLN A CA 1
ATOM 2737 C C . GLN A 1 327 ? 26.321 1.939 -12.747 1.00 57.78 327 GLN A C 1
ATOM 2739 O O . GLN A 1 327 ? 26.063 0.967 -12.041 1.00 57.78 327 GLN A O 1
ATOM 2744 N N . GLU A 1 328 ? 27.555 2.116 -13.234 1.00 54.88 328 GLU A N 1
ATOM 2745 C CA . GLU A 1 328 ? 28.638 1.133 -13.038 1.00 54.88 328 GLU A CA 1
ATOM 2746 C C . GLU A 1 328 ? 29.092 0.993 -11.577 1.00 54.88 328 GLU A C 1
ATOM 2748 O O . GLU A 1 328 ? 29.361 -0.114 -11.100 1.00 54.88 328 GLU A O 1
ATOM 2753 N N . VAL A 1 329 ? 29.173 2.107 -10.840 1.00 56.88 329 VAL A N 1
ATOM 2754 C CA . VAL A 1 329 ? 29.543 2.097 -9.415 1.00 56.88 329 VAL A CA 1
ATOM 2755 C C . VAL A 1 329 ? 28.433 1.448 -8.585 1.00 56.88 329 VAL A C 1
ATOM 2757 O O . VAL A 1 329 ? 28.708 0.758 -7.601 1.00 56.88 329 VAL A O 1
ATOM 2760 N N . GLU A 1 330 ? 27.181 1.630 -9.002 1.00 61.84 330 GLU A N 1
ATOM 2761 C CA . GLU A 1 330 ? 26.002 1.085 -8.337 1.00 61.84 330 GLU A CA 1
ATOM 2762 C C . GLU A 1 330 ? 25.954 -0.448 -8.405 1.00 61.84 330 GLU A C 1
ATOM 2764 O O . GLU A 1 330 ? 25.757 -1.113 -7.386 1.00 61.84 330 GLU A O 1
ATOM 2769 N N . VAL A 1 331 ? 26.216 -1.016 -9.585 1.00 61.97 331 VAL A N 1
ATOM 2770 C CA . VAL A 1 331 ? 26.231 -2.468 -9.810 1.00 61.97 331 VAL A CA 1
ATOM 2771 C C . VAL A 1 331 ? 27.347 -3.154 -9.011 1.00 61.97 331 VAL A C 1
ATOM 2773 O O . VAL A 1 331 ? 27.122 -4.203 -8.405 1.00 61.97 331 VAL A O 1
ATOM 2776 N N . LYS A 1 332 ? 28.534 -2.538 -8.919 1.00 61.69 332 LYS A N 1
ATOM 2777 C CA . LYS A 1 332 ? 29.660 -3.069 -8.124 1.00 61.69 332 LYS A CA 1
ATOM 2778 C C . LYS A 1 332 ? 29.398 -3.051 -6.613 1.00 61.69 332 LYS A C 1
ATOM 2780 O O . LYS A 1 332 ? 29.913 -3.907 -5.898 1.00 61.69 332 LYS A O 1
ATOM 2785 N N . ARG A 1 333 ? 28.608 -2.093 -6.115 1.00 66.81 333 ARG A N 1
ATOM 2786 C CA . ARG A 1 333 ? 28.262 -1.953 -4.683 1.00 66.81 333 ARG A CA 1
ATOM 2787 C C . ARG A 1 333 ? 27.035 -2.763 -4.262 1.00 66.81 333 ARG A C 1
ATOM 2789 O O . ARG A 1 333 ? 26.734 -2.820 -3.070 1.00 66.81 333 ARG A O 1
ATOM 2796 N N . PHE A 1 334 ? 26.338 -3.371 -5.217 1.00 74.88 334 PHE A N 1
ATOM 2797 C CA . PHE A 1 334 ? 25.159 -4.188 -4.974 1.00 74.88 334 PHE A CA 1
ATOM 2798 C C . PHE A 1 334 ? 25.490 -5.398 -4.097 1.00 74.88 334 PHE A C 1
ATOM 2800 O O . PHE A 1 334 ? 26.358 -6.196 -4.458 1.00 74.88 334 PHE A O 1
ATOM 2807 N N . ARG A 1 335 ? 24.802 -5.553 -2.962 1.00 75.69 335 ARG A N 1
ATOM 2808 C CA . ARG A 1 335 ? 24.966 -6.703 -2.065 1.00 75.69 335 ARG A CA 1
ATOM 2809 C C . ARG A 1 335 ? 23.954 -7.797 -2.384 1.00 75.69 335 ARG A C 1
ATOM 2811 O O . ARG A 1 335 ? 22.758 -7.546 -2.458 1.00 75.69 335 ARG A O 1
ATOM 2818 N N . ASP A 1 336 ? 24.457 -9.013 -2.524 1.00 77.38 336 ASP A N 1
ATOM 2819 C CA . ASP A 1 336 ? 23.662 -10.236 -2.563 1.00 77.38 336 ASP A CA 1
ATOM 2820 C C . ASP A 1 336 ? 24.400 -11.258 -1.704 1.00 77.38 336 ASP A C 1
ATOM 2822 O O . ASP A 1 336 ? 25.598 -11.481 -1.904 1.00 77.38 336 ASP A O 1
ATOM 2826 N N . SER A 1 337 ? 23.716 -11.794 -0.697 1.00 66.06 337 SER A N 1
ATOM 2827 C CA . SER A 1 337 ? 24.301 -12.727 0.265 1.00 66.06 337 SER A CA 1
ATOM 2828 C C . SER A 1 337 ? 24.463 -14.139 -0.298 1.00 66.06 337 SER A C 1
ATOM 2830 O O . SER A 1 337 ? 25.161 -14.945 0.316 1.00 66.06 337 SER A O 1
ATOM 2832 N N . ARG A 1 338 ? 23.861 -14.451 -1.456 1.00 72.00 338 ARG A N 1
ATOM 2833 C CA . ARG A 1 338 ? 23.917 -15.784 -2.073 1.00 72.00 338 ARG A CA 1
ATOM 2834 C C . ARG A 1 338 ? 24.694 -15.758 -3.394 1.00 72.00 338 ARG A C 1
ATOM 2836 O O . ARG A 1 338 ? 24.627 -14.805 -4.172 1.00 72.00 338 ARG A O 1
ATOM 2843 N N . ARG A 1 339 ? 25.465 -16.821 -3.645 1.00 61.19 339 ARG A N 1
ATOM 2844 C CA . ARG A 1 339 ? 26.112 -17.085 -4.941 1.00 61.19 339 ARG A CA 1
ATOM 2845 C C . ARG A 1 339 ? 25.058 -17.710 -5.854 1.00 61.19 339 ARG A C 1
ATOM 2847 O O . ARG A 1 339 ? 24.394 -18.646 -5.426 1.00 61.19 339 ARG A O 1
ATOM 2854 N N . ASN A 1 340 ? 24.884 -17.185 -7.067 1.00 63.19 340 ASN A N 1
ATOM 2855 C CA . ASN A 1 340 ? 23.805 -17.623 -7.952 1.00 63.19 340 ASN A CA 1
ATOM 2856 C C . ASN A 1 340 ? 24.333 -18.031 -9.320 1.00 63.19 340 ASN A C 1
ATOM 2858 O O . ASN A 1 340 ? 24.886 -17.214 -10.058 1.00 63.19 340 ASN A O 1
ATOM 2862 N N . ASP A 1 341 ? 24.114 -19.300 -9.641 1.00 60.25 341 ASP A N 1
ATOM 2863 C CA . ASP A 1 341 ? 24.282 -19.842 -10.978 1.00 60.25 341 ASP A CA 1
ATOM 2864 C C . ASP A 1 341 ? 22.909 -19.775 -11.666 1.00 60.25 341 ASP A C 1
ATOM 2866 O O . ASP A 1 341 ? 22.010 -20.555 -11.369 1.00 60.25 341 ASP A O 1
ATOM 2870 N N . SER A 1 342 ? 22.722 -18.775 -12.532 1.00 68.00 342 SER A N 1
ATOM 2871 C CA . SER A 1 342 ? 21.653 -18.713 -13.546 1.00 68.00 342 SER A CA 1
ATOM 2872 C C . SER A 1 342 ? 20.197 -18.898 -13.064 1.00 68.00 342 SER A C 1
ATOM 2874 O O . SER A 1 342 ? 19.388 -19.494 -13.772 1.00 68.00 342 SER A O 1
ATOM 2876 N N . LYS A 1 343 ? 19.825 -18.371 -11.889 1.00 85.06 343 LYS A N 1
ATOM 2877 C CA . LYS A 1 343 ? 18.434 -18.404 -11.389 1.00 85.06 343 LYS A CA 1
ATOM 2878 C C . LYS A 1 343 ? 17.498 -17.475 -12.174 1.00 85.06 343 LYS A C 1
ATOM 2880 O O . LYS A 1 343 ? 17.893 -16.367 -12.544 1.00 85.06 343 LYS A O 1
ATOM 2885 N N . SER A 1 344 ? 16.243 -17.887 -12.366 1.00 89.00 344 SER A N 1
ATOM 2886 C CA . SER A 1 344 ? 15.181 -17.034 -12.920 1.00 89.00 344 SER A CA 1
ATOM 2887 C C . SER A 1 344 ? 14.351 -16.388 -11.807 1.00 89.00 344 SER A C 1
ATOM 2889 O O . SER A 1 344 ? 13.924 -17.069 -10.871 1.00 89.00 344 SER A O 1
ATOM 2891 N N . ILE A 1 345 ? 14.130 -15.079 -11.911 1.00 90.88 345 ILE A N 1
ATOM 2892 C CA . ILE A 1 345 ? 13.402 -14.254 -10.943 1.00 90.88 345 ILE A CA 1
ATOM 2893 C C . ILE A 1 345 ? 12.219 -13.575 -11.632 1.00 90.88 345 ILE A C 1
ATOM 2895 O O . ILE A 1 345 ? 12.379 -13.002 -12.714 1.00 90.88 345 ILE A O 1
ATOM 2899 N N . LEU A 1 346 ? 11.068 -13.548 -10.958 1.00 92.12 346 LEU A N 1
ATOM 2900 C CA . LEU A 1 346 ? 9.992 -12.608 -11.265 1.00 92.12 346 LEU A CA 1
ATOM 2901 C C . LEU A 1 346 ? 10.190 -11.332 -10.449 1.00 92.12 346 LEU A C 1
ATOM 2903 O O . LEU A 1 346 ? 10.018 -11.333 -9.230 1.00 92.12 346 LEU A O 1
ATOM 2907 N N . LEU A 1 347 ? 10.585 -10.254 -11.117 1.00 92.88 347 LEU A N 1
ATOM 2908 C CA . LEU A 1 347 ? 10.714 -8.933 -10.519 1.00 92.88 347 LEU A CA 1
ATOM 2909 C C . LEU A 1 347 ? 9.351 -8.237 -10.530 1.00 92.88 347 LEU A C 1
ATOM 2911 O O . LEU A 1 347 ? 8.767 -8.032 -11.597 1.00 92.88 347 LEU A O 1
ATOM 2915 N N . MET A 1 348 ? 8.870 -7.872 -9.348 1.00 93.31 348 MET A N 1
A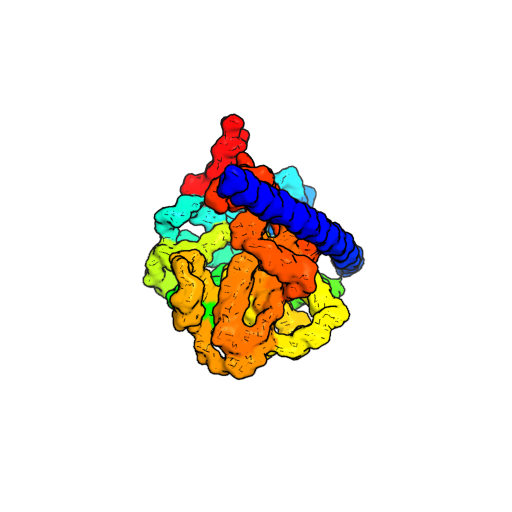TOM 2916 C CA . MET A 1 348 ? 7.513 -7.391 -9.106 1.00 93.31 348 MET A CA 1
ATOM 2917 C C . MET A 1 348 ? 7.535 -5.953 -8.579 1.00 93.31 348 MET A C 1
ATOM 2919 O O . MET A 1 348 ? 8.315 -5.632 -7.677 1.00 93.31 348 MET A O 1
ATOM 2923 N N . ASP A 1 349 ? 6.675 -5.103 -9.135 1.00 91.38 349 ASP A N 1
ATOM 2924 C CA . ASP A 1 349 ? 6.470 -3.722 -8.681 1.00 91.38 349 ASP A CA 1
ATOM 2925 C C . ASP A 1 349 ? 4.982 -3.343 -8.728 1.00 91.38 349 ASP A C 1
ATOM 2927 O O . ASP A 1 349 ? 4.176 -4.012 -9.383 1.00 91.38 349 ASP A O 1
ATOM 2931 N N . ASP A 1 350 ? 4.588 -2.293 -8.017 1.00 90.06 350 ASP A N 1
ATOM 2932 C CA . ASP A 1 350 ? 3.184 -1.876 -7.947 1.00 90.06 350 ASP A CA 1
ATOM 2933 C C . ASP A 1 350 ? 2.698 -1.223 -9.247 1.00 90.06 350 ASP A C 1
ATOM 2935 O O . ASP A 1 350 ? 1.573 -1.469 -9.698 1.00 90.06 350 ASP A O 1
ATOM 2939 N N . ASN A 1 351 ? 3.551 -0.442 -9.902 1.00 87.75 351 ASN A N 1
ATOM 2940 C CA . ASN A 1 351 ? 3.222 0.239 -11.143 1.00 87.75 351 ASN A CA 1
ATOM 2941 C C . ASN A 1 351 ? 4.435 0.480 -12.050 1.00 87.75 351 ASN A C 1
ATOM 2943 O O . ASN A 1 351 ? 5.587 0.220 -11.707 1.00 87.75 351 ASN A O 1
ATOM 2947 N N . ILE A 1 352 ? 4.153 0.996 -13.249 1.00 82.31 352 ILE A N 1
ATOM 2948 C CA . ILE A 1 352 ? 5.172 1.489 -14.174 1.00 82.31 352 ILE A CA 1
ATOM 2949 C C . ILE A 1 352 ? 4.829 2.922 -14.576 1.00 82.31 352 ILE A C 1
ATOM 2951 O O . ILE A 1 352 ? 3.988 3.152 -15.445 1.00 82.31 352 ILE A O 1
ATOM 2955 N N . LEU A 1 353 ? 5.530 3.886 -13.969 1.00 81.50 353 LEU A N 1
ATOM 2956 C CA . LEU A 1 353 ? 5.518 5.283 -14.406 1.00 81.50 353 LEU A CA 1
ATOM 2957 C C . LEU A 1 353 ? 6.478 5.511 -15.575 1.00 81.50 353 LEU A C 1
ATOM 2959 O O . LEU A 1 353 ? 6.054 5.657 -16.712 1.00 81.50 353 LEU A O 1
ATOM 2963 N N . THR A 1 354 ? 7.786 5.516 -15.308 1.00 77.56 354 THR A N 1
ATOM 2964 C CA . THR A 1 354 ? 8.820 5.624 -16.348 1.00 77.56 354 THR A CA 1
ATOM 2965 C C . THR A 1 354 ? 9.601 4.333 -16.519 1.00 77.56 354 THR A C 1
ATOM 2967 O O . THR A 1 354 ? 10.533 4.298 -17.294 1.00 77.56 354 THR A O 1
ATOM 2970 N N . GLY A 1 355 ? 9.317 3.251 -15.788 1.00 76.94 355 GLY A N 1
ATOM 2971 C CA . GLY A 1 355 ? 10.041 1.971 -15.916 1.00 76.94 355 GLY A CA 1
ATOM 2972 C C . GLY A 1 355 ? 11.533 1.997 -15.533 1.00 76.94 355 GLY A C 1
ATOM 2973 O O . GLY A 1 355 ? 12.179 0.948 -15.497 1.00 76.94 355 GLY A O 1
ATOM 2974 N N . ARG A 1 356 ? 12.092 3.162 -15.179 1.00 79.06 356 ARG A N 1
ATOM 2975 C CA . ARG A 1 356 ? 13.502 3.334 -14.803 1.00 79.06 356 ARG A CA 1
ATOM 2976 C C . ARG A 1 356 ? 13.890 2.502 -13.580 1.00 79.06 356 ARG A C 1
ATOM 2978 O O . ARG A 1 356 ? 14.969 1.913 -13.564 1.00 79.06 356 ARG A O 1
ATOM 2985 N N . ALA A 1 357 ? 13.016 2.432 -12.575 1.00 81.50 357 ALA A N 1
ATOM 2986 C CA . ALA A 1 357 ? 13.244 1.643 -11.364 1.00 81.50 357 ALA A CA 1
ATOM 2987 C C . ALA A 1 357 ? 13.388 0.143 -11.681 1.00 81.50 357 ALA A C 1
ATOM 2989 O O . ALA A 1 357 ? 14.392 -0.470 -11.307 1.00 81.50 357 ALA A O 1
ATOM 2990 N N . MET A 1 358 ? 12.451 -0.420 -12.453 1.00 83.50 358 MET A N 1
ATOM 2991 C CA . MET A 1 358 ? 12.508 -1.816 -12.901 1.00 83.50 358 MET A CA 1
ATOM 2992 C C . MET A 1 358 ? 13.693 -2.088 -13.836 1.00 83.50 358 MET A C 1
ATOM 2994 O O . MET A 1 358 ? 14.327 -3.138 -13.740 1.00 83.50 358 MET A O 1
ATOM 2998 N N . LYS A 1 359 ? 14.054 -1.147 -14.717 1.00 81.94 359 LYS A N 1
ATOM 2999 C CA . LYS A 1 359 ? 15.241 -1.276 -15.576 1.00 81.94 359 LYS A CA 1
ATOM 3000 C C . LYS A 1 359 ? 16.525 -1.362 -14.750 1.00 81.94 359 LYS A C 1
ATOM 3002 O O . LYS A 1 359 ? 17.323 -2.276 -14.949 1.00 81.94 359 LYS A O 1
ATOM 3007 N N . ASN A 1 360 ? 16.711 -0.433 -13.814 1.00 81.75 360 ASN A N 1
ATOM 3008 C CA . ASN A 1 360 ? 17.880 -0.408 -12.935 1.00 81.75 360 ASN A CA 1
ATOM 3009 C C . ASN A 1 360 ? 17.951 -1.672 -12.065 1.00 81.75 360 ASN A C 1
ATOM 3011 O O . ASN A 1 360 ? 19.032 -2.233 -11.879 1.00 81.75 360 ASN A O 1
ATOM 3015 N N . ALA A 1 361 ? 16.805 -2.143 -11.566 1.00 86.50 361 ALA A N 1
ATOM 3016 C CA . ALA A 1 361 ? 16.691 -3.409 -10.850 1.00 86.50 361 ALA A CA 1
ATOM 3017 C C . ALA A 1 361 ? 17.190 -4.583 -11.700 1.00 86.50 361 ALA A C 1
ATOM 3019 O O . ALA A 1 361 ? 18.100 -5.308 -11.295 1.00 86.50 361 ALA A O 1
ATOM 3020 N N . ALA A 1 362 ? 16.628 -4.734 -12.901 1.00 86.44 362 ALA A N 1
ATOM 3021 C CA . ALA A 1 362 ? 16.953 -5.827 -13.802 1.00 86.44 362 ALA A CA 1
ATOM 3022 C C . ALA A 1 362 ? 18.429 -5.825 -14.192 1.00 86.44 362 ALA A C 1
ATOM 3024 O O . ALA A 1 362 ? 19.059 -6.871 -14.146 1.00 86.44 362 ALA A O 1
ATOM 3025 N N . GLN A 1 363 ? 19.019 -4.663 -14.483 1.00 84.62 363 GLN A N 1
ATOM 3026 C CA . GLN A 1 363 ? 20.448 -4.563 -14.797 1.00 84.62 363 GLN A CA 1
ATOM 3027 C C . GLN A 1 363 ? 21.340 -5.055 -13.646 1.00 84.62 363 GLN A C 1
ATOM 3029 O O . GLN A 1 363 ? 22.289 -5.807 -13.880 1.00 84.62 363 GLN A O 1
ATOM 3034 N N . LYS A 1 364 ? 21.028 -4.683 -12.396 1.00 85.69 364 LYS A N 1
ATOM 3035 C CA . LYS A 1 364 ? 21.770 -5.154 -11.210 1.00 85.69 364 LYS A CA 1
ATOM 3036 C C . LYS A 1 364 ? 21.660 -6.666 -11.039 1.00 85.69 364 LYS A C 1
ATOM 3038 O O . LYS A 1 364 ? 22.655 -7.324 -10.740 1.00 85.69 364 LYS A O 1
ATOM 3043 N N . LEU A 1 365 ? 20.465 -7.212 -11.252 1.00 86.88 365 LEU A N 1
ATOM 3044 C CA . LEU A 1 365 ? 20.208 -8.647 -11.169 1.00 86.88 365 LEU A CA 1
ATOM 3045 C C . LEU A 1 365 ? 20.904 -9.408 -12.313 1.00 86.88 365 LEU A C 1
ATOM 3047 O O . LEU A 1 365 ? 21.613 -10.380 -12.062 1.00 86.88 365 LEU A O 1
ATOM 3051 N N . SER A 1 366 ? 20.822 -8.929 -13.553 1.00 85.62 366 SER A N 1
ATOM 3052 C CA . SER A 1 366 ? 21.518 -9.524 -14.700 1.00 85.62 366 SER A CA 1
ATOM 3053 C C . SER A 1 366 ? 23.036 -9.534 -14.525 1.00 85.62 366 SER A C 1
ATOM 3055 O O . SER A 1 366 ? 23.680 -10.522 -14.869 1.00 85.62 366 SER A O 1
ATOM 3057 N N . TYR A 1 367 ? 23.628 -8.500 -13.917 1.00 83.62 367 TYR A N 1
ATOM 3058 C CA . TYR A 1 367 ? 25.058 -8.512 -13.577 1.00 83.62 367 TYR A CA 1
ATOM 3059 C C . TYR A 1 367 ? 25.420 -9.628 -12.584 1.00 83.62 367 TYR A C 1
ATOM 3061 O O . TYR A 1 367 ? 26.520 -10.180 -12.619 1.00 83.62 367 TYR A O 1
ATOM 3069 N N . ARG A 1 368 ? 24.480 -10.003 -11.711 1.00 83.38 368 ARG A N 1
ATOM 3070 C CA . ARG A 1 368 ? 24.583 -11.163 -10.814 1.00 83.38 368 ARG A CA 1
ATOM 3071 C C . ARG A 1 368 ? 24.118 -12.474 -11.462 1.00 83.38 368 ARG A C 1
ATOM 3073 O O . ARG A 1 368 ? 23.965 -13.462 -10.755 1.00 83.38 368 ARG A O 1
ATOM 3080 N N . LYS A 1 369 ? 23.974 -12.493 -12.793 1.00 86.88 369 LYS A N 1
ATOM 3081 C CA . LYS A 1 369 ? 23.582 -13.639 -13.630 1.00 86.88 369 LYS A CA 1
ATOM 3082 C C . LYS A 1 369 ? 22.155 -14.146 -13.412 1.00 86.88 369 LYS A C 1
ATOM 3084 O O . LYS A 1 369 ? 21.858 -15.280 -13.773 1.00 86.88 369 LYS A O 1
ATOM 3089 N N . TYR A 1 370 ? 21.263 -13.324 -12.866 1.00 87.50 370 TYR A N 1
ATOM 3090 C CA . TYR A 1 370 ? 19.845 -13.671 -12.840 1.00 87.50 370 TYR A CA 1
ATOM 3091 C C . TYR A 1 370 ? 19.198 -13.456 -14.209 1.00 87.50 370 TYR A C 1
ATOM 3093 O O . TYR A 1 370 ? 19.440 -12.441 -14.870 1.00 87.50 370 TYR A O 1
ATOM 3101 N N . SER A 1 371 ? 18.321 -14.379 -14.593 1.00 88.38 371 SER A N 1
ATOM 3102 C CA . SER A 1 371 ? 17.331 -14.151 -15.645 1.00 88.38 371 SER A CA 1
ATOM 3103 C C . SER A 1 371 ? 16.120 -13.452 -15.030 1.00 88.38 371 SER A C 1
ATOM 3105 O O . SER A 1 371 ? 15.612 -13.901 -14.006 1.00 88.38 371 SER A O 1
ATOM 3107 N N . VAL A 1 372 ? 15.676 -12.335 -15.609 1.00 87.62 372 VAL A N 1
ATOM 3108 C CA . VAL A 1 372 ? 14.644 -11.475 -15.007 1.00 87.62 372 VAL A CA 1
ATOM 3109 C C . VAL A 1 372 ? 13.412 -11.423 -15.899 1.00 87.62 372 VAL A C 1
ATOM 3111 O O . VAL A 1 372 ? 13.484 -10.962 -17.038 1.00 87.62 372 VAL A O 1
ATOM 3114 N N . GLN A 1 373 ? 12.281 -11.847 -15.345 1.00 88.81 373 GLN A N 1
ATOM 3115 C CA . GLN A 1 373 ? 10.946 -11.575 -15.869 1.00 88.81 373 GLN A CA 1
ATOM 3116 C C . GLN A 1 373 ? 10.295 -10.448 -15.063 1.00 88.81 373 GLN A C 1
ATOM 3118 O O . GLN A 1 373 ? 10.690 -10.188 -13.926 1.00 88.81 373 GLN A O 1
ATOM 3123 N N . PHE A 1 374 ? 9.302 -9.770 -15.637 1.00 88.62 374 PHE A N 1
ATOM 3124 C CA . PHE A 1 374 ? 8.698 -8.581 -15.035 1.00 88.62 374 PHE A CA 1
ATOM 3125 C C . PHE A 1 374 ? 7.203 -8.777 -14.804 1.00 88.62 374 PHE A C 1
ATOM 3127 O O . PHE A 1 374 ? 6.475 -9.129 -15.732 1.00 88.62 374 PHE A O 1
ATOM 3134 N N . PHE A 1 375 ? 6.742 -8.453 -13.600 1.00 90.75 375 PHE A N 1
ATOM 3135 C CA . PHE A 1 375 ? 5.331 -8.326 -13.257 1.00 90.75 375 PHE A CA 1
ATOM 3136 C C . PHE A 1 375 ? 5.069 -6.951 -12.644 1.00 90.75 375 PHE A C 1
ATOM 3138 O O . PHE A 1 375 ? 5.871 -6.446 -11.860 1.00 90.75 375 PHE A O 1
ATOM 3145 N N . HIS A 1 376 ? 3.939 -6.352 -12.992 1.00 90.88 376 HIS A N 1
ATOM 3146 C CA . HIS A 1 376 ? 3.461 -5.131 -12.358 1.00 90.88 376 HIS A CA 1
ATOM 3147 C C . HIS A 1 376 ? 1.938 -5.157 -12.247 1.00 90.88 376 HIS A C 1
ATOM 3149 O O . HIS A 1 376 ? 1.267 -5.743 -13.100 1.00 90.88 376 HIS A O 1
ATOM 3155 N N . VAL A 1 377 ? 1.379 -4.531 -11.213 1.00 92.31 377 VAL A N 1
ATOM 3156 C CA . VAL A 1 377 ? -0.081 -4.516 -11.006 1.00 92.31 377 VAL A CA 1
ATOM 3157 C C . VAL A 1 377 ? -0.732 -3.484 -11.923 1.00 92.31 377 VAL A C 1
ATOM 3159 O O . VAL A 1 377 ? -1.647 -3.813 -12.687 1.00 92.31 377 VAL A O 1
ATOM 3162 N N . ARG A 1 378 ? -0.213 -2.250 -11.908 1.00 91.00 378 ARG A N 1
ATOM 3163 C CA . ARG A 1 378 ? -0.801 -1.119 -12.631 1.00 91.00 378 ARG A CA 1
ATOM 3164 C C . ARG A 1 378 ? -0.028 -0.715 -13.878 1.00 91.00 378 ARG A C 1
ATOM 3166 O O . ARG A 1 378 ? 1.143 -0.343 -13.801 1.00 91.00 378 ARG A O 1
ATOM 3173 N N . ARG A 1 379 ? -0.704 -0.743 -15.028 1.00 88.69 379 ARG A N 1
ATOM 3174 C CA . ARG A 1 379 ? -0.137 -0.404 -16.338 1.00 88.69 379 ARG A CA 1
ATOM 3175 C C . ARG A 1 379 ? 0.250 1.067 -16.438 1.00 88.69 379 ARG A C 1
ATOM 3177 O O . ARG A 1 379 ? -0.405 1.944 -15.870 1.00 88.69 379 ARG A O 1
ATOM 3184 N N . LEU A 1 380 ? 1.242 1.318 -17.286 1.00 84.75 380 LEU A N 1
ATOM 3185 C CA . LEU A 1 380 ? 1.515 2.640 -17.829 1.00 84.75 380 LEU A CA 1
ATOM 3186 C C . LEU A 1 380 ? 0.266 3.196 -18.531 1.00 84.75 380 LEU A C 1
ATOM 3188 O O . LEU A 1 380 ? -0.335 2.520 -19.369 1.00 84.75 380 LEU A O 1
ATOM 3192 N N . GLY A 1 381 ? -0.076 4.447 -18.228 1.00 82.31 381 GLY A N 1
ATOM 3193 C CA . GLY A 1 381 ? -1.153 5.183 -18.884 1.00 82.31 381 GLY A CA 1
ATOM 3194 C C . GLY A 1 381 ? -0.654 6.263 -19.852 1.00 82.31 381 GLY A C 1
ATOM 3195 O O . GLY A 1 381 ? 0.456 6.789 -19.731 1.00 82.31 381 GLY A O 1
ATOM 3196 N N . LEU A 1 382 ? -1.509 6.642 -20.812 1.00 84.38 382 LEU A N 1
ATOM 3197 C CA . LEU A 1 382 ? -1.228 7.724 -21.775 1.00 84.38 382 LEU A CA 1
ATOM 3198 C C . LEU A 1 382 ? -1.067 9.096 -21.103 1.00 84.38 382 LEU A C 1
ATOM 3200 O O . LEU A 1 382 ? -0.411 9.985 -21.639 1.00 84.38 382 LEU A O 1
ATOM 3204 N N . ASN A 1 383 ? -1.645 9.264 -19.918 1.00 86.12 383 ASN A N 1
ATOM 3205 C CA . ASN A 1 383 ? -1.573 10.460 -19.081 1.00 86.12 383 ASN A CA 1
ATOM 3206 C C . ASN A 1 383 ? -0.143 10.835 -18.647 1.00 86.12 383 ASN A C 1
ATOM 3208 O O . ASN A 1 383 ? 0.109 12.002 -18.344 1.00 86.12 383 ASN A O 1
ATOM 3212 N N . ARG A 1 384 ? 0.796 9.878 -18.666 1.00 83.19 384 ARG A N 1
ATOM 3213 C CA . ARG A 1 384 ? 2.215 10.084 -18.323 1.00 83.19 384 ARG A CA 1
ATOM 3214 C C . ARG A 1 384 ? 3.171 9.922 -19.501 1.00 83.19 384 ARG A C 1
ATOM 3216 O O . ARG A 1 384 ? 4.388 9.964 -19.332 1.00 83.19 384 ARG A O 1
ATOM 3223 N N . LEU A 1 385 ? 2.643 9.805 -20.717 1.00 79.12 385 LEU A N 1
ATOM 3224 C CA . LEU A 1 385 ? 3.430 9.563 -21.925 1.00 79.12 385 LEU A CA 1
ATOM 3225 C C . LEU A 1 385 ? 4.543 10.604 -22.138 1.00 79.12 385 LEU A C 1
ATOM 3227 O O . LEU A 1 385 ? 5.655 10.244 -22.515 1.00 79.12 385 LEU A O 1
ATOM 3231 N N . SER A 1 386 ? 4.286 11.879 -21.838 1.00 77.12 386 SER A N 1
ATOM 3232 C CA . SER A 1 386 ? 5.300 12.938 -21.940 1.00 77.12 386 SER A CA 1
ATOM 3233 C C . SER A 1 386 ? 6.521 12.691 -21.054 1.00 77.12 386 SER A C 1
ATOM 3235 O O . SER A 1 386 ? 7.637 12.948 -21.490 1.00 77.12 386 SER A O 1
ATOM 3237 N N . GLN A 1 387 ? 6.329 12.151 -19.848 1.00 77.88 387 GLN A N 1
ATOM 3238 C CA . GLN A 1 387 ? 7.432 11.791 -18.951 1.00 77.88 387 GLN A CA 1
ATOM 3239 C C . GLN A 1 387 ? 8.175 10.559 -19.450 1.00 77.88 387 GLN A C 1
ATOM 3241 O O . GLN A 1 387 ? 9.403 10.545 -19.457 1.00 77.88 387 GLN A O 1
ATOM 3246 N N . VAL A 1 388 ? 7.441 9.543 -19.911 1.00 77.12 388 VAL A N 1
ATOM 3247 C CA . VAL A 1 388 ? 8.048 8.327 -20.463 1.00 77.12 388 VAL A CA 1
ATOM 3248 C C . VAL A 1 388 ? 8.946 8.664 -21.643 1.00 77.12 388 VAL A C 1
ATOM 3250 O O . VAL A 1 388 ? 10.084 8.226 -21.659 1.00 77.12 388 VAL A O 1
ATOM 3253 N N . ILE A 1 389 ? 8.487 9.478 -22.594 1.00 74.94 389 ILE A N 1
ATOM 3254 C CA . ILE A 1 389 ? 9.285 9.850 -23.774 1.00 74.94 389 ILE A CA 1
ATOM 3255 C C . ILE A 1 389 ? 10.563 10.601 -23.374 1.00 74.94 389 ILE A C 1
ATOM 3257 O O . ILE A 1 389 ? 11.610 10.411 -23.989 1.00 74.94 389 ILE A O 1
ATOM 3261 N N . GLN A 1 390 ? 10.488 11.455 -22.351 1.00 72.50 390 GLN A N 1
ATOM 3262 C CA . GLN A 1 390 ? 11.637 12.228 -21.879 1.00 72.50 390 GLN A CA 1
ATOM 3263 C C . GLN A 1 390 ? 12.650 11.381 -21.093 1.00 72.50 390 GLN A C 1
ATOM 3265 O O . GLN A 1 390 ? 13.855 11.582 -21.240 1.00 72.50 390 GLN A O 1
ATOM 3270 N N . GLU A 1 391 ? 12.188 10.466 -20.234 1.00 70.38 391 GLU A N 1
ATOM 3271 C CA . GLU A 1 391 ? 13.064 9.668 -19.361 1.00 70.38 391 GLU A CA 1
ATOM 3272 C C . GLU A 1 391 ? 13.522 8.347 -19.986 1.00 70.38 391 GLU A C 1
ATOM 3274 O O . GLU A 1 391 ? 14.622 7.870 -19.695 1.00 70.38 391 GLU A O 1
ATOM 3279 N N . ASN A 1 392 ? 12.702 7.769 -20.857 1.00 65.31 392 ASN A N 1
ATOM 3280 C CA . ASN A 1 392 ? 12.969 6.530 -21.558 1.00 65.31 392 ASN A CA 1
ATOM 3281 C C . ASN A 1 392 ? 13.093 6.792 -23.054 1.00 65.31 392 ASN A C 1
ATOM 3283 O O . ASN A 1 392 ? 12.110 7.001 -23.762 1.00 65.31 392 ASN A O 1
ATOM 3287 N N . SER A 1 393 ? 14.318 6.647 -23.558 1.00 62.50 393 SER A N 1
ATOM 3288 C CA . SER A 1 393 ? 14.567 6.415 -24.981 1.00 62.50 393 SER A CA 1
ATOM 3289 C C . SER A 1 393 ? 13.603 5.354 -25.536 1.00 62.50 393 SER A C 1
ATOM 3291 O O . SER A 1 393 ? 13.296 4.392 -24.824 1.00 62.50 393 SER A O 1
ATOM 3293 N N . MET A 1 394 ? 13.216 5.478 -26.810 1.00 63.50 394 MET A N 1
ATOM 3294 C CA . MET A 1 394 ? 12.250 4.618 -27.521 1.00 63.50 394 MET A CA 1
ATOM 3295 C C . MET A 1 394 ? 12.319 3.112 -27.194 1.00 63.50 394 MET A C 1
ATOM 3297 O O . MET A 1 394 ? 11.284 2.457 -27.115 1.00 63.50 394 MET A O 1
ATOM 3301 N N . ASN A 1 395 ? 13.513 2.572 -26.938 1.00 68.19 395 ASN A N 1
ATOM 3302 C CA . ASN A 1 395 ? 13.745 1.154 -26.653 1.00 68.19 395 ASN A CA 1
ATOM 3303 C C . ASN A 1 395 ? 13.000 0.610 -25.419 1.00 68.19 395 ASN A C 1
ATOM 3305 O O . ASN A 1 395 ? 12.503 -0.510 -25.465 1.00 68.19 395 ASN A O 1
ATOM 3309 N N . GLU A 1 396 ? 12.903 1.352 -24.309 1.00 67.69 396 GLU A N 1
ATOM 3310 C CA . GLU A 1 396 ? 12.190 0.843 -23.117 1.00 67.69 396 GLU A CA 1
ATOM 3311 C C . GLU A 1 396 ? 10.674 0.863 -23.320 1.00 67.69 396 GLU A C 1
ATOM 3313 O O . GLU A 1 396 ? 9.977 -0.063 -22.910 1.00 67.69 396 GLU A O 1
ATOM 3318 N N . LEU A 1 397 ? 10.170 1.879 -24.025 1.00 67.81 397 LEU A N 1
ATOM 3319 C CA . LEU A 1 397 ? 8.768 1.928 -24.419 1.00 67.81 397 LEU A CA 1
ATOM 3320 C C . LEU A 1 397 ? 8.439 0.779 -25.385 1.00 67.81 397 LEU A C 1
ATOM 3322 O O . LEU A 1 397 ? 7.405 0.135 -25.246 1.00 67.81 397 LEU A O 1
ATOM 3326 N N . GLN A 1 398 ? 9.356 0.429 -26.288 1.00 71.75 398 GLN A N 1
ATOM 3327 C CA . GLN A 1 398 ? 9.207 -0.745 -27.144 1.00 71.75 398 GLN A CA 1
ATOM 3328 C C . GLN A 1 398 ? 9.199 -2.058 -26.343 1.00 71.75 398 GLN A C 1
ATOM 3330 O O . GLN A 1 398 ? 8.345 -2.903 -26.596 1.00 71.75 398 GLN A O 1
ATOM 3335 N N . ARG A 1 399 ? 10.078 -2.225 -25.341 1.00 71.44 399 ARG A N 1
ATOM 3336 C CA . ARG A 1 399 ? 10.067 -3.402 -24.444 1.00 71.44 399 ARG A CA 1
ATOM 3337 C C . ARG A 1 399 ? 8.757 -3.536 -23.670 1.00 71.44 399 ARG A C 1
ATOM 3339 O O . ARG A 1 399 ? 8.290 -4.646 -23.431 1.00 71.44 399 ARG A O 1
ATOM 3346 N N . TYR A 1 400 ? 8.168 -2.411 -23.279 1.00 69.62 400 TYR A N 1
ATOM 3347 C CA . TYR A 1 400 ? 6.845 -2.389 -22.667 1.00 69.62 400 TYR A CA 1
ATOM 3348 C C . TYR A 1 400 ? 5.768 -2.903 -23.632 1.00 69.62 400 TYR A C 1
ATOM 3350 O O . TYR A 1 400 ? 4.999 -3.798 -23.283 1.00 69.62 400 TYR A O 1
ATOM 3358 N N . LEU A 1 401 ? 5.780 -2.417 -24.874 1.00 68.12 401 LEU A N 1
ATOM 3359 C CA . LEU A 1 401 ? 4.820 -2.806 -25.912 1.00 68.12 401 LEU A CA 1
ATOM 3360 C C . LEU A 1 401 ? 4.968 -4.254 -26.392 1.00 68.12 401 LEU A C 1
ATOM 3362 O O . LEU A 1 401 ? 3.981 -4.854 -26.804 1.00 68.12 401 LEU A O 1
ATOM 3366 N N . THR A 1 402 ? 6.166 -4.840 -26.333 1.00 66.19 402 THR A N 1
ATOM 3367 C CA . THR A 1 402 ? 6.394 -6.227 -26.775 1.00 66.19 402 THR A CA 1
ATOM 3368 C C . THR A 1 402 ? 5.935 -7.285 -25.766 1.00 66.19 402 THR A C 1
ATOM 3370 O O . THR A 1 402 ? 6.128 -8.476 -26.002 1.00 66.19 402 THR A O 1
ATOM 3373 N N . GLY A 1 403 ? 5.330 -6.888 -24.640 1.00 65.06 403 GLY A N 1
ATOM 3374 C CA . GLY A 1 403 ? 4.778 -7.826 -23.659 1.00 65.06 403 GLY A CA 1
ATOM 3375 C C . GLY A 1 403 ? 5.822 -8.504 -22.765 1.00 65.06 403 GLY A C 1
ATOM 3376 O O . GLY A 1 403 ? 5.514 -9.529 -22.145 1.00 65.06 403 GLY A O 1
ATOM 3377 N N . ILE A 1 404 ? 7.035 -7.935 -22.673 1.00 69.12 404 ILE A N 1
ATOM 3378 C CA . ILE A 1 404 ? 8.054 -8.325 -21.676 1.00 69.12 404 ILE A CA 1
ATOM 3379 C C . ILE A 1 404 ? 7.528 -8.083 -20.256 1.00 69.12 404 ILE A C 1
ATOM 3381 O O . ILE A 1 404 ? 7.799 -8.863 -19.346 1.00 69.12 404 ILE A O 1
ATOM 3385 N N . TYR A 1 405 ? 6.762 -7.008 -20.073 1.00 75.94 405 TYR A N 1
ATOM 3386 C CA . TYR A 1 405 ? 6.120 -6.686 -18.809 1.00 75.94 405 TYR A CA 1
ATOM 3387 C C . TYR A 1 405 ? 4.756 -7.374 -18.725 1.00 75.94 405 TYR A C 1
ATOM 3389 O O . TYR A 1 405 ? 3.839 -7.070 -19.491 1.00 75.94 405 TYR A O 1
ATOM 3397 N N . LYS A 1 406 ? 4.627 -8.313 -17.787 1.00 85.12 406 LYS A N 1
ATOM 3398 C CA . LYS A 1 406 ? 3.391 -9.052 -17.511 1.00 85.12 406 LYS A CA 1
ATOM 3399 C C . LYS A 1 406 ? 2.559 -8.336 -16.440 1.00 85.12 406 LYS A C 1
ATOM 3401 O O . LYS A 1 406 ? 3.068 -7.475 -15.725 1.00 85.12 406 LYS A O 1
ATOM 3406 N N . GLY A 1 407 ? 1.278 -8.693 -16.341 1.00 86.00 407 GLY A N 1
ATOM 3407 C CA . GLY A 1 407 ? 0.306 -7.998 -15.491 1.00 86.00 407 GLY A CA 1
ATOM 3408 C C . GLY A 1 407 ? -0.254 -6.735 -16.158 1.00 86.00 407 GLY A C 1
ATOM 3409 O O . GLY A 1 407 ? -0.645 -6.775 -17.335 1.00 86.00 407 GLY A O 1
ATOM 3410 N N . GLY A 1 408 ? -0.309 -5.633 -15.408 1.00 87.44 408 GLY A N 1
ATOM 3411 C CA . GLY A 1 408 ? -0.781 -4.329 -15.873 1.00 87.44 408 GLY A CA 1
ATOM 3412 C C . GLY A 1 408 ? -2.279 -4.313 -16.177 1.00 87.44 408 GLY A C 1
ATOM 3413 O O . GLY A 1 408 ? -2.688 -3.838 -17.238 1.00 87.44 408 GLY A O 1
ATOM 3414 N N . ILE A 1 409 ? -3.095 -4.900 -15.298 1.00 88.12 409 ILE A N 1
ATOM 3415 C CA . ILE A 1 409 ? -4.549 -4.993 -15.501 1.00 88.12 409 ILE A CA 1
ATOM 3416 C C . ILE A 1 409 ? -5.229 -3.670 -15.169 1.00 88.12 409 ILE A C 1
ATOM 3418 O O . ILE A 1 409 ? -6.102 -3.237 -15.912 1.00 88.12 409 ILE A O 1
ATOM 3422 N N . PHE A 1 410 ? -4.791 -2.984 -14.118 1.00 91.25 410 PHE A N 1
ATOM 3423 C CA . PHE A 1 410 ? -5.396 -1.732 -13.659 1.00 91.25 410 PHE A CA 1
ATOM 3424 C C . PHE A 1 410 ? -4.588 -0.518 -14.131 1.00 91.25 410 PHE A C 1
ATOM 3426 O O . PHE A 1 410 ? -3.381 -0.641 -14.326 1.00 91.25 410 PHE A O 1
ATOM 3433 N N . PRO A 1 411 ? -5.200 0.650 -14.375 1.00 89.69 411 PRO A N 1
ATOM 3434 C CA . PRO A 1 411 ? -4.459 1.858 -14.719 1.00 89.69 411 PRO A CA 1
ATOM 3435 C C . PRO A 1 411 ? -3.748 2.429 -13.489 1.00 89.69 411 PRO A C 1
ATOM 3437 O O . PRO A 1 411 ? -4.261 2.366 -12.374 1.00 89.69 411 PRO A O 1
ATOM 3440 N N . ALA A 1 412 ? -2.577 3.035 -13.683 1.00 89.00 412 ALA A N 1
ATOM 3441 C CA . ALA A 1 412 ? -1.964 3.829 -12.624 1.00 89.00 412 ALA A CA 1
ATOM 3442 C C . ALA A 1 412 ? -2.791 5.105 -12.336 1.00 89.00 412 ALA A C 1
ATOM 3444 O O . ALA A 1 412 ? -3.225 5.761 -13.288 1.00 89.00 412 ALA A O 1
ATOM 3445 N N . PRO A 1 413 ? -2.979 5.511 -11.062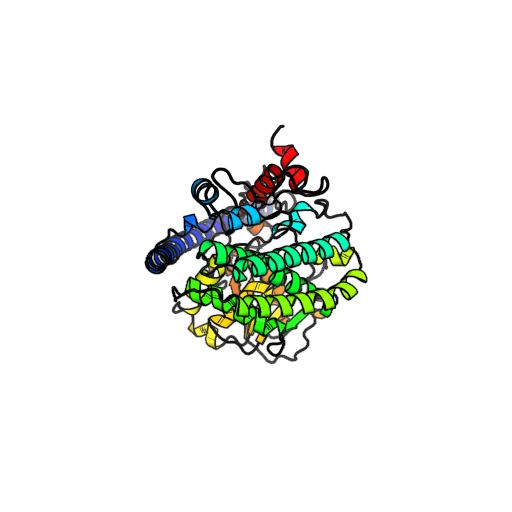 1.00 88.75 413 PRO A N 1
ATOM 3446 C CA . PRO A 1 413 ? -3.897 6.582 -10.649 1.00 88.75 413 PRO A CA 1
ATOM 3447 C C . PRO A 1 413 ? -3.278 7.972 -10.837 1.00 88.75 413 PRO A C 1
ATOM 3449 O O . PRO A 1 413 ? -3.484 8.887 -10.045 1.00 88.75 413 PRO A O 1
ATOM 3452 N N . TYR A 1 414 ? -2.426 8.122 -11.838 1.00 90.38 414 TYR A N 1
ATOM 3453 C CA . TYR A 1 414 ? -1.674 9.338 -12.052 1.00 90.38 414 TYR A CA 1
ATOM 3454 C C . TYR A 1 414 ? -2.543 10.441 -12.656 1.00 90.38 414 TYR A C 1
ATOM 3456 O O . TYR A 1 414 ? -3.392 10.193 -13.514 1.00 90.38 414 TYR A O 1
ATOM 3464 N N . SER A 1 415 ? -2.268 11.685 -12.282 1.00 89.62 415 SER A N 1
ATOM 3465 C CA . SER A 1 415 ? -2.787 12.839 -13.011 1.00 89.62 415 SER A CA 1
ATOM 3466 C C . SER A 1 415 ? -2.250 12.899 -14.448 1.00 89.62 415 SER A C 1
ATOM 3468 O O . SER A 1 415 ? -1.254 12.257 -14.805 1.00 89.62 415 SER A O 1
ATOM 3470 N N . LYS A 1 416 ? -2.931 13.657 -15.309 1.00 88.56 416 LYS A N 1
ATOM 3471 C CA . LYS A 1 416 ? -2.515 13.872 -16.698 1.00 88.56 416 LYS A CA 1
ATOM 3472 C C . LYS A 1 416 ? -1.647 15.115 -16.791 1.00 88.56 416 LYS A C 1
ATOM 3474 O O . LYS A 1 416 ? -2.082 16.178 -16.389 1.00 88.56 416 LYS A O 1
ATOM 3479 N N . ILE A 1 417 ? -0.471 14.982 -17.400 1.00 83.50 417 ILE A N 1
ATOM 3480 C CA . ILE A 1 417 ? 0.392 16.128 -17.714 1.00 83.50 417 ILE A CA 1
ATOM 3481 C C . ILE A 1 417 ? 0.150 16.580 -19.150 1.00 83.50 417 ILE A C 1
ATOM 3483 O O . ILE A 1 417 ? 0.011 15.749 -20.060 1.00 83.50 417 ILE A O 1
ATOM 3487 N N . LYS A 1 418 ? 0.141 17.894 -19.382 1.00 78.25 418 LYS A N 1
ATOM 3488 C CA . LYS A 1 418 ? 0.099 18.439 -20.738 1.00 78.25 418 LYS A CA 1
ATOM 3489 C C . LYS A 1 418 ? 1.388 18.125 -21.500 1.00 78.25 418 LYS A C 1
ATOM 3491 O O . LYS A 1 418 ? 2.514 18.250 -21.021 1.00 78.25 418 LYS A O 1
ATOM 3496 N N . PHE A 1 419 ? 1.229 17.724 -22.757 1.00 72.88 419 PHE A N 1
ATOM 3497 C CA . PHE A 1 419 ? 2.378 17.414 -23.595 1.00 72.88 419 PHE A CA 1
ATOM 3498 C C . PHE A 1 419 ? 3.256 18.657 -23.799 1.00 72.88 419 PHE A C 1
ATOM 3500 O O . PHE A 1 419 ? 2.763 19.714 -24.186 1.00 72.88 419 PHE A O 1
ATOM 3507 N N . GLY A 1 420 ? 4.557 18.526 -23.530 1.00 66.25 420 GLY A N 1
ATOM 3508 C CA . GLY A 1 420 ? 5.533 19.605 -23.701 1.00 66.25 420 GLY A CA 1
ATOM 3509 C C . GLY A 1 420 ? 5.595 20.645 -22.574 1.00 66.25 420 GLY A C 1
ATOM 3510 O O . GLY A 1 420 ? 6.475 21.498 -22.631 1.00 66.25 420 GLY A O 1
ATOM 3511 N N . THR A 1 421 ? 4.740 20.583 -21.543 1.00 62.88 421 THR A N 1
ATOM 3512 C CA . THR A 1 421 ? 4.847 21.475 -20.362 1.00 62.88 421 THR A CA 1
ATOM 3513 C C . THR A 1 421 ? 5.825 20.970 -19.313 1.00 62.88 421 THR A C 1
ATOM 3515 O O . THR A 1 421 ? 6.237 21.728 -18.442 1.00 62.88 421 THR A O 1
ATOM 3518 N N . ASN A 1 422 ? 6.255 19.713 -19.428 1.00 60.75 422 ASN A N 1
ATOM 3519 C CA . ASN A 1 422 ? 7.201 19.095 -18.512 1.00 60.75 422 ASN A CA 1
ATOM 3520 C C . ASN A 1 422 ? 8.645 19.546 -18.789 1.00 60.75 422 ASN A C 1
ATOM 3522 O O . ASN A 1 422 ? 9.491 18.786 -19.269 1.00 60.75 422 ASN A O 1
ATOM 3526 N N . ILE A 1 423 ? 8.907 20.827 -18.554 1.00 53.03 423 ILE A N 1
ATOM 3527 C CA . ILE A 1 423 ? 10.240 21.413 -18.595 1.00 53.03 423 ILE A CA 1
ATOM 3528 C C . ILE A 1 423 ? 10.877 21.081 -17.236 1.00 53.03 423 ILE A C 1
ATOM 3530 O O . ILE A 1 423 ? 10.386 21.510 -16.200 1.00 53.03 423 ILE A O 1
ATOM 3534 N N . ALA A 1 424 ? 11.955 20.289 -17.243 1.00 55.34 424 ALA A N 1
ATOM 3535 C CA . ALA A 1 424 ? 12.740 19.874 -16.066 1.00 55.34 424 ALA A CA 1
ATOM 3536 C C . ALA A 1 424 ? 12.229 18.697 -15.194 1.00 55.34 424 ALA A C 1
ATOM 3538 O O . ALA A 1 424 ? 12.534 18.661 -14.003 1.00 55.34 424 ALA A O 1
ATOM 3539 N N . LYS A 1 425 ? 11.578 17.668 -15.768 1.00 61.00 425 LYS A N 1
ATOM 3540 C CA . LYS A 1 425 ? 11.210 16.413 -15.056 1.00 61.00 425 LYS A CA 1
ATOM 3541 C C . LYS A 1 425 ? 10.246 16.623 -13.876 1.00 61.00 425 LYS A C 1
ATOM 3543 O O . LYS A 1 425 ? 10.375 15.983 -12.834 1.00 61.00 425 LYS A O 1
ATOM 3548 N N . GLN A 1 426 ? 9.289 17.529 -14.021 1.00 68.50 426 GLN A N 1
ATOM 3549 C CA . GLN A 1 426 ? 8.216 17.708 -13.051 1.00 68.50 426 GLN A CA 1
ATOM 3550 C C . GLN A 1 426 ? 7.293 16.479 -13.041 1.00 68.50 426 GLN A C 1
ATOM 3552 O O . GLN A 1 426 ? 6.910 15.943 -14.086 1.00 68.50 426 GLN A O 1
ATOM 3557 N N . TYR A 1 427 ? 6.968 15.999 -11.839 1.00 78.62 427 TYR A N 1
ATOM 3558 C CA . TYR A 1 427 ? 6.089 14.842 -11.642 1.00 78.62 427 TYR A CA 1
ATOM 3559 C C . TYR A 1 427 ? 4.612 15.235 -11.497 1.00 78.62 427 TYR A C 1
ATOM 3561 O O . TYR A 1 427 ? 3.732 14.421 -11.769 1.00 78.62 427 TYR A O 1
ATOM 3569 N N . LEU A 1 428 ? 4.355 16.489 -11.135 1.00 85.12 428 LEU A N 1
ATOM 3570 C CA . LEU A 1 428 ? 3.034 17.049 -10.869 1.00 85.12 428 LEU A CA 1
ATOM 3571 C C . LEU A 1 428 ? 2.361 17.549 -12.157 1.00 85.12 428 LEU A C 1
ATOM 3573 O O . LEU A 1 428 ? 3.049 17.865 -13.131 1.00 85.12 428 LEU A O 1
ATOM 3577 N N . ASP A 1 429 ? 1.030 17.585 -12.171 1.00 85.12 429 ASP A N 1
ATOM 3578 C CA . ASP A 1 429 ? 0.251 18.230 -13.235 1.00 85.12 429 ASP A CA 1
ATOM 3579 C C . ASP A 1 429 ? 0.119 19.750 -13.025 1.00 85.12 429 ASP A C 1
ATOM 3581 O O . ASP A 1 429 ? 0.705 20.334 -12.109 1.00 85.12 429 ASP A O 1
ATOM 3585 N N . GLU A 1 430 ? -0.660 20.407 -13.885 1.00 84.69 430 GLU A N 1
ATOM 3586 C CA . GLU A 1 430 ? -0.912 21.849 -13.825 1.00 84.69 430 GLU A CA 1
ATOM 3587 C C . GLU A 1 430 ? -1.640 22.305 -12.544 1.00 84.69 430 GLU A C 1
ATOM 3589 O O . GLU A 1 430 ? -1.619 23.494 -12.234 1.00 84.69 430 GLU A O 1
ATOM 3594 N N . LEU A 1 431 ? -2.241 21.379 -11.788 1.00 84.19 431 LEU A N 1
ATOM 3595 C CA . LEU A 1 431 ? -2.885 21.614 -10.491 1.00 84.19 431 LEU A CA 1
ATOM 3596 C C . LEU A 1 431 ? -2.003 21.185 -9.306 1.00 84.19 431 LEU A C 1
ATOM 3598 O O . LEU A 1 431 ? -2.474 21.146 -8.170 1.00 84.19 431 LEU A O 1
ATOM 3602 N N . GLN A 1 432 ? -0.724 20.884 -9.553 1.00 83.12 432 GLN A N 1
ATOM 3603 C CA . GLN A 1 432 ? 0.224 20.352 -8.568 1.00 83.12 432 GLN A CA 1
ATOM 3604 C C . GLN A 1 432 ? -0.155 18.962 -8.025 1.00 83.12 432 GLN A C 1
ATOM 3606 O O . GLN A 1 432 ? 0.315 18.555 -6.964 1.00 83.12 432 GLN A O 1
ATOM 3611 N N . ILE A 1 433 ? -0.964 18.195 -8.757 1.00 86.50 433 ILE A N 1
ATOM 3612 C CA . ILE A 1 433 ? -1.416 16.861 -8.356 1.00 86.50 433 ILE A CA 1
ATOM 3613 C C . ILE A 1 433 ? -0.504 15.802 -8.973 1.00 86.50 433 ILE A C 1
ATOM 3615 O O . ILE A 1 433 ? -0.236 15.805 -10.177 1.00 86.50 433 ILE A O 1
ATOM 3619 N N . PHE A 1 434 ? -0.056 14.840 -8.160 1.00 86.94 434 PHE A N 1
ATOM 3620 C CA . PHE A 1 434 ? 0.666 13.656 -8.638 1.00 86.94 434 PHE A CA 1
ATOM 3621 C C . PHE A 1 434 ? -0.259 12.454 -8.869 1.00 86.94 434 PHE A C 1
ATOM 3623 O O . PHE A 1 434 ? -0.272 11.859 -9.946 1.00 86.94 434 PHE A O 1
ATOM 3630 N N . THR A 1 435 ? -1.051 12.071 -7.872 1.00 89.19 435 THR A N 1
ATOM 3631 C CA . THR A 1 435 ? -1.993 10.949 -7.986 1.00 89.19 435 THR A CA 1
ATOM 3632 C C . THR A 1 435 ? -3.389 11.416 -7.618 1.00 89.19 435 THR A C 1
ATOM 3634 O O . THR A 1 435 ? -3.548 12.202 -6.688 1.00 89.19 435 THR A O 1
ATOM 3637 N N . LEU A 1 436 ? -4.393 10.921 -8.339 1.00 90.00 436 LEU A N 1
ATOM 3638 C CA . LEU A 1 436 ? -5.800 11.236 -8.092 1.00 90.00 436 LEU A CA 1
ATOM 3639 C C . LEU A 1 436 ? -6.240 10.719 -6.717 1.00 90.00 436 LEU A C 1
ATOM 3641 O O . LEU A 1 436 ? -6.893 11.427 -5.964 1.00 90.00 436 LEU A O 1
ATOM 3645 N N . SER A 1 437 ? -5.815 9.504 -6.362 1.00 89.62 437 SER A N 1
ATOM 3646 C CA . SER A 1 437 ? -6.074 8.912 -5.048 1.00 89.62 437 SER A CA 1
ATOM 3647 C C . SER A 1 437 ? -5.394 9.686 -3.915 1.00 89.62 437 SER A C 1
ATOM 3649 O O . SER A 1 437 ? -5.988 9.863 -2.858 1.00 89.62 437 SER A O 1
ATOM 3651 N N . GLY A 1 438 ? -4.159 10.158 -4.127 1.00 89.81 438 GLY A N 1
ATOM 3652 C CA . GLY A 1 438 ? -3.438 10.959 -3.138 1.00 89.81 438 GLY A CA 1
ATOM 3653 C C . GLY A 1 438 ? -4.099 12.317 -2.901 1.00 89.81 438 GLY A C 1
ATOM 3654 O O . GLY A 1 438 ? -4.270 12.704 -1.750 1.00 89.81 438 GLY A O 1
ATOM 3655 N N . ASP A 1 439 ? -4.531 13.003 -3.966 1.00 89.75 439 ASP A N 1
ATOM 3656 C CA . ASP A 1 439 ? -5.277 14.266 -3.856 1.00 89.75 439 ASP A CA 1
ATOM 3657 C C . ASP A 1 439 ? -6.590 14.086 -3.082 1.00 89.75 439 ASP A C 1
ATOM 3659 O O . ASP A 1 439 ? -6.858 14.850 -2.154 1.00 89.75 439 ASP A O 1
ATOM 3663 N N . GLU A 1 440 ? -7.364 13.036 -3.381 1.00 90.88 440 GLU A N 1
ATOM 3664 C CA . GLU A 1 440 ? -8.598 12.738 -2.645 1.00 90.88 440 GLU A CA 1
ATOM 3665 C C . GLU A 1 440 ? -8.319 12.521 -1.152 1.00 90.88 440 GLU A C 1
ATOM 3667 O O . GLU A 1 440 ? -8.920 13.180 -0.304 1.00 90.88 440 GLU A O 1
ATOM 3672 N N . ILE A 1 441 ? -7.345 11.674 -0.804 1.00 92.81 441 ILE A N 1
ATOM 3673 C CA . ILE A 1 441 ? -6.997 11.398 0.599 1.00 92.81 441 ILE A CA 1
ATOM 3674 C C . ILE A 1 441 ? -6.551 12.671 1.324 1.00 92.81 441 ILE A C 1
ATOM 3676 O O . ILE A 1 441 ? -6.980 12.908 2.455 1.00 92.81 441 ILE A O 1
ATOM 3680 N N . LEU A 1 442 ? -5.731 13.515 0.692 1.00 91.88 442 LEU A N 1
ATOM 3681 C CA . LEU A 1 442 ? -5.310 14.784 1.284 1.00 91.88 442 LEU A CA 1
ATOM 3682 C C . LEU A 1 442 ? -6.510 15.706 1.555 1.00 91.88 442 LEU A C 1
ATOM 3684 O O . LEU A 1 442 ? -6.576 16.324 2.619 1.00 91.88 442 LEU A O 1
ATOM 3688 N N . ARG A 1 443 ? -7.494 15.764 0.648 1.00 91.88 443 ARG A N 1
ATOM 3689 C CA . ARG A 1 443 ? -8.742 16.519 0.863 1.00 91.88 443 ARG A CA 1
ATOM 3690 C C . ARG A 1 443 ? -9.565 15.944 2.011 1.00 91.88 443 ARG A C 1
ATOM 3692 O O . ARG A 1 443 ? -10.080 16.718 2.816 1.00 91.88 443 ARG A O 1
ATOM 3699 N N . LEU A 1 444 ? -9.686 14.621 2.117 1.00 93.69 444 LEU A N 1
ATOM 3700 C CA . LEU A 1 444 ? -10.409 13.968 3.216 1.00 93.69 444 LEU A CA 1
ATOM 3701 C C . LEU A 1 444 ? -9.726 14.210 4.572 1.00 93.69 444 LEU A C 1
ATOM 3703 O O . LEU A 1 444 ? -10.394 14.538 5.553 1.00 93.69 444 LEU A O 1
ATOM 3707 N N . LEU A 1 445 ? -8.394 14.134 4.631 1.00 94.38 445 LEU A N 1
ATOM 3708 C CA . LEU A 1 445 ? -7.614 14.471 5.828 1.00 94.38 445 LEU A CA 1
ATOM 3709 C C . LEU A 1 445 ? -7.788 15.938 6.222 1.00 94.38 445 LEU A C 1
ATOM 3711 O O . LEU A 1 445 ? -7.970 16.248 7.402 1.00 94.38 445 LEU A O 1
ATOM 3715 N N . TYR A 1 446 ? -7.798 16.831 5.232 1.00 92.81 446 TYR A N 1
ATOM 3716 C CA . TYR A 1 446 ? -8.061 18.246 5.452 1.00 92.81 446 TYR A CA 1
ATOM 3717 C C . TYR A 1 446 ? -9.470 18.474 6.019 1.00 92.81 446 TYR A C 1
ATOM 3719 O O . TYR A 1 446 ? -9.613 19.194 7.007 1.00 92.81 446 TYR A O 1
ATOM 3727 N N . LYS A 1 447 ? -10.498 17.821 5.451 1.00 91.81 447 LYS A N 1
ATOM 3728 C CA . LYS A 1 447 ? -11.882 17.855 5.965 1.00 91.81 447 LYS A CA 1
ATOM 3729 C C . LYS A 1 447 ? -11.970 17.345 7.404 1.00 91.81 447 LYS A C 1
ATOM 3731 O O . LYS A 1 447 ? -12.697 17.931 8.200 1.00 91.81 447 LYS A O 1
ATOM 3736 N N . ASN A 1 448 ? -11.238 16.281 7.744 1.00 94.38 448 ASN A N 1
ATOM 3737 C CA . ASN A 1 448 ? -11.210 15.752 9.107 1.00 94.38 448 ASN A CA 1
ATOM 3738 C C . ASN A 1 448 ? -10.570 16.738 10.096 1.00 94.38 448 ASN A C 1
ATOM 3740 O O . ASN A 1 448 ? -11.018 16.834 11.232 1.00 94.38 448 ASN A O 1
ATOM 3744 N N . GLY A 1 449 ? -9.543 17.483 9.672 1.00 92.94 449 GLY A N 1
ATOM 3745 C CA . GLY A 1 449 ? -8.915 18.537 10.474 1.00 92.94 449 GLY A CA 1
ATOM 3746 C C . GLY A 1 449 ? -7.864 18.056 11.482 1.00 92.94 449 GLY A C 1
ATOM 3747 O O . GLY A 1 449 ? -7.421 18.849 12.310 1.00 92.94 449 GLY A O 1
ATOM 3748 N N . LEU A 1 450 ? -7.472 16.777 11.439 1.00 93.94 450 LEU A N 1
ATOM 3749 C CA . LEU A 1 450 ? -6.466 16.185 12.328 1.00 93.94 450 LEU A CA 1
ATOM 3750 C C . LEU A 1 450 ? -5.161 15.905 11.566 1.00 93.94 450 LEU A C 1
ATOM 3752 O O . LEU A 1 450 ? -4.936 14.816 11.031 1.00 93.94 450 LEU A O 1
ATOM 3756 N N . PHE A 1 451 ? -4.320 16.935 11.477 1.00 93.12 451 PHE A N 1
ATOM 3757 C CA . PHE A 1 451 ? -3.023 16.900 10.804 1.00 93.12 451 PHE A CA 1
ATOM 3758 C C . PHE A 1 451 ? -2.091 18.004 11.333 1.00 93.12 451 PHE A C 1
ATOM 3760 O O . PHE A 1 451 ? -2.533 18.988 11.925 1.00 93.12 451 PHE A O 1
ATOM 3767 N N . SER A 1 452 ? -0.790 17.839 11.112 1.00 90.75 452 SER A N 1
ATOM 3768 C CA . SER A 1 452 ? 0.248 18.818 11.432 1.00 90.75 452 SER A CA 1
ATOM 3769 C C . SER A 1 452 ? 0.255 19.960 10.418 1.00 90.75 452 SER A C 1
ATOM 3771 O O . SER A 1 452 ? 0.186 19.731 9.210 1.00 90.75 452 SER A O 1
ATOM 3773 N N . GLU A 1 453 ? 0.442 21.191 10.891 1.00 88.31 453 GLU A N 1
ATOM 3774 C CA . GLU A 1 453 ? 0.568 22.390 10.048 1.00 88.31 453 GLU A CA 1
ATOM 3775 C C . GLU A 1 453 ? 1.753 22.329 9.069 1.00 88.31 453 GLU A C 1
ATOM 3777 O O . GLU A 1 453 ? 1.768 23.050 8.075 1.00 88.31 453 GLU A O 1
ATOM 3782 N N . GLU A 1 454 ? 2.733 21.454 9.311 1.00 87.00 454 GLU A N 1
ATOM 3783 C CA . GLU A 1 454 ? 3.869 21.257 8.406 1.00 87.00 454 GLU A CA 1
ATOM 3784 C C . GLU A 1 454 ? 3.647 20.160 7.350 1.00 87.00 454 GLU A C 1
ATOM 3786 O O . GLU A 1 454 ? 4.499 19.973 6.477 1.00 87.00 454 GLU A O 1
ATOM 3791 N N . SER A 1 455 ? 2.545 19.411 7.443 1.00 88.25 455 SER A N 1
ATOM 3792 C CA . SER A 1 455 ? 2.254 18.273 6.564 1.00 88.25 455 SER A CA 1
ATOM 3793 C C . SER A 1 455 ? 1.743 18.691 5.183 1.00 88.25 455 SER A C 1
ATOM 3795 O O . SER A 1 455 ? 1.283 19.815 4.970 1.00 88.25 455 SER A O 1
ATOM 3797 N N . GLU A 1 456 ? 1.770 17.748 4.240 1.00 85.44 456 GLU A N 1
ATOM 3798 C CA . GLU A 1 456 ? 1.243 17.934 2.879 1.00 85.44 456 GLU A CA 1
ATOM 3799 C C . GLU A 1 456 ? -0.257 18.261 2.874 1.00 85.44 456 GLU A C 1
ATOM 3801 O O . GLU A 1 456 ? -0.724 19.037 2.041 1.00 85.44 456 GLU A O 1
ATOM 3806 N N . VAL A 1 457 ? -1.000 17.763 3.870 1.00 88.81 457 VAL A N 1
ATOM 3807 C CA . VAL A 1 457 ? -2.434 18.039 4.054 1.00 88.81 457 VAL A CA 1
ATOM 3808 C C . VAL A 1 457 ? -2.703 19.543 4.141 1.00 88.81 457 VAL A C 1
ATOM 3810 O O . VAL A 1 457 ? -3.698 20.032 3.604 1.00 88.81 457 VAL A O 1
ATOM 3813 N N . LYS A 1 458 ? -1.795 20.313 4.759 1.00 84.12 458 LYS A N 1
ATOM 3814 C CA . LYS A 1 458 ? -1.941 21.769 4.846 1.00 84.12 458 LYS A CA 1
ATOM 3815 C C . LYS A 1 458 ? -1.776 22.452 3.492 1.00 84.12 458 LYS A C 1
ATOM 3817 O O . LYS A 1 458 ? -2.455 23.445 3.242 1.00 84.12 458 LYS A O 1
ATOM 3822 N N . VAL A 1 459 ? -0.900 21.944 2.628 1.00 74.12 459 VAL A N 1
ATOM 3823 C CA . VAL A 1 459 ? -0.574 22.559 1.329 1.00 74.12 459 VAL A CA 1
ATOM 3824 C C . VAL A 1 459 ? -1.787 22.554 0.396 1.00 74.12 459 VAL A C 1
ATOM 3826 O O . VAL A 1 459 ? -2.014 23.537 -0.306 1.00 74.12 459 VAL A O 1
ATOM 3829 N N . VAL A 1 460 ? -2.646 21.530 0.480 1.00 69.00 460 VAL A N 1
ATOM 3830 C CA . VAL A 1 460 ? -3.917 21.459 -0.271 1.00 69.00 460 VAL A CA 1
ATOM 3831 C C . VAL A 1 460 ? -4.838 22.660 0.001 1.00 69.00 460 VAL A C 1
ATOM 3833 O O . VAL A 1 460 ? -5.616 23.050 -0.870 1.00 69.00 460 VAL A O 1
ATOM 3836 N N . ARG A 1 461 ? -4.702 23.328 1.158 1.00 57.97 461 ARG A N 1
ATOM 3837 C CA . ARG A 1 461 ? -5.421 24.573 1.490 1.00 57.97 461 ARG A CA 1
ATOM 3838 C C . ARG A 1 461 ? -5.122 25.718 0.516 1.00 57.97 461 ARG A C 1
ATOM 3840 O O . ARG A 1 461 ? -6.011 26.530 0.281 1.00 57.97 461 ARG A O 1
ATOM 3847 N N . GLY A 1 462 ? -3.897 25.800 -0.011 1.00 53.03 462 GLY A N 1
ATOM 3848 C CA . GLY A 1 462 ? -3.455 26.903 -0.874 1.00 53.03 462 GLY A CA 1
ATOM 3849 C C . GLY A 1 462 ? -4.137 26.924 -2.243 1.00 53.03 462 GLY A C 1
ATOM 3850 O O . GLY A 1 462 ? -4.386 27.994 -2.775 1.00 53.03 462 GLY A O 1
ATOM 3851 N N . ASN A 1 463 ? -4.529 25.758 -2.765 1.00 50.19 463 ASN A N 1
ATOM 3852 C CA . ASN A 1 463 ? -5.104 25.624 -4.111 1.00 50.19 463 ASN A CA 1
ATOM 3853 C C . ASN A 1 463 ? -6.642 25.727 -4.151 1.00 50.19 463 ASN A C 1
ATOM 3855 O O . ASN A 1 463 ? -7.233 25.621 -5.222 1.00 50.19 463 ASN A O 1
ATOM 3859 N N . LEU A 1 464 ? -7.311 25.856 -2.999 1.00 47.59 464 LEU A N 1
ATOM 3860 C CA . LEU A 1 464 ? -8.779 25.844 -2.902 1.00 47.59 464 LEU A CA 1
ATOM 3861 C C . LEU A 1 464 ? -9.414 27.243 -2.848 1.00 47.59 464 LEU A C 1
ATOM 3863 O O . LEU A 1 464 ? -10.632 27.342 -2.981 1.00 47.59 464 LEU A O 1
ATOM 3867 N N . TYR A 1 465 ? -8.619 28.298 -2.634 1.00 41.50 465 TYR A N 1
ATOM 3868 C CA . TYR A 1 465 ? -9.111 29.666 -2.418 1.00 41.50 465 TYR A CA 1
ATOM 3869 C C . TYR A 1 465 ? -8.228 30.767 -3.040 1.00 41.50 465 TYR A C 1
ATOM 3871 O O . TYR A 1 465 ? -8.293 31.908 -2.580 1.00 41.50 465 TYR A O 1
ATOM 3879 N N . GLU A 1 466 ? -7.423 30.452 -4.061 1.00 41.94 466 GLU A N 1
ATOM 3880 C CA . GLU A 1 466 ? -6.867 31.488 -4.955 1.00 41.94 466 GLU A CA 1
ATOM 3881 C C . GLU A 1 466 ? -7.806 31.780 -6.127 1.00 41.94 466 GLU A C 1
ATOM 3883 O O . GLU A 1 466 ? -8.252 30.813 -6.790 1.00 41.94 466 GLU A O 1
#

Secondary structure (DSSP, 8-state):
--SSHHHHHHHHHHHHHHHHHHHHHHHHHHHHHHHHHHHHHHHHHHHHHHHHHHSS-HHHHB-TTT--BEEEHHHHHHS-HHHHHHHT-B-TTS-BSS-EE-SSEEES--TTTTTHHHHHSBS-TTSPPPHHHHHHHHHHHHHHHHHHHHHHHT-S---HHHHHHHHHHHHHHHHHHHHHHHHHHTTT-SEEEE--TTSHHHHHHHHHHHHHHHHHTT------HHHHHHHHHHHHHHHHHHHHHHHTS-HHHHTTT-----S---HHHHHHHHHHHHHSGGGGGTTT--EEEEETTTTSSHHHHHHHHS--SEEEEEE--TT-S-HHHHHHH-EESS--SS-EEEEEEEE-SSSHHHHHHHHHHHHTT-EEEEEEEEE--GGGHHHHHHHS-HHHHHHHHTT-EEEEEEEP-BPPPPTTT-TT---S-TTS-SBHHHHHHHHHHHHHT-S-TTBHHHHGGGGS--